Protein AF-0000000066123880 (afdb_homodimer)

Structure (mmCIF, N/CA/C/O backbone):
data_AF-0000000066123880-model_v1
#
loop_
_entity.id
_entity.type
_entity.pdbx_description
1 polymer 'Probable ribonucleoside-diphosphate reductase small subunit 048L'
#
loop_
_atom_site.group_PDB
_atom_site.id
_atom_site.type_symbol
_atom_site.label_atom_id
_atom_site.label_alt_id
_atom_site.label_comp_id
_atom_site.label_asym_id
_atom_site.label_entity_id
_atom_site.label_seq_id
_atom_site.pdbx_PDB_ins_code
_atom_site.Cartn_x
_atom_site.Cartn_y
_atom_site.Cartn_z
_atom_site.occupancy
_atom_site.B_iso_or_equiv
_atom_site.auth_seq_id
_atom_site.auth_comp_id
_atom_site.auth_asym_id
_atom_site.auth_atom_id
_atom_site.pdbx_PDB_model_num
ATOM 1 N N . MET A 1 1 ? -40.75 -4.301 -58.625 1 28.38 1 MET A N 1
ATOM 2 C CA . MET A 1 1 ? -39.375 -3.768 -58.562 1 28.38 1 MET A CA 1
ATOM 3 C C . MET A 1 1 ? -39.375 -2.396 -57.875 1 28.38 1 MET A C 1
ATOM 5 O O . MET A 1 1 ? -38.406 -2.035 -57.219 1 28.38 1 MET A O 1
ATOM 9 N N . GLU A 1 2 ? -40.438 -1.562 -58.094 1 35.38 2 GLU A N 1
ATOM 10 C CA . GLU A 1 2 ? -40.469 -0.154 -57.719 1 35.38 2 GLU A CA 1
ATOM 11 C C . GLU A 1 2 ? -40.75 0.006 -56.219 1 35.38 2 GLU A C 1
ATOM 13 O O . GLU A 1 2 ? -40.281 0.958 -55.594 1 35.38 2 GLU A O 1
ATOM 18 N N . TYR A 1 3 ? -41.656 -0.786 -55.656 1 38.94 3 TYR A N 1
ATOM 19 C CA . TYR A 1 3 ? -42.094 -0.589 -54.281 1 38.94 3 TYR A CA 1
ATOM 20 C C . TYR A 1 3 ? -41 -0.958 -53.281 1 38.94 3 TYR A C 1
ATOM 22 O O . TYR A 1 3 ? -41.094 -0.668 -52.094 1 38.94 3 TYR A O 1
ATOM 30 N N . GLU A 1 4 ? -40.094 -1.872 -53.75 1 37.53 4 GLU A N 1
ATOM 31 C CA . GLU A 1 4 ? -39.031 -2.312 -52.812 1 37.53 4 GLU A CA 1
ATOM 32 C C . GLU A 1 4 ? -38.031 -1.193 -52.531 1 37.53 4 GLU A C 1
ATOM 34 O O . GLU A 1 4 ? -37.312 -1.25 -51.562 1 37.53 4 GLU A O 1
ATOM 39 N N . HIS A 1 5 ? -37.969 -0.193 -53.5 1 39.88 5 HIS A N 1
ATOM 40 C CA . HIS A 1 5 ? -37 0.867 -53.281 1 39.88 5 HIS A CA 1
ATOM 41 C C . HIS A 1 5 ? -37.438 1.828 -52.188 1 39.88 5 HIS A C 1
ATOM 43 O O . HIS A 1 5 ? -36.625 2.525 -51.594 1 39.88 5 HIS A O 1
ATOM 49 N N . LEU A 1 6 ? -38.812 2.012 -52.062 1 37.34 6 LEU A N 1
ATOM 50 C CA . LEU A 1 6 ? -39.25 3.016 -51.094 1 37.34 6 LEU A CA 1
ATOM 51 C C . LEU A 1 6 ? -39.031 2.527 -49.656 1 37.34 6 LEU A C 1
ATOM 53 O O . LEU A 1 6 ? -38.812 3.332 -48.75 1 37.34 6 LEU A O 1
ATOM 57 N N . TRP A 1 7 ? -39.156 1.188 -49.469 1 37.03 7 TRP A N 1
ATOM 58 C CA . TRP A 1 7 ? -38.969 0.709 -48.094 1 37.03 7 TRP A CA 1
ATOM 59 C C . TRP A 1 7 ? -37.531 0.836 -47.656 1 37.03 7 TRP A C 1
ATOM 61 O O . TRP A 1 7 ? -37.25 0.99 -46.438 1 37.03 7 TRP A O 1
ATOM 71 N N . LEU A 1 8 ? -36.562 0.735 -48.625 1 38.84 8 LEU A N 1
ATOM 72 C CA . LEU A 1 8 ? -35.188 0.888 -48.219 1 38.84 8 LEU A CA 1
ATOM 73 C C . LEU A 1 8 ? -34.875 2.334 -47.844 1 38.84 8 LEU A C 1
ATOM 75 O O . LEU A 1 8 ? -34.031 2.596 -47 1 38.84 8 LEU A O 1
ATOM 79 N N . THR A 1 9 ? -35.656 3.322 -48.5 1 42.44 9 THR A N 1
ATOM 80 C CA . THR A 1 9 ? -35.406 4.715 -48.156 1 42.44 9 THR A CA 1
ATOM 81 C C . THR A 1 9 ? -35.969 5.055 -46.781 1 42.44 9 THR A C 1
ATOM 83 O O . THR A 1 9 ? -35.375 5.82 -46.031 1 42.44 9 THR A O 1
ATOM 86 N N . ALA A 1 10 ? -37.156 4.559 -46.469 1 41.03 10 ALA A N 1
ATOM 87 C CA . ALA A 1 10 ? -37.719 4.863 -45.156 1 41.03 10 ALA A CA 1
ATOM 88 C C . ALA A 1 10 ? -36.906 4.199 -44.062 1 41.03 10 ALA A C 1
ATOM 90 O O . ALA A 1 10 ? -36.688 4.781 -42.969 1 41.03 10 ALA A O 1
ATOM 91 N N . TYR A 1 11 ? -36.469 2.955 -44.25 1 41.53 11 TYR A N 1
ATOM 92 C CA . TYR A 1 11 ? -35.625 2.326 -43.25 1 41.53 11 TYR A CA 1
ATOM 93 C C . TYR A 1 11 ? -34.25 3.029 -43.188 1 41.53 11 TYR A C 1
ATOM 95 O O . TYR A 1 11 ? -33.625 3.039 -42.125 1 41.53 11 TYR A O 1
ATOM 103 N N . GLY A 1 12 ? -33.812 3.646 -44.281 1 43.22 12 GLY A N 1
ATOM 104 C CA . GLY A 1 12 ? -32.625 4.473 -44.219 1 43.22 12 GLY A CA 1
ATOM 105 C C . GLY A 1 12 ? -32.844 5.75 -43.438 1 43.22 12 GLY A C 1
ATOM 106 O O . GLY A 1 12 ? -31.953 6.168 -42.656 1 43.22 12 GLY A O 1
ATOM 107 N N . CYS A 1 13 ? -33.969 6.387 -43.656 1 43.94 13 CYS A N 1
ATOM 108 C CA . CYS A 1 13 ? -34.281 7.586 -42.906 1 43.94 13 CYS A CA 1
ATOM 109 C C . CYS A 1 13 ? -34.531 7.242 -41.438 1 43.94 13 CYS A C 1
ATOM 111 O O . CYS A 1 13 ? -34.125 8 -40.531 1 43.94 13 CYS A O 1
ATOM 113 N N . LEU A 1 14 ? -35.188 6.148 -41.156 1 45.12 14 LEU A N 1
ATOM 114 C CA . LEU A 1 14 ? -35.375 5.781 -39.75 1 45.12 14 LEU A CA 1
ATOM 115 C C . LEU A 1 14 ? -34.062 5.371 -39.094 1 45.12 14 LEU A C 1
ATOM 117 O O . LEU A 1 14 ? -33.812 5.66 -37.938 1 45.12 14 LEU A O 1
ATOM 121 N N . ALA A 1 15 ? -33.188 4.766 -39.906 1 46.22 15 ALA A N 1
ATOM 122 C CA . ALA A 1 15 ? -31.859 4.492 -39.375 1 46.22 15 ALA A CA 1
ATOM 123 C C . ALA A 1 15 ? -31.078 5.785 -39.156 1 46.22 15 ALA A C 1
ATOM 125 O O . ALA A 1 15 ? -30.359 5.926 -38.156 1 46.22 15 ALA A O 1
ATOM 126 N N . VAL A 1 16 ? -31.312 6.812 -40.031 1 45.12 16 VAL A N 1
ATOM 127 C CA . VAL A 1 16 ? -30.688 8.109 -39.844 1 45.12 16 VAL A CA 1
ATOM 128 C C . VAL A 1 16 ? -31.344 8.844 -38.688 1 45.12 16 VAL A C 1
ATOM 130 O O . VAL A 1 16 ? -30.656 9.43 -37.844 1 45.12 16 VAL A O 1
ATOM 133 N N . VAL A 1 17 ? -32.625 8.836 -38.594 1 44.53 17 VAL A N 1
ATOM 134 C CA . VAL A 1 17 ? -33.312 9.469 -37.469 1 44.53 17 VAL A CA 1
ATOM 135 C C . VAL A 1 17 ? -32.969 8.711 -36.188 1 44.53 17 VAL A C 1
ATOM 137 O O . VAL A 1 17 ? -32.719 9.328 -35.156 1 44.53 17 VAL A O 1
ATOM 140 N N . GLY A 1 18 ? -32.969 7.461 -36.156 1 41.72 18 GLY A N 1
ATOM 141 C CA . GLY A 1 18 ? -32.5 6.703 -35 1 41.72 18 GLY A CA 1
ATOM 142 C C . GLY A 1 18 ? -31.047 6.973 -34.656 1 41.72 18 GLY A C 1
ATOM 143 O O . GLY A 1 18 ? -30.703 7.113 -33.469 1 41.72 18 GLY A O 1
ATOM 144 N N . ALA A 1 19 ? -30.25 7.062 -35.719 1 45.06 19 ALA A N 1
ATOM 145 C CA . ALA A 1 19 ? -28.859 7.469 -35.5 1 45.06 19 ALA A CA 1
ATOM 146 C C . ALA A 1 19 ? -28.797 8.898 -34.938 1 45.06 19 ALA A C 1
ATOM 148 O O . ALA A 1 19 ? -28 9.195 -34.062 1 45.06 19 ALA A O 1
ATOM 149 N N . VAL A 1 20 ? -29.641 9.781 -35.469 1 43.41 20 VAL A N 1
ATOM 150 C CA . VAL A 1 20 ? -29.672 11.164 -35 1 43.41 20 VAL A CA 1
ATOM 151 C C . VAL A 1 20 ? -30.25 11.203 -33.594 1 43.41 20 VAL A C 1
ATOM 153 O O . VAL A 1 20 ? -29.75 11.93 -32.719 1 43.41 20 VAL A O 1
ATOM 156 N N . VAL A 1 21 ? -31.266 10.508 -33.312 1 41.78 21 VAL A N 1
ATOM 157 C CA . VAL A 1 21 ? -31.844 10.484 -31.953 1 41.78 21 VAL A CA 1
ATOM 158 C C . VAL A 1 21 ? -30.875 9.828 -30.984 1 41.78 21 VAL A C 1
ATOM 160 O O . VAL A 1 21 ? -30.672 10.32 -29.875 1 41.78 21 VAL A O 1
ATOM 163 N N . VAL A 1 22 ? -30.359 8.695 -31.312 1 42.28 22 VAL A N 1
ATOM 164 C CA . VAL A 1 22 ? -29.312 8.094 -30.5 1 42.28 22 VAL A CA 1
ATOM 165 C C . VAL A 1 22 ? -28.141 9.055 -30.391 1 42.28 22 VAL A C 1
ATOM 167 O O . VAL A 1 22 ? -27.562 9.227 -29.312 1 42.28 22 VAL A O 1
ATOM 170 N N . TYR A 1 23 ? -27.859 9.758 -31.516 1 42.88 23 TYR A N 1
ATOM 171 C CA . TYR A 1 23 ? -26.828 10.789 -31.469 1 42.88 23 TYR A CA 1
ATOM 172 C C . TYR A 1 23 ? -27.234 11.922 -30.516 1 42.88 23 TYR A C 1
ATOM 174 O O . TYR A 1 23 ? -26.406 12.398 -29.734 1 42.88 23 TYR A O 1
ATOM 182 N N . CYS A 1 24 ? -28.453 12.328 -30.703 1 41.03 24 CYS A N 1
ATOM 183 C CA . CYS A 1 24 ? -28.906 13.422 -29.859 1 41.03 24 CYS A CA 1
ATOM 184 C C . CYS A 1 24 ? -29 12.984 -28.406 1 41.03 24 CYS A C 1
ATOM 186 O O . CYS A 1 24 ? -28.641 13.742 -27.5 1 41.03 24 CYS A O 1
ATOM 188 N N . ALA A 1 25 ? -29.594 11.898 -28.141 1 43.06 25 ALA A N 1
ATOM 189 C CA . ALA A 1 25 ? -29.688 11.406 -26.766 1 43.06 25 ALA A CA 1
ATOM 190 C C . ALA A 1 25 ? -28.297 11.109 -26.188 1 43.06 25 ALA A C 1
ATOM 192 O O . ALA A 1 25 ? -28.031 11.406 -25.031 1 43.06 25 ALA A O 1
ATOM 193 N N . ILE A 1 26 ? -27.578 10.414 -26.938 1 45.19 26 ILE A N 1
ATOM 194 C CA . ILE A 1 26 ? -26.188 10.203 -26.531 1 45.19 26 ILE A CA 1
ATOM 195 C C . ILE A 1 26 ? -25.5 11.555 -26.328 1 45.19 26 ILE A C 1
ATOM 197 O O . ILE A 1 26 ? -24.766 11.742 -25.359 1 45.19 26 ILE A O 1
ATOM 201 N N . LYS A 1 27 ? -25.984 12.57 -27.188 1 45.84 27 LYS A N 1
ATOM 202 C CA . LYS A 1 27 ? -25.406 13.906 -27.047 1 45.84 27 LYS A CA 1
ATOM 203 C C . LYS A 1 27 ? -25.844 14.562 -25.734 1 45.84 27 LYS A C 1
ATOM 205 O O . LYS A 1 27 ? -25.031 15.211 -25.062 1 45.84 27 LYS A O 1
ATOM 210 N N . GLN A 1 28 ? -27 14.305 -25.516 1 42.81 28 GLN A N 1
ATOM 211 C CA . GLN A 1 28 ? -27.438 14.945 -24.281 1 42.81 28 GLN A CA 1
ATOM 212 C C . GLN A 1 28 ? -26.781 14.32 -23.062 1 42.81 28 GLN A C 1
ATOM 214 O O . GLN A 1 28 ? -26.344 15.023 -22.156 1 42.81 28 GLN A O 1
ATOM 219 N N . SER A 1 29 ? -26.781 13.023 -23 1 46.75 29 SER A N 1
ATOM 220 C CA . SER A 1 29 ? -26.125 12.391 -21.859 1 46.75 29 SER A CA 1
ATOM 221 C C . SER A 1 29 ? -24.609 12.633 -21.891 1 46.75 29 SER A C 1
ATOM 223 O O . SER A 1 29 ? -24 12.883 -20.844 1 46.75 29 SER A O 1
ATOM 225 N N . LEU A 1 30 ? -24.172 12.664 -23.016 1 51.69 30 LEU A N 1
ATOM 226 C CA . LEU A 1 30 ? -22.75 12.969 -23.188 1 51.69 30 LEU A CA 1
ATOM 227 C C . LEU A 1 30 ? -22.453 14.398 -22.75 1 51.69 30 LEU A C 1
ATOM 229 O O . LEU A 1 30 ? -21.453 14.648 -22.078 1 51.69 30 LEU A O 1
ATOM 233 N N . VAL A 1 31 ? -23.312 15.289 -23.234 1 46.12 31 VAL A N 1
ATOM 234 C CA . VAL A 1 31 ? -23.141 16.688 -22.891 1 46.12 31 VAL A CA 1
ATOM 235 C C . VAL A 1 31 ? -23.344 16.875 -21.391 1 46.12 31 VAL A C 1
ATOM 237 O O . VAL A 1 31 ? -22.578 17.594 -20.734 1 46.12 31 VAL A O 1
ATOM 240 N N . THR A 1 32 ? -24.219 16.203 -20.922 1 44.22 32 THR A N 1
ATOM 241 C CA . THR A 1 32 ? -24.469 16.328 -19.484 1 44.22 32 THR A CA 1
ATOM 242 C C . THR A 1 32 ? -23.312 15.766 -18.688 1 44.22 32 THR A C 1
ATOM 244 O O . THR A 1 32 ? -22.891 16.375 -17.688 1 44.22 32 THR A O 1
ATOM 247 N N . ASN A 1 33 ? -22.844 14.609 -19.094 1 49.56 33 ASN A N 1
ATOM 248 C CA . ASN A 1 33 ? -21.703 14.047 -18.375 1 49.56 33 ASN A CA 1
ATOM 249 C C . ASN A 1 33 ? -20.453 14.906 -18.516 1 49.56 33 ASN A C 1
ATOM 251 O O . ASN A 1 33 ? -19.719 15.109 -17.547 1 49.56 33 ASN A O 1
ATOM 255 N N . TRP A 1 34 ? -20.312 15.352 -19.719 1 50.97 34 TRP A N 1
ATOM 256 C CA . TRP A 1 34 ? -19.172 16.234 -19.953 1 50.97 34 TRP A CA 1
ATOM 257 C C . TRP A 1 34 ? -19.297 17.516 -19.125 1 50.97 34 TRP A C 1
ATOM 259 O O . TRP A 1 34 ? -18.312 17.984 -18.547 1 50.97 34 TRP A O 1
ATOM 269 N N . TRP A 1 35 ? -20.453 18.078 -19.016 1 43.44 35 TRP A N 1
ATOM 270 C CA . TRP A 1 35 ? -20.688 19.328 -18.281 1 43.44 35 TRP A CA 1
ATOM 271 C C . TRP A 1 35 ? -20.562 19.094 -16.781 1 43.44 35 TRP A C 1
ATOM 273 O O . TRP A 1 35 ? -19.984 19.922 -16.062 1 43.44 35 TRP A O 1
ATOM 283 N N . PHE A 1 36 ? -21.141 18.016 -16.469 1 44.31 36 PHE A N 1
ATOM 284 C CA . PHE A 1 36 ? -21.203 17.812 -15.031 1 44.31 36 PHE A CA 1
ATOM 285 C C . PHE A 1 36 ? -19.938 17.141 -14.523 1 44.31 36 PHE A C 1
ATOM 287 O O . PHE A 1 36 ? -19.438 17.453 -13.445 1 44.31 36 PHE A O 1
ATOM 294 N N . TYR A 1 37 ? -19.516 16.172 -15.328 1 52.5 37 TYR A N 1
ATOM 295 C CA . TYR A 1 37 ? -18.422 15.375 -14.781 1 52.5 37 TYR A CA 1
ATOM 296 C C . TYR A 1 37 ? -17.156 15.562 -15.586 1 52.5 37 TYR A C 1
ATOM 298 O O . TYR A 1 37 ? -16.078 15.078 -15.203 1 52.5 37 TYR A O 1
ATOM 306 N N . GLY A 1 38 ? -17.25 16.422 -16.562 1 57.06 38 GLY A N 1
ATOM 307 C CA . GLY A 1 38 ? -16.094 16.641 -17.422 1 57.06 38 GLY A CA 1
ATOM 308 C C . GLY A 1 38 ? -15.672 15.406 -18.188 1 57.06 38 GLY A C 1
ATOM 309 O O . GLY A 1 38 ? -14.531 15.305 -18.641 1 57.06 38 GLY A O 1
ATOM 310 N N . SER A 1 39 ? -16.5 14.352 -17.969 1 67.5 39 SER A N 1
ATOM 311 C CA . SER A 1 39 ? -16.297 13.109 -18.703 1 67.5 39 SER A CA 1
ATOM 312 C C . SER A 1 39 ? -17.594 12.633 -19.359 1 67.5 39 SER A C 1
ATOM 314 O O . SER A 1 39 ? -18.672 12.836 -18.828 1 67.5 39 SER A O 1
ATOM 316 N N . ILE A 1 40 ? -17.625 12.102 -20.578 1 72.06 40 ILE A N 1
ATOM 317 C CA . ILE A 1 40 ? -18.797 11.586 -21.281 1 72.06 40 ILE A CA 1
ATOM 318 C C . ILE A 1 40 ? -19.125 10.188 -20.781 1 72.06 40 ILE A C 1
ATOM 320 O O . ILE A 1 40 ? -20.172 9.625 -21.141 1 72.06 40 ILE A O 1
ATOM 324 N N . TYR A 1 41 ? -18.312 9.641 -20.016 1 80.75 41 TYR A N 1
ATOM 325 C CA . TYR A 1 41 ? -18.516 8.281 -19.531 1 80.75 41 TYR A CA 1
ATOM 326 C C . TYR A 1 41 ? -19.281 8.281 -18.219 1 80.75 41 TYR A C 1
ATOM 328 O O . TYR A 1 41 ? -19.281 9.273 -17.484 1 80.75 41 TYR A O 1
ATOM 336 N N . PRO A 1 42 ? -19.969 7.184 -17.969 1 79.56 42 PRO A N 1
ATOM 337 C CA . PRO A 1 42 ? -20.672 7.105 -16.688 1 79.56 42 PRO A CA 1
ATOM 338 C C . PRO A 1 42 ? -19.734 7.156 -15.484 1 79.56 42 PRO A C 1
ATOM 340 O O . PRO A 1 42 ? -18.594 6.695 -15.57 1 79.56 42 PRO A O 1
ATOM 343 N N . GLN A 1 43 ? -20.328 7.711 -14.453 1 84.38 43 GLN A N 1
ATOM 344 C CA . GLN A 1 43 ? -19.547 7.727 -13.211 1 84.38 43 GLN A CA 1
ATOM 345 C C . GLN A 1 43 ? -19.516 6.344 -12.57 1 84.38 43 GLN A C 1
ATOM 347 O O . GLN A 1 43 ? -20.547 5.715 -12.383 1 84.38 43 GLN A O 1
ATOM 352 N N . VAL A 1 44 ? -18.422 5.832 -12.391 1 92 44 VAL A N 1
ATOM 353 C CA . VAL A 1 44 ? -18.219 4.57 -11.688 1 92 44 VAL A CA 1
ATOM 354 C C . VAL A 1 44 ? -18.016 4.84 -10.195 1 92 44 VAL A C 1
ATOM 356 O O . VAL A 1 44 ? -17 5.398 -9.789 1 92 44 VAL A O 1
ATOM 359 N N . LYS A 1 45 ? -18.922 4.449 -9.375 1 93.62 45 LYS A N 1
ATOM 360 C CA . LYS A 1 45 ? -18.938 4.77 -7.949 1 93.62 45 LYS A CA 1
ATOM 361 C C . LYS A 1 45 ? -17.625 4.344 -7.277 1 93.62 45 LYS A C 1
ATOM 363 O O . LYS A 1 45 ? -17.047 5.109 -6.508 1 93.62 45 LYS A O 1
ATOM 368 N N . LEU A 1 46 ? -17.094 3.182 -7.594 1 94.38 46 LEU A N 1
ATOM 369 C CA . LEU A 1 46 ? -15.875 2.635 -7.016 1 94.38 46 LEU A CA 1
ATOM 370 C C . LEU A 1 46 ? -14.664 3.5 -7.367 1 94.38 46 LEU A C 1
ATOM 372 O O . LEU A 1 46 ? -13.656 3.488 -6.66 1 94.38 46 LEU A O 1
ATOM 376 N N . MET A 1 47 ? -14.773 4.227 -8.438 1 93.94 47 MET A N 1
ATOM 377 C CA . MET A 1 47 ? -13.641 5 -8.945 1 93.94 47 MET A CA 1
ATOM 378 C C . MET A 1 47 ? -13.82 6.484 -8.656 1 93.94 47 MET A C 1
ATOM 380 O O . MET A 1 47 ? -12.953 7.293 -8.992 1 93.94 47 MET A O 1
ATOM 384 N N . ALA A 1 48 ? -14.961 6.832 -8.031 1 91 48 ALA A N 1
ATOM 385 C CA . ALA A 1 48 ? -15.258 8.234 -7.742 1 91 48 ALA A CA 1
ATOM 386 C C . ALA A 1 48 ? -14.461 8.727 -6.535 1 91 48 ALA A C 1
ATOM 388 O O . ALA A 1 48 ? -14.266 7.984 -5.57 1 91 48 ALA A O 1
ATOM 389 N N . ASP A 1 49 ? -13.977 9.898 -6.676 1 85.06 49 ASP A N 1
ATOM 390 C CA . ASP A 1 49 ? -13.281 10.531 -5.555 1 85.06 49 ASP A CA 1
ATOM 391 C C . ASP A 1 49 ? -14.273 11 -4.492 1 85.06 49 ASP A C 1
ATOM 393 O O . ASP A 1 49 ? -15.273 11.648 -4.809 1 85.06 49 ASP A O 1
ATOM 397 N N . ARG A 1 50 ? -14.133 10.523 -3.336 1 86.31 50 ARG A N 1
ATOM 398 C CA . ARG A 1 50 ? -14.898 11.023 -2.199 1 86.31 50 ARG A CA 1
ATOM 399 C C . ARG A 1 50 ? -14.047 11.938 -1.322 1 86.31 50 ARG A C 1
ATOM 401 O O . ARG A 1 50 ? -12.953 11.555 -0.898 1 86.31 50 ARG A O 1
ATOM 408 N N . THR A 1 51 ? -14.555 13.031 -0.978 1 80.75 51 THR A N 1
ATOM 409 C CA . THR A 1 51 ? -13.82 14.055 -0.246 1 80.75 51 THR A CA 1
ATOM 410 C C . THR A 1 51 ? -13.633 13.656 1.214 1 80.75 51 THR A C 1
ATOM 412 O O . THR A 1 51 ? -12.594 13.914 1.81 1 80.75 51 THR A O 1
ATOM 415 N N . THR A 1 52 ? -14.648 12.969 1.747 1 89.44 52 THR A N 1
ATOM 416 C CA . THR A 1 52 ? -14.625 12.68 3.178 1 89.44 52 THR A CA 1
ATOM 417 C C . THR A 1 52 ? -14.297 11.211 3.432 1 89.44 52 THR A C 1
ATOM 419 O O . THR A 1 52 ? -14.578 10.352 2.594 1 89.44 52 THR A O 1
ATOM 422 N N . PHE A 1 53 ? -13.805 10.984 4.594 1 93.56 53 PHE A N 1
ATOM 423 C CA . PHE A 1 53 ? -13.469 9.625 4.996 1 93.56 53 PHE A CA 1
ATOM 424 C C . PHE A 1 53 ? -14.727 8.789 5.184 1 93.56 53 PHE A C 1
ATOM 426 O O . PHE A 1 53 ? -14.82 7.672 4.668 1 93.56 53 PHE A O 1
ATOM 433 N N . LYS A 1 54 ? -15.688 9.273 5.965 1 92.25 54 LYS A N 1
ATOM 434 C CA . LYS A 1 54 ? -16.984 8.641 6.18 1 92.25 54 LYS A CA 1
ATOM 435 C C . LYS A 1 54 ? -18.125 9.547 5.699 1 92.25 54 LYS A C 1
ATOM 437 O O . LYS A 1 54 ? -17.938 10.758 5.547 1 92.25 54 LYS A O 1
ATOM 442 N N . PRO A 1 55 ? -19.266 8.914 5.355 1 93.44 55 PRO A N 1
ATOM 443 C CA . PRO A 1 55 ? -19.656 7.516 5.5 1 93.44 55 PRO A CA 1
ATOM 444 C C . PRO A 1 55 ? -19.062 6.617 4.414 1 93.44 55 PRO A C 1
ATOM 446 O O . PRO A 1 55 ? -18.844 7.074 3.289 1 93.44 55 PRO A O 1
ATOM 449 N N . PHE A 1 56 ? -18.953 5.324 4.797 1 94.94 56 PHE A N 1
ATOM 450 C CA . PHE A 1 56 ? -18.438 4.352 3.844 1 94.94 56 PHE A CA 1
ATOM 451 C C . PHE A 1 56 ? -19.516 3.924 2.857 1 94.94 56 PHE A C 1
ATOM 453 O O . PHE A 1 56 ? -20.641 3.639 3.252 1 94.94 56 PHE A O 1
ATOM 460 N N . GLU A 1 57 ? -19.172 3.855 1.621 1 95.31 57 GLU A N 1
ATOM 461 C CA . GLU A 1 57 ? -20.031 3.287 0.595 1 95.31 57 GLU A CA 1
ATOM 462 C C . GLU A 1 57 ? -19.781 1.793 0.418 1 95.31 57 GLU A C 1
ATOM 464 O O . GLU A 1 57 ? -20.672 1.049 -0.001 1 95.31 57 GLU A O 1
ATOM 469 N N . TYR A 1 58 ? -18.641 1.34 0.753 1 97.62 58 TYR A N 1
ATOM 470 C CA . TYR A 1 58 ? -18.219 -0.057 0.666 1 97.62 58 TYR A CA 1
ATOM 471 C C . TYR A 1 58 ? -17.641 -0.536 1.986 1 97.62 58 TYR A C 1
ATOM 473 O O . TYR A 1 58 ? -16.484 -0.957 2.039 1 97.62 58 TYR A O 1
ATOM 481 N N . PRO A 1 59 ? -18.453 -0.587 3.014 1 97.5 59 PRO A N 1
ATOM 482 C CA . PRO A 1 59 ? -17.969 -0.894 4.359 1 97.5 59 PRO A CA 1
ATOM 483 C C . PRO A 1 59 ? -17.312 -2.27 4.445 1 97.5 59 PRO A C 1
ATOM 485 O O . PRO A 1 59 ? -16.453 -2.494 5.305 1 97.5 59 PRO A O 1
ATOM 488 N N . GLY A 1 60 ? -17.719 -3.199 3.551 1 98.06 60 GLY A N 1
ATOM 489 C CA . GLY A 1 60 ? -17.062 -4.504 3.531 1 98.06 60 GLY A CA 1
ATOM 490 C C . GLY A 1 60 ? -15.57 -4.43 3.297 1 98.06 60 GLY A C 1
ATOM 491 O O . GLY A 1 60 ? -14.82 -5.27 3.791 1 98.06 60 GLY A O 1
ATOM 492 N N . CYS A 1 61 ? -15.133 -3.436 2.514 1 98.5 61 CYS A N 1
ATOM 493 C CA . CYS A 1 61 ? -13.711 -3.277 2.236 1 98.5 61 CYS A CA 1
ATOM 494 C C . CYS A 1 61 ? -12.953 -2.854 3.488 1 98.5 61 CYS A C 1
ATOM 496 O O . CYS A 1 61 ? -11.797 -3.234 3.68 1 98.5 61 CYS A O 1
ATOM 498 N N . TYR A 1 62 ? -13.562 -2.045 4.348 1 98.12 62 TYR A N 1
ATOM 499 C CA . TYR A 1 62 ? -12.945 -1.704 5.625 1 98.12 62 TYR A CA 1
ATOM 500 C C . TYR A 1 62 ? -12.789 -2.941 6.5 1 98.12 62 TYR A C 1
ATOM 502 O O . TYR A 1 62 ? -11.75 -3.125 7.145 1 98.12 62 TYR A O 1
ATOM 510 N N . ASP A 1 63 ? -13.828 -3.76 6.539 1 98.19 63 ASP A N 1
ATOM 511 C CA . ASP A 1 63 ? -13.773 -4.988 7.328 1 98.19 63 ASP A CA 1
ATOM 512 C C . ASP A 1 63 ? -12.641 -5.898 6.848 1 98.19 63 ASP A C 1
ATOM 514 O O . ASP A 1 63 ? -11.945 -6.512 7.66 1 98.19 63 ASP A O 1
ATOM 518 N N . LYS A 1 64 ? -12.516 -6 5.562 1 98.31 64 LYS A N 1
ATOM 519 C CA . LYS A 1 64 ? -11.445 -6.812 4.984 1 98.31 64 LYS A CA 1
ATOM 520 C C . LYS A 1 64 ? -10.07 -6.242 5.324 1 98.31 64 LYS A C 1
ATOM 522 O O . LYS A 1 64 ? -9.133 -6.992 5.602 1 98.31 64 LYS A O 1
ATOM 527 N N . TRP A 1 65 ? -9.984 -4.902 5.219 1 98.56 65 TRP A N 1
ATOM 528 C CA . TRP A 1 65 ? -8.758 -4.242 5.648 1 98.56 65 TRP A CA 1
ATOM 529 C C . TRP A 1 65 ? -8.43 -4.59 7.098 1 98.56 65 TRP A C 1
ATOM 531 O O . TRP A 1 65 ? -7.297 -4.957 7.414 1 98.56 65 TRP A O 1
ATOM 541 N N . ASP A 1 66 ? -9.422 -4.438 7.945 1 97.62 66 ASP A N 1
ATOM 542 C CA . ASP A 1 66 ? -9.266 -4.648 9.383 1 97.62 66 ASP A CA 1
ATOM 543 C C . ASP A 1 66 ? -8.789 -6.07 9.672 1 97.62 66 ASP A C 1
ATOM 545 O O . ASP A 1 66 ? -7.836 -6.266 10.438 1 97.62 66 ASP A O 1
ATOM 549 N N . THR A 1 67 ? -9.406 -7.055 9.047 1 97.06 67 THR A N 1
ATOM 550 C CA . THR A 1 67 ? -9.031 -8.461 9.211 1 97.06 67 THR A CA 1
ATOM 551 C C . THR A 1 67 ? -7.598 -8.695 8.742 1 97.06 67 THR A C 1
ATOM 553 O O . THR A 1 67 ? -6.812 -9.352 9.43 1 97.06 67 THR A O 1
ATOM 556 N N . HIS A 1 68 ? -7.301 -8.156 7.629 1 97.31 68 HIS A N 1
ATOM 557 C CA . HIS A 1 68 ? -6.004 -8.352 6.988 1 97.31 68 HIS A CA 1
ATOM 558 C C . HIS A 1 68 ? -4.879 -7.762 7.832 1 97.31 68 HIS A C 1
ATOM 560 O O . HIS A 1 68 ? -3.85 -8.406 8.039 1 97.31 68 HIS A O 1
ATOM 566 N N . GLU A 1 69 ? -5.074 -6.5 8.312 1 96.25 69 GLU A N 1
ATOM 567 C CA . GLU A 1 69 ? -4.039 -5.801 9.07 1 96.25 69 GLU A CA 1
ATOM 568 C C . GLU A 1 69 ? -3.77 -6.492 10.398 1 96.25 69 GLU A C 1
ATOM 570 O O . GLU A 1 69 ? -2.65 -6.449 10.914 1 96.25 69 GLU A O 1
ATOM 575 N N . HIS A 1 70 ? -4.68 -7.16 10.922 1 93.69 70 HIS A N 1
ATOM 576 C CA . HIS A 1 70 ? -4.516 -7.77 12.234 1 93.69 70 HIS A CA 1
ATOM 577 C C . HIS A 1 70 ? -4.082 -9.227 12.117 1 93.69 70 HIS A C 1
ATOM 579 O O . HIS A 1 70 ? -4.004 -9.938 13.117 1 93.69 70 HIS A O 1
ATOM 585 N N . ALA A 1 71 ? -3.818 -9.641 10.898 1 93.31 71 ALA A N 1
ATOM 586 C CA . ALA A 1 71 ? -3.18 -10.93 10.625 1 93.31 71 ALA A CA 1
ATOM 587 C C . ALA A 1 71 ? -1.745 -10.734 10.141 1 93.31 71 ALA A C 1
ATOM 589 O O . ALA A 1 71 ? -1.21 -11.578 9.414 1 93.31 71 ALA A O 1
ATOM 590 N N . HIS A 1 72 ? -1.144 -9.68 10.562 1 93.12 72 HIS A N 1
ATOM 591 C CA . HIS A 1 72 ? 0.214 -9.336 10.156 1 93.12 72 HIS A CA 1
ATOM 592 C C . HIS A 1 72 ? 1.22 -10.367 10.656 1 93.12 72 HIS A C 1
ATOM 594 O O . HIS A 1 72 ? 1.104 -10.852 11.789 1 93.12 72 HIS A O 1
ATOM 600 N N . TRP A 1 73 ? 2.166 -10.75 9.844 1 94.5 73 TRP A N 1
ATOM 601 C CA . TRP A 1 73 ? 3.24 -11.68 10.188 1 94.5 73 TRP A CA 1
ATOM 602 C C . TRP A 1 73 ? 4.547 -11.273 9.516 1 94.5 73 TRP A C 1
ATOM 604 O O . TRP A 1 73 ? 4.555 -10.422 8.625 1 94.5 73 TRP A O 1
ATOM 614 N N . SER A 1 74 ? 5.676 -11.805 10.016 1 94.69 74 SER A N 1
ATOM 615 C CA . SER A 1 74 ? 6.996 -11.578 9.43 1 94.69 74 SER A CA 1
ATOM 616 C C . SER A 1 74 ? 7.824 -12.859 9.422 1 94.69 74 SER A C 1
ATOM 618 O O . SER A 1 74 ? 7.754 -13.656 10.359 1 94.69 74 SER A O 1
ATOM 620 N N . PHE A 1 75 ? 8.617 -12.992 8.398 1 94.75 75 PHE A N 1
ATOM 621 C CA . PHE A 1 75 ? 9.523 -14.133 8.297 1 94.75 75 PHE A CA 1
ATOM 622 C C . PHE A 1 75 ? 10.562 -14.094 9.414 1 94.75 75 PHE A C 1
ATOM 624 O O . PHE A 1 75 ? 11.156 -15.117 9.75 1 94.75 75 PHE A O 1
ATOM 631 N N . LYS A 1 76 ? 10.75 -12.961 10.039 1 93.44 76 LYS A N 1
ATOM 632 C CA . LYS A 1 76 ? 11.758 -12.805 11.078 1 93.44 76 LYS A CA 1
ATOM 633 C C . LYS A 1 76 ? 11.336 -13.516 12.367 1 93.44 76 LYS A C 1
ATOM 635 O O . LYS A 1 76 ? 12.156 -13.711 13.266 1 93.44 76 LYS A O 1
ATOM 640 N N . GLU A 1 77 ? 10.141 -13.867 12.398 1 90.56 77 GLU A N 1
ATOM 641 C CA . GLU A 1 77 ? 9.625 -14.586 13.555 1 90.56 77 GLU A CA 1
ATOM 642 C C . GLU A 1 77 ? 10.094 -16.047 13.547 1 90.56 77 GLU A C 1
ATOM 644 O O . GLU A 1 77 ? 9.93 -16.75 14.539 1 90.56 77 GLU A O 1
ATOM 649 N N . LEU A 1 78 ? 10.695 -16.5 12.469 1 94.06 78 LEU A N 1
ATOM 650 C CA . LEU A 1 78 ? 11.016 -17.906 12.289 1 94.06 78 LEU A CA 1
ATOM 651 C C . LEU A 1 78 ? 12.516 -18.141 12.328 1 94.06 78 LEU A C 1
ATOM 653 O O . LEU A 1 78 ? 13.289 -17.344 11.797 1 94.06 78 LEU A O 1
ATOM 657 N N . ASN A 1 79 ? 12.883 -19.219 13.008 1 94.81 79 ASN A N 1
ATOM 658 C CA . ASN A 1 79 ? 14.25 -19.734 12.945 1 94.81 79 ASN A CA 1
ATOM 659 C C . ASN A 1 79 ? 14.406 -20.781 11.852 1 94.81 79 ASN A C 1
ATOM 661 O O . ASN A 1 79 ? 13.867 -21.891 11.969 1 94.81 79 ASN A O 1
ATOM 665 N N . MET A 1 80 ? 15.242 -20.547 10.875 1 96.44 80 MET A N 1
ATOM 666 C CA . MET A 1 80 ? 15.289 -21.359 9.672 1 96.44 80 MET A CA 1
ATOM 667 C C . MET A 1 80 ? 16.375 -22.438 9.773 1 96.44 80 MET A C 1
ATOM 669 O O . MET A 1 80 ? 16.672 -23.109 8.797 1 96.44 80 MET A O 1
ATOM 673 N N . GLN A 1 81 ? 16.938 -22.625 10.906 1 96 81 GLN A N 1
ATOM 674 C CA . GLN A 1 81 ? 18.078 -23.516 11.07 1 96 81 GLN A CA 1
ATOM 675 C C . GLN A 1 81 ? 17.719 -24.938 10.664 1 96 81 GLN A C 1
ATOM 677 O O . GLN A 1 81 ? 18.516 -25.625 10.008 1 96 81 GLN A O 1
ATOM 682 N N . ASP A 1 82 ? 16.641 -25.438 11.07 1 96.5 82 ASP A N 1
ATOM 683 C CA . ASP A 1 82 ? 16.219 -26.797 10.727 1 96.5 82 ASP A CA 1
ATOM 684 C C . ASP A 1 82 ? 16.031 -26.953 9.219 1 96.5 82 ASP A C 1
ATOM 686 O O . ASP A 1 82 ? 16.328 -28.016 8.656 1 96.5 82 ASP A O 1
ATOM 690 N N . ASP A 1 83 ? 15.523 -25.953 8.547 1 97.44 83 ASP A N 1
ATOM 691 C CA . ASP A 1 83 ? 15.359 -25.984 7.094 1 97.44 83 ASP A CA 1
ATOM 692 C C . ASP A 1 83 ? 16.703 -26.047 6.387 1 97.44 83 ASP A C 1
ATOM 694 O O . ASP A 1 83 ? 16.859 -26.734 5.375 1 97.44 83 ASP A O 1
ATOM 698 N N . VAL A 1 84 ? 17.672 -25.328 6.918 1 97.44 84 VAL A N 1
ATOM 699 C CA . VAL A 1 84 ? 19.016 -25.359 6.371 1 97.44 84 VAL A CA 1
ATOM 700 C C . VAL A 1 84 ? 19.594 -26.781 6.52 1 97.44 84 VAL A C 1
ATOM 702 O O . VAL A 1 84 ? 20.234 -27.297 5.598 1 97.44 84 VAL A O 1
ATOM 705 N N . HIS A 1 85 ? 19.359 -27.328 7.648 1 97.88 85 HIS A N 1
ATOM 706 C CA . HIS A 1 85 ? 19.797 -28.703 7.871 1 97.88 85 HIS A CA 1
ATOM 707 C C . HIS A 1 85 ? 19.141 -29.656 6.891 1 97.88 85 HIS A C 1
ATOM 709 O O . HIS A 1 85 ? 19.797 -30.516 6.309 1 97.88 85 HIS A O 1
ATOM 715 N N . ASP A 1 86 ? 17.828 -29.531 6.695 1 98 86 ASP A N 1
ATOM 716 C CA . ASP A 1 86 ? 17.109 -30.375 5.742 1 98 86 ASP A CA 1
ATOM 717 C C . ASP A 1 86 ? 17.688 -30.219 4.336 1 98 86 ASP A C 1
ATOM 719 O O . ASP A 1 86 ? 17.922 -31.219 3.641 1 98 86 ASP A O 1
ATOM 723 N N . TRP A 1 87 ? 17.953 -28.984 3.943 1 97.62 87 TRP A N 1
ATOM 724 C CA . TRP A 1 87 ? 18.469 -28.656 2.621 1 97.62 87 TRP A CA 1
ATOM 725 C C . TRP A 1 87 ? 19.797 -29.375 2.371 1 97.62 87 TRP A C 1
ATOM 727 O O . TRP A 1 87 ? 20.016 -29.953 1.302 1 97.62 87 TRP A O 1
ATOM 737 N N . HIS A 1 88 ? 20.625 -29.469 3.377 1 97.19 88 HIS A N 1
ATOM 738 C CA . HIS A 1 88 ? 21.984 -30 3.188 1 97.19 88 HIS A CA 1
ATOM 739 C C . HIS A 1 88 ? 22.016 -31.516 3.387 1 97.19 88 HIS A C 1
ATOM 741 O O . HIS A 1 88 ? 22.797 -32.219 2.744 1 97.19 88 HIS A O 1
ATOM 747 N N . ASN A 1 89 ? 21.062 -32.031 4.188 1 97.62 89 ASN A N 1
ATOM 748 C CA . ASN A 1 89 ? 21.312 -33.375 4.652 1 97.62 89 ASN A CA 1
ATOM 749 C C . ASN A 1 89 ? 20.156 -34.312 4.316 1 97.62 89 ASN A C 1
ATOM 751 O O . ASN A 1 89 ? 20.312 -35.531 4.363 1 97.62 89 ASN A O 1
ATOM 755 N N . ARG A 1 90 ? 19.062 -33.75 3.977 1 97.5 90 ARG A N 1
ATOM 756 C CA . ARG A 1 90 ? 17.906 -34.656 3.887 1 97.5 90 ARG A CA 1
ATOM 757 C C . ARG A 1 90 ? 17.281 -34.594 2.498 1 97.5 90 ARG A C 1
ATOM 759 O O . ARG A 1 90 ? 16.562 -35.531 2.102 1 97.5 90 ARG A O 1
ATOM 766 N N . LEU A 1 91 ? 17.516 -33.562 1.759 1 97.31 91 LEU A N 1
ATOM 767 C CA . LEU A 1 91 ? 16.953 -33.469 0.414 1 97.31 91 LEU A CA 1
ATOM 768 C C . LEU A 1 91 ? 17.906 -34.062 -0.615 1 97.31 91 LEU A C 1
ATOM 770 O O . LEU A 1 91 ? 19.125 -33.906 -0.532 1 97.31 91 LEU A O 1
ATOM 774 N N . SER A 1 92 ? 17.359 -34.812 -1.516 1 96.44 92 SER A N 1
ATOM 775 C CA . SER A 1 92 ? 18.109 -35.312 -2.66 1 96.44 92 SER A CA 1
ATOM 776 C C . SER A 1 92 ? 18.422 -34.188 -3.648 1 96.44 92 SER A C 1
ATOM 778 O O . SER A 1 92 ? 17.844 -33.125 -3.566 1 96.44 92 SER A O 1
ATOM 780 N N . GLU A 1 93 ? 19.297 -34.469 -4.598 1 95.75 93 GLU A N 1
ATOM 781 C CA . GLU A 1 93 ? 19.625 -33.5 -5.621 1 95.75 93 GLU A CA 1
ATOM 782 C C . GLU A 1 93 ? 18.406 -33.156 -6.477 1 95.75 93 GLU A C 1
ATOM 784 O O . GLU A 1 93 ? 18.219 -32 -6.879 1 95.75 93 GLU A O 1
ATOM 789 N N . ALA A 1 94 ? 17.625 -34.188 -6.742 1 96 94 ALA A N 1
ATOM 790 C CA . ALA A 1 94 ? 16.406 -33.969 -7.516 1 96 94 ALA A CA 1
ATOM 791 C C . ALA A 1 94 ? 15.43 -33.062 -6.773 1 96 94 ALA A C 1
ATOM 793 O O . ALA A 1 94 ? 14.797 -32.188 -7.379 1 96 94 ALA A O 1
ATOM 794 N N . GLU A 1 95 ? 15.328 -33.219 -5.484 1 97 95 GLU A N 1
ATOM 795 C CA . GLU A 1 95 ? 14.438 -32.406 -4.668 1 97 95 GLU A CA 1
ATOM 796 C C . GLU A 1 95 ? 14.945 -30.953 -4.562 1 97 95 GLU A C 1
ATOM 798 O O . GLU A 1 95 ? 14.148 -30.016 -4.562 1 97 95 GLU A O 1
ATOM 803 N N . LYS A 1 96 ? 16.25 -30.844 -4.457 1 96.31 96 LYS A N 1
ATOM 804 C CA . LYS A 1 96 ? 16.844 -29.5 -4.434 1 96.31 96 LYS A CA 1
ATOM 805 C C . LYS A 1 96 ? 16.578 -28.766 -5.742 1 96.31 96 LYS A C 1
ATOM 807 O O . LYS A 1 96 ? 16.219 -27.578 -5.738 1 96.31 96 LYS A O 1
ATOM 812 N N . THR A 1 97 ? 16.766 -29.469 -6.805 1 95 97 THR A N 1
ATOM 813 C CA . THR A 1 97 ? 16.484 -28.875 -8.109 1 95 97 THR A CA 1
ATOM 814 C C . THR A 1 97 ? 15.023 -28.469 -8.227 1 95 97 THR A C 1
ATOM 816 O O . THR A 1 97 ? 14.711 -27.391 -8.734 1 95 97 THR A O 1
ATOM 819 N N . PHE A 1 98 ? 14.148 -29.344 -7.809 1 96.69 98 PHE A N 1
ATOM 820 C CA . PHE A 1 98 ? 12.711 -29.078 -7.781 1 96.69 98 PHE A CA 1
ATOM 821 C C . PHE A 1 98 ? 12.406 -27.797 -7.02 1 96.69 98 PHE A C 1
ATOM 823 O O . PHE A 1 98 ? 11.711 -26.922 -7.531 1 96.69 98 PHE A O 1
ATOM 830 N N . LEU A 1 99 ? 13.008 -27.656 -5.871 1 95.94 99 LEU A N 1
ATOM 831 C CA . LEU A 1 99 ? 12.789 -26.5 -5.012 1 95.94 99 LEU A CA 1
ATOM 832 C C . LEU A 1 99 ? 13.336 -25.219 -5.656 1 95.94 99 LEU A C 1
ATOM 834 O O . LEU A 1 99 ? 12.68 -24.188 -5.645 1 95.94 99 LEU A O 1
ATOM 838 N N . VAL A 1 100 ? 14.453 -25.281 -6.215 1 94.44 100 VAL A N 1
ATOM 839 C CA . VAL A 1 100 ? 15.102 -24.125 -6.828 1 94.44 100 VAL A CA 1
ATOM 840 C C . VAL A 1 100 ? 14.289 -23.656 -8.031 1 94.44 100 VAL A C 1
ATOM 842 O O . VAL A 1 100 ? 14.148 -22.453 -8.266 1 94.44 100 VAL A O 1
ATOM 845 N N . GLN A 1 101 ? 13.781 -24.609 -8.828 1 93.81 101 GLN A N 1
ATOM 846 C CA . GLN A 1 101 ? 12.953 -24.25 -9.977 1 93.81 101 GLN A CA 1
ATOM 847 C C . GLN A 1 101 ? 11.734 -23.438 -9.547 1 93.81 101 GLN A C 1
ATOM 849 O O . GLN A 1 101 ? 11.359 -22.469 -10.219 1 93.81 101 GLN A O 1
ATOM 854 N N . ILE A 1 102 ? 11.172 -23.797 -8.461 1 95.94 102 ILE A N 1
ATOM 855 C CA . ILE A 1 102 ? 9.992 -23.094 -7.957 1 95.94 102 ILE A CA 1
ATOM 856 C C . ILE A 1 102 ? 10.391 -21.703 -7.473 1 95.94 102 ILE A C 1
ATOM 858 O O . ILE A 1 102 ? 9.742 -20.703 -7.824 1 95.94 102 ILE A O 1
ATOM 862 N N . LEU A 1 103 ? 11.484 -21.609 -6.723 1 93.44 103 LEU A N 1
ATOM 863 C CA . LEU A 1 103 ? 11.891 -20.375 -6.074 1 93.44 103 LEU A CA 1
ATOM 864 C C . LEU A 1 103 ? 12.359 -19.344 -7.105 1 93.44 103 LEU A C 1
ATOM 866 O O . LEU A 1 103 ? 12.266 -18.141 -6.875 1 93.44 103 LEU A O 1
ATOM 870 N N . ARG A 1 104 ? 12.789 -19.812 -8.289 1 89.62 104 ARG A N 1
ATOM 871 C CA . ARG A 1 104 ? 13.266 -18.938 -9.359 1 89.62 104 ARG A CA 1
ATOM 872 C C . ARG A 1 104 ? 12.172 -17.969 -9.812 1 89.62 104 ARG A C 1
ATOM 874 O O . ARG A 1 104 ? 12.461 -16.828 -10.172 1 89.62 104 ARG A O 1
ATOM 881 N N . PHE A 1 105 ? 11 -18.469 -9.758 1 90.69 105 PHE A N 1
ATOM 882 C CA . PHE A 1 105 ? 9.914 -17.625 -10.258 1 90.69 105 PHE A CA 1
ATOM 883 C C . PHE A 1 105 ? 9.023 -17.156 -9.117 1 90.69 105 PHE A C 1
ATOM 885 O O . PHE A 1 105 ? 8.25 -16.203 -9.281 1 90.69 105 PHE A O 1
ATOM 892 N N . PHE A 1 106 ? 9.141 -17.672 -8.047 1 88.19 106 PHE A N 1
ATOM 893 C CA . PHE A 1 106 ? 8.211 -17.438 -6.945 1 88.19 106 PHE A CA 1
ATOM 894 C C . PHE A 1 106 ? 8.281 -15.992 -6.484 1 88.19 106 PHE A C 1
ATOM 896 O O . PHE A 1 106 ? 7.25 -15.328 -6.344 1 88.19 106 PHE A O 1
ATOM 903 N N . THR A 1 107 ? 9.477 -15.469 -6.324 1 88.19 107 THR A N 1
ATOM 904 C CA . THR A 1 107 ? 9.664 -14.078 -5.922 1 88.19 107 THR A CA 1
ATOM 905 C C . THR A 1 107 ? 9.148 -13.133 -7.004 1 88.19 107 THR A C 1
ATOM 907 O O . THR A 1 107 ? 8.43 -12.18 -6.703 1 88.19 107 THR A O 1
ATOM 910 N N . GLN A 1 108 ? 9.43 -13.484 -8.234 1 87.88 108 GLN A N 1
ATOM 911 C CA . GLN A 1 108 ? 9 -12.648 -9.344 1 87.88 108 GLN A CA 1
ATOM 912 C C . GLN A 1 108 ? 7.477 -12.648 -9.477 1 87.88 108 GLN A C 1
ATOM 914 O O . GLN A 1 108 ? 6.875 -11.625 -9.797 1 87.88 108 GLN A O 1
ATOM 919 N N . GLY A 1 109 ? 6.898 -13.797 -9.281 1 90 109 GLY A N 1
ATOM 920 C CA . GLY A 1 109 ? 5.449 -13.891 -9.336 1 90 109 GLY A CA 1
ATOM 921 C C . GLY A 1 109 ? 4.754 -12.891 -8.43 1 90 109 GLY A C 1
ATOM 922 O O . GLY A 1 109 ? 3.795 -12.234 -8.844 1 90 109 GLY A O 1
ATOM 923 N N . ASP A 1 110 ? 5.273 -12.719 -7.262 1 91.88 110 ASP A N 1
ATOM 924 C CA . ASP A 1 110 ? 4.668 -11.797 -6.309 1 91.88 110 ASP A CA 1
ATOM 925 C C . ASP A 1 110 ? 4.996 -10.344 -6.664 1 91.88 110 ASP A C 1
ATOM 927 O O . ASP A 1 110 ? 4.215 -9.438 -6.367 1 91.88 110 ASP A O 1
ATOM 931 N N . VAL A 1 111 ? 6.133 -10.141 -7.246 1 90.19 111 VAL A N 1
ATOM 932 C CA . VAL A 1 111 ? 6.445 -8.805 -7.742 1 90.19 111 VAL A CA 1
ATOM 933 C C . VAL A 1 111 ? 5.422 -8.391 -8.797 1 90.19 111 VAL A C 1
ATOM 935 O O . VAL A 1 111 ? 4.945 -7.254 -8.805 1 90.19 111 VAL A O 1
ATOM 938 N N . ASP A 1 112 ? 5.047 -9.352 -9.656 1 88.62 112 ASP A N 1
ATOM 939 C CA . ASP A 1 112 ? 4.047 -9.102 -10.688 1 88.62 112 ASP A CA 1
ATOM 940 C C . ASP A 1 112 ? 2.695 -8.75 -10.062 1 88.62 112 ASP A C 1
ATOM 942 O O . ASP A 1 112 ? 1.992 -7.863 -10.555 1 88.62 112 ASP A O 1
ATOM 946 N N . VAL A 1 113 ? 2.389 -9.469 -9.031 1 92.25 113 VAL A N 1
ATOM 947 C CA . VAL A 1 113 ? 1.13 -9.227 -8.336 1 92.25 113 VAL A CA 1
ATOM 948 C C . VAL A 1 113 ? 1.123 -7.812 -7.762 1 92.25 113 VAL A C 1
ATOM 950 O O . VAL A 1 113 ? 0.104 -7.117 -7.812 1 92.25 113 VAL A O 1
ATOM 953 N N . ALA A 1 114 ? 2.223 -7.383 -7.184 1 93.06 114 ALA A N 1
ATOM 954 C CA . ALA A 1 114 ? 2.328 -6.059 -6.578 1 93.06 114 ALA A CA 1
ATOM 955 C C . ALA A 1 114 ? 2.051 -4.961 -7.598 1 93.06 114 ALA A C 1
ATOM 957 O O . ALA A 1 114 ? 1.475 -3.924 -7.266 1 93.06 114 ALA A O 1
ATOM 958 N N . VAL A 1 115 ? 2.416 -5.195 -8.828 1 91.62 115 VAL A N 1
ATOM 959 C CA . VAL A 1 115 ? 2.146 -4.23 -9.891 1 91.62 115 VAL A CA 1
ATOM 960 C C . VAL A 1 115 ? 0.639 -4.086 -10.086 1 91.62 115 VAL A C 1
ATOM 962 O O . VAL A 1 115 ? 0.143 -2.984 -10.336 1 91.62 115 VAL A O 1
ATOM 965 N N . GLY A 1 116 ? -0.07 -5.176 -9.992 1 94.12 116 GLY A N 1
ATOM 966 C CA . GLY A 1 116 ? -1.521 -5.117 -10.055 1 94.12 116 GLY A CA 1
ATOM 967 C C . GLY A 1 116 ? -2.129 -4.199 -9.008 1 94.12 116 GLY A C 1
ATOM 968 O O . GLY A 1 116 ? -3.027 -3.414 -9.312 1 94.12 116 GLY A O 1
ATOM 969 N N . TYR A 1 117 ? -1.613 -4.219 -7.84 1 97.5 117 TYR A N 1
ATOM 970 C CA . TYR A 1 117 ? -2.152 -3.408 -6.754 1 97.5 117 TYR A CA 1
ATOM 971 C C . TYR A 1 117 ? -1.835 -1.933 -6.961 1 97.5 117 TYR A C 1
ATOM 973 O O . TYR A 1 117 ? -2.611 -1.062 -6.562 1 97.5 117 TYR A O 1
ATOM 981 N N . VAL A 1 118 ? -0.678 -1.609 -7.598 1 96.06 118 VAL A N 1
ATOM 982 C CA . VAL A 1 118 ? -0.406 -0.224 -7.969 1 96.06 118 VAL A CA 1
ATOM 983 C C . VAL A 1 118 ? -1.494 0.281 -8.914 1 96.06 118 VAL A C 1
ATOM 985 O O . VAL A 1 118 ? -2.004 1.392 -8.742 1 96.06 118 VAL A O 1
ATOM 988 N N . GLN A 1 119 ? -1.882 -0.561 -9.828 1 94.19 119 GLN A N 1
ATOM 989 C CA . GLN A 1 119 ? -2.896 -0.182 -10.805 1 94.19 119 GLN A CA 1
ATOM 990 C C . GLN A 1 119 ? -4.266 -0.037 -10.148 1 94.19 119 GLN A C 1
ATOM 992 O O . GLN A 1 119 ? -5.012 0.895 -10.461 1 94.19 119 GLN A O 1
ATOM 997 N N . TYR A 1 120 ? -4.57 -0.953 -9.234 1 97.5 120 TYR A N 1
ATOM 998 C CA . TYR A 1 120 ? -5.84 -0.885 -8.523 1 97.5 120 TYR A CA 1
ATOM 999 C C . TYR A 1 120 ? -5.953 0.413 -7.734 1 97.5 120 TYR A C 1
ATOM 1001 O O . TYR A 1 120 ? -7.004 1.06 -7.738 1 97.5 120 TYR A O 1
ATOM 1009 N N . LEU A 1 121 ? -4.871 0.761 -7.094 1 97.31 121 LEU A N 1
ATOM 1010 C CA . LEU A 1 121 ? -4.871 1.944 -6.242 1 97.31 121 LEU A CA 1
ATOM 1011 C C . LEU A 1 121 ? -5.109 3.207 -7.062 1 97.31 121 LEU A C 1
ATOM 1013 O O . LEU A 1 121 ? -5.684 4.18 -6.566 1 97.31 121 LEU A O 1
ATOM 1017 N N . GLN A 1 122 ? -4.715 3.197 -8.273 1 94.12 122 GLN A N 1
ATOM 1018 C CA . GLN A 1 122 ? -4.941 4.336 -9.164 1 94.12 122 GLN A CA 1
ATOM 1019 C C . GLN A 1 122 ? -6.398 4.41 -9.602 1 94.12 122 GLN A C 1
ATOM 1021 O O . GLN A 1 122 ? -6.922 5.5 -9.852 1 94.12 122 GLN A O 1
ATOM 1026 N N . LEU A 1 123 ? -7.004 3.291 -9.664 1 94.75 123 LEU A N 1
ATOM 1027 C CA . LEU A 1 123 ? -8.352 3.207 -10.211 1 94.75 123 LEU A CA 1
ATOM 1028 C C . LEU A 1 123 ? -9.398 3.467 -9.133 1 94.75 123 LEU A C 1
ATOM 1030 O O . LEU A 1 123 ? -10.328 4.254 -9.336 1 94.75 123 LEU A O 1
ATOM 1034 N N . PHE A 1 124 ? -9.266 2.768 -8.047 1 96.69 124 PHE A N 1
ATOM 1035 C CA . PHE A 1 124 ? -10.289 2.801 -7.008 1 96.69 124 PHE A CA 1
ATOM 1036 C C . PHE A 1 124 ? -9.953 3.848 -5.949 1 96.69 124 PHE A C 1
ATOM 1038 O O . PHE A 1 124 ? -8.938 3.748 -5.27 1 96.69 124 PHE A O 1
ATOM 1045 N N . GLN A 1 125 ? -10.906 4.777 -5.766 1 94.56 125 GLN A N 1
ATOM 1046 C CA . GLN A 1 125 ? -10.508 5.973 -5.027 1 94.56 125 GLN A CA 1
ATOM 1047 C C . GLN A 1 125 ? -11.258 6.082 -3.705 1 94.56 125 GLN A C 1
ATOM 1049 O O . GLN A 1 125 ? -10.984 6.973 -2.9 1 94.56 125 GLN A O 1
ATOM 1054 N N . GLN A 1 126 ? -12.242 5.191 -3.447 1 95.75 126 GLN A N 1
ATOM 1055 C CA . GLN A 1 126 ? -12.938 5.191 -2.164 1 95.75 126 GLN A CA 1
ATOM 1056 C C . GLN A 1 126 ? -11.977 4.895 -1.019 1 95.75 126 GLN A C 1
ATOM 1058 O O . GLN A 1 126 ? -11.211 3.932 -1.082 1 95.75 126 GLN A O 1
ATOM 1063 N N . PRO A 1 127 ? -12.016 5.723 0.054 1 95.5 127 PRO A N 1
ATOM 1064 C CA . PRO A 1 127 ? -11.008 5.594 1.107 1 95.5 127 PRO A CA 1
ATOM 1065 C C . PRO A 1 127 ? -10.922 4.18 1.679 1 95.5 127 PRO A C 1
ATOM 1067 O O . PRO A 1 127 ? -9.828 3.633 1.834 1 95.5 127 PRO A O 1
ATOM 1070 N N . GLU A 1 128 ? -12.07 3.549 2.037 1 97.38 128 GLU A N 1
ATOM 1071 C CA . GLU A 1 128 ? -12.039 2.215 2.631 1 97.38 128 GLU A CA 1
ATOM 1072 C C . GLU A 1 128 ? -11.5 1.183 1.644 1 97.38 128 GLU A C 1
ATOM 1074 O O . GLU A 1 128 ? -10.891 0.192 2.043 1 97.38 128 GLU A O 1
ATOM 1079 N N . VAL A 1 129 ? -11.727 1.373 0.327 1 98.25 129 VAL A N 1
ATOM 1080 C CA . VAL A 1 129 ? -11.203 0.47 -0.69 1 98.25 129 VAL A CA 1
ATOM 1081 C C . VAL A 1 129 ? -9.688 0.647 -0.806 1 98.25 129 VAL A C 1
ATOM 1083 O O . VAL A 1 129 ? -8.945 -0.335 -0.866 1 98.25 129 VAL A O 1
ATOM 1086 N N . ARG A 1 130 ? -9.273 1.905 -0.77 1 97.56 130 ARG A N 1
ATOM 1087 C CA . ARG A 1 130 ? -7.844 2.188 -0.84 1 97.56 130 ARG A CA 1
ATOM 1088 C C . ARG A 1 130 ? -7.113 1.611 0.367 1 97.56 130 ARG A C 1
ATOM 1090 O O . ARG A 1 130 ? -6 1.097 0.238 1 97.56 130 ARG A O 1
ATOM 1097 N N . MET A 1 131 ? -7.73 1.757 1.522 1 98.19 131 MET A N 1
ATOM 1098 C CA . MET A 1 131 ? -7.133 1.177 2.723 1 98.19 131 MET A CA 1
ATOM 1099 C C . MET A 1 131 ? -6.891 -0.318 2.541 1 98.19 131 MET A C 1
ATOM 1101 O O . MET A 1 131 ? -5.809 -0.818 2.852 1 98.19 131 MET A O 1
ATOM 1105 N N . MET A 1 132 ? -7.871 -1.033 2.029 1 98.69 132 MET A N 1
ATOM 1106 C CA . MET A 1 132 ? -7.754 -2.467 1.776 1 98.69 132 MET A CA 1
ATOM 1107 C C . MET A 1 132 ? -6.637 -2.752 0.777 1 98.69 132 MET A C 1
ATOM 1109 O O . MET A 1 132 ? -5.785 -3.607 1.02 1 98.69 132 MET A O 1
ATOM 1113 N N . LEU A 1 133 ? -6.633 -1.982 -0.303 1 98.75 133 LEU A N 1
ATOM 1114 C CA . LEU A 1 133 ? -5.684 -2.229 -1.384 1 98.75 133 LEU A CA 1
ATOM 1115 C C . LEU A 1 133 ? -4.258 -1.927 -0.934 1 98.75 133 LEU A C 1
ATOM 1117 O O . LEU A 1 133 ? -3.324 -2.645 -1.299 1 98.75 133 LEU A O 1
ATOM 1121 N N . PHE A 1 134 ? -4.055 -0.856 -0.15 1 98.62 134 PHE A N 1
ATOM 1122 C CA . PHE A 1 134 ? -2.742 -0.568 0.412 1 98.62 134 PHE A CA 1
ATOM 1123 C C . PHE A 1 134 ? -2.266 -1.719 1.292 1 98.62 134 PHE A C 1
ATOM 1125 O O . PHE A 1 134 ? -1.103 -2.119 1.222 1 98.62 134 PHE A O 1
ATOM 1132 N N . SER A 1 135 ? -3.16 -2.205 2.098 1 98.62 135 SER A N 1
ATOM 1133 C CA . SER A 1 135 ? -2.828 -3.309 2.992 1 98.62 135 SER A CA 1
ATOM 1134 C C . SER A 1 135 ? -2.393 -4.543 2.209 1 98.62 135 SER A C 1
ATOM 1136 O O . SER A 1 135 ? -1.394 -5.18 2.549 1 98.62 135 SER A O 1
ATOM 1138 N N . PHE A 1 136 ? -3.154 -4.875 1.158 1 98.62 136 PHE A N 1
ATOM 1139 C CA . PHE A 1 136 ? -2.834 -6.035 0.33 1 98.62 136 PHE A CA 1
ATOM 1140 C C . PHE A 1 136 ? -1.483 -5.852 -0.354 1 98.62 136 PHE A C 1
ATOM 1142 O O . PHE A 1 136 ? -0.656 -6.766 -0.358 1 98.62 136 PHE A O 1
ATOM 1149 N N . GLY A 1 137 ? -1.237 -4.668 -0.892 1 98.31 137 GLY A N 1
ATOM 1150 C CA . GLY A 1 137 ? 0.038 -4.391 -1.531 1 98.31 137 GLY A CA 1
ATOM 1151 C C . GLY A 1 137 ? 1.218 -4.5 -0.584 1 98.31 137 GLY A C 1
ATOM 1152 O O . GLY A 1 137 ? 2.268 -5.035 -0.952 1 98.31 137 GLY A O 1
ATOM 1153 N N . ALA A 1 138 ? 1.046 -3.98 0.603 1 98.5 138 ALA A N 1
ATOM 1154 C CA . ALA A 1 138 ? 2.113 -4.066 1.595 1 98.5 138 ALA A CA 1
ATOM 1155 C C . ALA A 1 138 ? 2.412 -5.52 1.953 1 98.5 138 ALA A C 1
ATOM 1157 O O . ALA A 1 138 ? 3.566 -5.879 2.203 1 98.5 138 ALA A O 1
ATOM 1158 N N . ARG A 1 139 ? 1.352 -6.301 1.968 1 98.19 139 ARG A N 1
ATOM 1159 C CA . ARG A 1 139 ? 1.563 -7.711 2.275 1 98.19 139 ARG A CA 1
ATOM 1160 C C . ARG A 1 139 ? 2.299 -8.414 1.14 1 98.19 139 ARG A C 1
ATOM 1162 O O . ARG A 1 139 ? 3.096 -9.328 1.379 1 98.19 139 ARG A O 1
ATOM 1169 N N . GLU A 1 140 ? 2.051 -8.016 -0.096 1 97.81 140 GLU A N 1
ATOM 1170 C CA . GLU A 1 140 ? 2.838 -8.562 -1.197 1 97.81 140 GLU A CA 1
ATOM 1171 C C . GLU A 1 140 ? 4.332 -8.328 -0.98 1 97.81 140 GLU A C 1
ATOM 1173 O O . GLU A 1 140 ? 5.156 -9.18 -1.315 1 97.81 140 GLU A O 1
ATOM 1178 N N . ALA A 1 141 ? 4.633 -7.164 -0.447 1 97.75 141 ALA A N 1
ATOM 1179 C CA . ALA A 1 141 ? 6.031 -6.875 -0.148 1 97.75 141 ALA A CA 1
ATOM 1180 C C . ALA A 1 141 ? 6.59 -7.852 0.883 1 97.75 141 ALA A C 1
ATOM 1182 O O . ALA A 1 141 ? 7.73 -8.297 0.77 1 97.75 141 ALA A O 1
ATOM 1183 N N . MET A 1 142 ? 5.809 -8.164 1.854 1 97.69 142 MET A N 1
ATOM 1184 C CA . MET A 1 142 ? 6.211 -9.141 2.859 1 97.69 142 MET A CA 1
ATOM 1185 C C . MET A 1 142 ? 6.418 -10.516 2.23 1 97.69 142 MET A C 1
ATOM 1187 O O . MET A 1 142 ? 7.379 -11.219 2.557 1 97.69 142 MET A O 1
ATOM 1191 N N . HIS A 1 143 ? 5.5 -10.914 1.36 1 97.94 143 HIS A N 1
ATOM 1192 C CA . HIS A 1 143 ? 5.66 -12.172 0.64 1 97.94 143 HIS A CA 1
ATOM 1193 C C . HIS A 1 143 ? 6.98 -12.203 -0.124 1 97.94 143 HIS A C 1
ATOM 1195 O O . HIS A 1 143 ? 7.766 -13.141 0.017 1 97.94 143 HIS A O 1
ATOM 1201 N N . ILE A 1 144 ? 7.223 -11.164 -0.876 1 96.88 144 ILE A N 1
ATOM 1202 C CA . ILE A 1 144 ? 8.422 -11.047 -1.705 1 96.88 144 ILE A CA 1
ATOM 1203 C C . ILE A 1 144 ? 9.664 -11.172 -0.834 1 96.88 144 ILE A C 1
ATOM 1205 O O . ILE A 1 144 ? 10.578 -11.938 -1.154 1 96.88 144 ILE A O 1
ATOM 1209 N N . ALA A 1 145 ? 9.68 -10.445 0.247 1 97.06 145 ALA A N 1
ATOM 1210 C CA . ALA A 1 145 ? 10.82 -10.469 1.161 1 97.06 145 ALA A CA 1
ATOM 1211 C C . ALA A 1 145 ? 11 -11.852 1.781 1 97.06 145 ALA A C 1
ATOM 1213 O O . ALA A 1 145 ? 12.133 -12.297 1.994 1 97.06 145 ALA A O 1
ATOM 1214 N N . SER A 1 146 ? 9.922 -12.5 2.111 1 97.25 146 SER A N 1
ATOM 1215 C CA . SER A 1 146 ? 9.977 -13.828 2.717 1 97.25 146 SER A CA 1
ATOM 1216 C C . SER A 1 146 ? 10.562 -14.852 1.75 1 97.25 146 SER A C 1
ATOM 1218 O O . SER A 1 146 ? 11.391 -15.68 2.139 1 97.25 146 SER A O 1
ATOM 1220 N N . TYR A 1 147 ? 10.117 -14.781 0.524 1 96.56 147 TYR A N 1
ATOM 1221 C CA . TYR A 1 147 ? 10.641 -15.695 -0.485 1 96.56 147 TYR A CA 1
ATOM 1222 C C . TYR A 1 147 ? 12.109 -15.414 -0.769 1 96.56 147 TYR A C 1
ATOM 1224 O O . TYR A 1 147 ? 12.898 -16.344 -0.978 1 96.56 147 TYR A O 1
ATOM 1232 N N . SER A 1 148 ? 12.414 -14.148 -0.771 1 95.12 148 SER A N 1
ATOM 1233 C CA . SER A 1 148 ? 13.82 -13.766 -0.905 1 95.12 148 SER A CA 1
ATOM 1234 C C . SER A 1 148 ? 14.648 -14.281 0.27 1 95.12 148 SER A C 1
ATOM 1236 O O . SER A 1 148 ? 15.789 -14.703 0.093 1 95.12 148 SER A O 1
ATOM 1238 N N . HIS A 1 149 ? 14.094 -14.195 1.446 1 94.81 149 HIS A N 1
ATOM 1239 C CA . HIS A 1 149 ? 14.742 -14.711 2.645 1 94.81 149 HIS A CA 1
ATOM 1240 C C . HIS A 1 149 ? 15.008 -16.203 2.525 1 94.81 149 HIS A C 1
ATOM 1242 O O . HIS A 1 149 ? 16.062 -16.688 2.957 1 94.81 149 HIS A O 1
ATOM 1248 N N . LEU A 1 150 ? 14.102 -16.938 1.95 1 95.44 150 LEU A N 1
ATOM 1249 C CA . LEU A 1 150 ? 14.289 -18.359 1.716 1 95.44 150 LEU A CA 1
ATOM 1250 C C . LEU A 1 150 ? 15.477 -18.609 0.793 1 95.44 150 LEU A C 1
ATOM 1252 O O . LEU A 1 150 ? 16.328 -19.469 1.074 1 95.44 150 LEU A O 1
ATOM 1256 N N . ILE A 1 151 ? 15.562 -17.844 -0.282 1 94.88 151 ILE A N 1
ATOM 1257 C CA . ILE A 1 151 ? 16.641 -17.969 -1.252 1 94.88 151 ILE A CA 1
ATOM 1258 C C . ILE A 1 151 ? 17.984 -17.688 -0.568 1 94.88 151 ILE A C 1
ATOM 1260 O O . ILE A 1 151 ? 18.938 -18.453 -0.738 1 94.88 151 ILE A O 1
ATOM 1264 N N . SER A 1 152 ? 18 -16.656 0.241 1 93.38 152 SER A N 1
ATOM 1265 C CA . SER A 1 152 ? 19.234 -16.281 0.938 1 93.38 152 SER A CA 1
ATOM 1266 C C . SER A 1 152 ? 19.609 -17.312 1.99 1 93.38 152 SER A C 1
ATOM 1268 O O . SER A 1 152 ? 20.797 -17.641 2.152 1 93.38 152 SER A O 1
ATOM 1270 N N . THR A 1 153 ? 18.609 -17.781 2.684 1 94.5 153 THR A N 1
ATOM 1271 C CA . THR A 1 153 ? 18.828 -18.75 3.748 1 94.5 153 THR A CA 1
ATOM 1272 C C . THR A 1 153 ? 19.422 -20.047 3.188 1 94.5 153 THR A C 1
ATOM 1274 O O . THR A 1 153 ? 20.266 -20.672 3.828 1 94.5 153 THR A O 1
ATOM 1277 N N . LEU A 1 154 ? 19.047 -20.422 2.051 1 94.62 154 LEU A N 1
ATOM 1278 C CA . LEU A 1 154 ? 19.531 -21.641 1.411 1 94.62 154 LEU A CA 1
ATOM 1279 C C . LEU A 1 154 ? 20.828 -21.375 0.654 1 94.62 154 LEU A C 1
ATOM 1281 O O . LEU A 1 154 ? 21.359 -22.266 -0.014 1 94.62 154 LEU A O 1
ATOM 1285 N N . ASN A 1 155 ? 21.328 -20.141 0.739 1 93.56 155 ASN A N 1
ATOM 1286 C CA . ASN A 1 155 ? 22.578 -19.688 0.139 1 93.56 155 ASN A CA 1
ATOM 1287 C C . ASN A 1 155 ? 22.562 -19.859 -1.378 1 93.56 155 ASN A C 1
ATOM 1289 O O . ASN A 1 155 ? 23.562 -20.266 -1.969 1 93.56 155 ASN A O 1
ATOM 1293 N N . LEU A 1 156 ? 21.422 -19.688 -1.942 1 92.81 156 LEU A N 1
ATOM 1294 C CA . LEU A 1 156 ? 21.328 -19.656 -3.398 1 92.81 156 LEU A CA 1
ATOM 1295 C C . LEU A 1 156 ? 21.891 -18.359 -3.961 1 92.81 156 LEU A C 1
ATOM 1297 O O . LEU A 1 156 ? 21.766 -17.312 -3.326 1 92.81 156 LEU A O 1
ATOM 1301 N N . PRO A 1 157 ? 22.5 -18.391 -5.105 1 90.88 157 PRO A N 1
ATOM 1302 C CA . PRO A 1 157 ? 23.141 -17.172 -5.633 1 90.88 157 PRO A CA 1
ATOM 1303 C C . PRO A 1 157 ? 22.125 -16.125 -6.09 1 90.88 157 PRO A C 1
ATOM 1305 O O . PRO A 1 157 ? 21 -16.469 -6.445 1 90.88 157 PRO A O 1
ATOM 1308 N N . ASP A 1 158 ? 22.516 -14.883 -6.238 1 86.94 158 ASP A N 1
ATOM 1309 C CA . ASP A 1 158 ? 21.656 -13.758 -6.598 1 86.94 158 ASP A CA 1
ATOM 1310 C C . ASP A 1 158 ? 21.109 -13.914 -8.016 1 86.94 158 ASP A C 1
ATOM 1312 O O . ASP A 1 158 ? 20.047 -13.383 -8.344 1 86.94 158 ASP A O 1
ATOM 1316 N N . VAL A 1 159 ? 21.812 -14.617 -8.797 1 88.44 159 VAL A N 1
ATOM 1317 C CA . VAL A 1 159 ? 21.391 -14.82 -10.18 1 88.44 159 VAL A CA 1
ATOM 1318 C C . VAL A 1 159 ? 20.062 -15.57 -10.211 1 88.44 159 VAL A C 1
ATOM 1320 O O . VAL A 1 159 ? 19.344 -15.531 -11.211 1 88.44 159 VAL A O 1
ATOM 1323 N N . THR A 1 160 ? 19.719 -16.219 -9.102 1 87.81 160 THR A N 1
ATOM 1324 C CA . THR A 1 160 ? 18.469 -16.953 -8.977 1 87.81 160 THR A CA 1
ATOM 1325 C C . THR A 1 160 ? 17.281 -16.031 -9.258 1 87.81 160 THR A C 1
ATOM 1327 O O . THR A 1 160 ? 16.281 -16.453 -9.836 1 87.81 160 THR A O 1
ATOM 1330 N N . TYR A 1 161 ? 17.422 -14.758 -8.969 1 87.81 161 TYR A N 1
ATOM 1331 C CA . TYR A 1 161 ? 16.344 -13.789 -9.148 1 87.81 161 TYR A CA 1
ATOM 1332 C C . TYR A 1 161 ? 16.109 -13.5 -10.625 1 87.81 161 TYR A C 1
ATOM 1334 O O . TYR A 1 161 ? 15.047 -13 -11.008 1 87.81 161 TYR A O 1
ATOM 1342 N N . GLN A 1 162 ? 17.031 -13.844 -11.445 1 89.62 162 GLN A N 1
ATOM 1343 C CA . GLN A 1 162 ? 16.969 -13.469 -12.859 1 89.62 162 GLN A CA 1
ATOM 1344 C C . GLN A 1 162 ? 16.797 -14.703 -13.742 1 89.62 162 GLN A C 1
ATOM 1346 O O . GLN A 1 162 ? 16.469 -14.578 -14.93 1 89.62 162 GLN A O 1
ATOM 1351 N N . GLU A 1 163 ? 16.906 -15.805 -13.164 1 90.38 163 GLU A N 1
ATOM 1352 C CA . GLU A 1 163 ? 17.016 -17.047 -13.93 1 90.38 163 GLU A CA 1
ATOM 1353 C C . GLU A 1 163 ? 15.688 -17.406 -14.594 1 90.38 163 GLU A C 1
ATOM 1355 O O . GLU A 1 163 ? 15.664 -18.172 -15.555 1 90.38 163 GLU A O 1
ATOM 1360 N N . PHE A 1 164 ? 14.602 -16.859 -14.055 1 89.06 164 PHE A N 1
ATOM 1361 C CA . PHE A 1 164 ? 13.312 -17.188 -14.656 1 89.06 164 PHE A CA 1
ATOM 1362 C C . PHE A 1 164 ? 13.273 -16.75 -16.109 1 89.06 164 PHE A C 1
ATOM 1364 O O . PHE A 1 164 ? 12.555 -17.344 -16.922 1 89.06 164 PHE A O 1
ATOM 1371 N N . LEU A 1 165 ? 14.086 -15.797 -16.516 1 89.69 165 LEU A N 1
ATOM 1372 C CA . LEU A 1 165 ? 14.117 -15.281 -17.891 1 89.69 165 LEU A CA 1
ATOM 1373 C C . LEU A 1 165 ? 14.75 -16.297 -18.828 1 89.69 165 LEU A C 1
ATOM 1375 O O . LEU A 1 165 ? 14.57 -16.203 -20.047 1 89.69 165 LEU A O 1
ATOM 1379 N N . LYS A 1 166 ? 15.469 -17.219 -18.297 1 91.88 166 LYS A N 1
ATOM 1380 C CA . LYS A 1 166 ? 16.188 -18.203 -19.109 1 91.88 166 LYS A CA 1
ATOM 1381 C C . LYS A 1 166 ? 15.297 -19.406 -19.438 1 91.88 166 LYS A C 1
ATOM 1383 O O . LYS A 1 166 ? 15.633 -20.219 -20.297 1 91.88 166 LYS A O 1
ATOM 1388 N N . TYR A 1 167 ? 14.172 -19.484 -18.797 1 92.69 167 TYR A N 1
ATOM 1389 C CA . TYR A 1 167 ? 13.258 -20.609 -19 1 92.69 167 TYR A CA 1
ATOM 1390 C C . TYR A 1 167 ? 11.969 -20.141 -19.672 1 92.69 167 TYR A C 1
ATOM 1392 O O . TYR A 1 167 ? 11.234 -19.312 -19.109 1 92.69 167 TYR A O 1
ATOM 1400 N N . LYS A 1 168 ? 11.672 -20.719 -20.75 1 93.06 168 LYS A N 1
ATOM 1401 C CA . LYS A 1 168 ? 10.531 -20.297 -21.562 1 93.06 168 LYS A CA 1
ATOM 1402 C C . LYS A 1 168 ? 9.242 -20.328 -20.766 1 93.06 168 LYS A C 1
ATOM 1404 O O . LYS A 1 168 ? 8.43 -19.406 -20.828 1 93.06 168 LYS A O 1
ATOM 1409 N N . ALA A 1 169 ? 9.055 -21.391 -20.016 1 92.19 169 ALA A N 1
ATOM 1410 C CA . ALA A 1 169 ? 7.82 -21.562 -19.266 1 92.19 169 ALA A CA 1
ATOM 1411 C C . ALA A 1 169 ? 7.633 -20.438 -18.25 1 92.19 169 ALA A C 1
ATOM 1413 O O . ALA A 1 169 ? 6.504 -20.016 -17.984 1 92.19 169 ALA A O 1
ATOM 1414 N N . MET A 1 170 ? 8.68 -19.953 -17.703 1 92.31 170 MET A N 1
ATOM 1415 C CA . MET A 1 170 ? 8.609 -18.891 -16.719 1 92.31 170 MET A CA 1
ATOM 1416 C C . MET A 1 170 ? 8.531 -17.516 -17.391 1 92.31 170 MET A C 1
ATOM 1418 O O . MET A 1 170 ? 7.766 -16.656 -16.953 1 92.31 170 MET A O 1
ATOM 1422 N N . LYS A 1 171 ? 9.297 -17.391 -18.406 1 91.44 171 LYS A N 1
ATOM 1423 C CA . LYS A 1 171 ? 9.281 -16.156 -19.172 1 91.44 171 LYS A CA 1
ATOM 1424 C C . LYS A 1 171 ? 7.902 -15.883 -19.766 1 91.44 171 LYS A C 1
ATOM 1426 O O . LYS A 1 171 ? 7.422 -14.75 -19.75 1 91.44 171 LYS A O 1
ATOM 1431 N N . ASP A 1 172 ? 7.297 -16.891 -20.312 1 92.38 172 ASP A N 1
ATOM 1432 C CA . ASP A 1 172 ? 5.973 -16.781 -20.906 1 92.38 172 ASP A CA 1
ATOM 1433 C C . ASP A 1 172 ? 4.945 -16.312 -19.875 1 92.38 172 ASP A C 1
ATOM 1435 O O . ASP A 1 172 ? 4.059 -15.508 -20.188 1 92.38 172 ASP A O 1
ATOM 1439 N N . LYS A 1 173 ? 5.047 -16.828 -18.688 1 92 173 LYS A N 1
ATOM 1440 C CA . LYS A 1 173 ? 4.152 -16.422 -17.609 1 92 173 LYS A CA 1
ATOM 1441 C C . LYS A 1 173 ? 4.301 -14.922 -17.312 1 92 173 LYS A C 1
ATOM 1443 O O . LYS A 1 173 ? 3.303 -14.203 -17.234 1 92 173 LYS A O 1
ATOM 1448 N N . HIS A 1 174 ? 5.535 -14.508 -17.188 1 90 174 HIS A N 1
ATOM 1449 C CA . HIS A 1 174 ? 5.832 -13.109 -16.891 1 90 174 HIS A CA 1
ATOM 1450 C C . HIS A 1 174 ? 5.34 -12.195 -18 1 90 174 HIS A C 1
ATOM 1452 O O . HIS A 1 174 ? 4.723 -11.156 -17.734 1 90 174 HIS A O 1
ATOM 1458 N N . GLU A 1 175 ? 5.543 -12.57 -19.219 1 88.31 175 GLU A N 1
ATOM 1459 C CA . GLU A 1 175 ? 5.188 -11.742 -20.359 1 88.31 175 GLU A CA 1
ATOM 1460 C C . GLU A 1 175 ? 3.674 -11.641 -20.531 1 88.31 175 GLU A C 1
ATOM 1462 O O . GLU A 1 175 ? 3.158 -10.617 -20.969 1 88.31 175 GLU A O 1
ATOM 1467 N N . PHE A 1 176 ? 3.049 -12.672 -20.203 1 89.69 176 PHE A N 1
ATOM 1468 C CA . PHE A 1 176 ? 1.598 -12.672 -20.344 1 89.69 176 PHE A CA 1
ATOM 1469 C C . PHE A 1 176 ? 0.962 -11.641 -19.422 1 89.69 176 PHE A C 1
ATOM 1471 O O . PHE A 1 176 ? -0.034 -11.008 -19.781 1 89.69 176 PHE A O 1
ATOM 1478 N N . VAL A 1 177 ? 1.53 -11.477 -18.266 1 83.5 177 VAL A N 1
ATOM 1479 C CA . VAL A 1 177 ? 0.982 -10.57 -17.25 1 83.5 177 VAL A CA 1
ATOM 1480 C C . VAL A 1 177 ? 1.026 -9.133 -17.766 1 83.5 177 VAL A C 1
ATOM 1482 O O . VAL A 1 177 ? 0.106 -8.352 -17.516 1 83.5 177 VAL A O 1
ATOM 1485 N N . PHE A 1 178 ? 1.995 -8.75 -18.562 1 77 178 PHE A N 1
ATOM 1486 C CA . PHE A 1 178 ? 2.18 -7.359 -18.938 1 77 178 PHE A CA 1
ATOM 1487 C C . PHE A 1 178 ? 1.822 -7.145 -20.406 1 77 178 PHE A C 1
ATOM 1489 O O . PHE A 1 178 ? 1.962 -6.039 -20.938 1 77 178 PHE A O 1
ATOM 1496 N N . ASN A 1 179 ? 1.319 -8.18 -20.953 1 72.5 179 ASN A N 1
ATOM 1497 C CA . ASN A 1 179 ? 0.94 -8.016 -22.359 1 72.5 179 ASN A CA 1
ATOM 1498 C C . ASN A 1 179 ? -0.277 -7.113 -22.5 1 72.5 179 ASN A C 1
ATOM 1500 O O . ASN A 1 179 ? -1.244 -7.234 -21.75 1 72.5 179 ASN A O 1
ATOM 1504 N N . SER A 1 180 ? -0.127 -6.031 -23.25 1 59.62 180 SER A N 1
ATOM 1505 C CA . SER A 1 180 ? -1.017 -4.91 -23.531 1 59.62 180 SER A CA 1
ATOM 1506 C C . SER A 1 180 ? -2.322 -5.379 -24.156 1 59.62 180 SER A C 1
ATOM 1508 O O . SER A 1 180 ? -3.191 -4.566 -24.484 1 59.62 180 SER A O 1
ATOM 1510 N N . ARG A 1 181 ? -2.596 -6.617 -24.359 1 56.75 181 ARG A N 1
ATOM 1511 C CA . ARG A 1 181 ? -3.742 -7.086 -25.125 1 56.75 181 ARG A CA 1
ATOM 1512 C C . ARG A 1 181 ? -5.055 -6.668 -24.469 1 56.75 181 ARG A C 1
ATOM 1514 O O . ARG A 1 181 ? -6.121 -6.773 -25.078 1 56.75 181 ARG A O 1
ATOM 1521 N N . PHE A 1 182 ? -5 -6.035 -23.375 1 61.81 182 PHE A N 1
ATOM 1522 C CA . PHE A 1 182 ? -6.273 -5.758 -22.719 1 61.81 182 PHE A CA 1
ATOM 1523 C C . PHE A 1 182 ? -6.637 -4.285 -22.844 1 61.81 182 PHE A C 1
ATOM 1525 O O . PHE A 1 182 ? -7.688 -3.857 -22.359 1 61.81 182 PHE A O 1
ATOM 1532 N N . LYS A 1 183 ? -5.859 -3.588 -23.719 1 68.12 183 LYS A N 1
ATOM 1533 C CA . LYS A 1 183 ? -6.094 -2.148 -23.672 1 68.12 183 LYS A CA 1
ATOM 1534 C C . LYS A 1 183 ? -6.809 -1.665 -24.938 1 68.12 183 LYS A C 1
ATOM 1536 O O . LYS A 1 183 ? -6.383 -1.969 -26.047 1 68.12 183 LYS A O 1
ATOM 1541 N N . SER A 1 184 ? -7.938 -1.125 -24.672 1 70.88 184 SER A N 1
ATOM 1542 C CA . SER A 1 184 ? -8.641 -0.445 -25.75 1 70.88 184 SER A CA 1
ATOM 1543 C C . SER A 1 184 ? -8.023 0.921 -26.031 1 70.88 184 SER A C 1
ATOM 1545 O O . SER A 1 184 ? -7.508 1.576 -25.125 1 70.88 184 SER A O 1
ATOM 1547 N N . THR A 1 185 ? -8.102 1.302 -27.281 1 72.81 185 THR A N 1
ATOM 1548 C CA . THR A 1 185 ? -7.641 2.645 -27.625 1 72.81 185 THR A CA 1
ATOM 1549 C C . THR A 1 185 ? -8.633 3.695 -27.125 1 72.81 185 THR A C 1
ATOM 1551 O O . THR A 1 185 ? -9.82 3.41 -26.969 1 72.81 185 THR A O 1
ATOM 1554 N N . THR A 1 186 ? -8.094 4.867 -26.812 1 77.12 186 THR A N 1
ATOM 1555 C CA . THR A 1 186 ? -8.945 5.969 -26.375 1 77.12 186 THR A CA 1
ATOM 1556 C C . THR A 1 186 ? -10.039 6.25 -27.406 1 77.12 186 THR A C 1
ATOM 1558 O O . THR A 1 186 ? -11.203 6.441 -27.031 1 77.12 186 THR A O 1
ATOM 1561 N N . VAL A 1 187 ? -9.703 6.199 -28.625 1 74.62 187 VAL A N 1
ATOM 1562 C CA . VAL A 1 187 ? -10.648 6.492 -29.703 1 74.62 187 VAL A CA 1
ATOM 1563 C C . VAL A 1 187 ? -11.688 5.375 -29.797 1 74.62 187 VAL A C 1
ATOM 1565 O O . VAL A 1 187 ? -12.875 5.641 -29.969 1 74.62 187 VAL A O 1
ATOM 1568 N N . GLY A 1 188 ? -11.227 4.195 -29.719 1 76.06 188 GLY A N 1
ATOM 1569 C CA . GLY A 1 188 ? -12.133 3.059 -29.734 1 76.06 188 GLY A CA 1
ATOM 1570 C C . GLY A 1 188 ? -13.117 3.059 -28.578 1 76.06 188 GLY A C 1
ATOM 1571 O O . GLY A 1 188 ? -14.312 2.816 -28.781 1 76.06 188 GLY A O 1
ATOM 1572 N N . ARG A 1 189 ? -12.602 3.35 -27.453 1 83.94 189 ARG A N 1
ATOM 1573 C CA . ARG A 1 189 ? -13.453 3.461 -26.266 1 83.94 189 ARG A CA 1
ATOM 1574 C C . ARG A 1 189 ? -14.516 4.535 -26.469 1 83.94 189 ARG A C 1
ATOM 1576 O O . ARG A 1 189 ? -15.695 4.32 -26.156 1 83.94 189 ARG A O 1
ATOM 1583 N N . PHE A 1 190 ? -14.133 5.621 -27 1 81 190 PHE A N 1
ATOM 1584 C CA . PHE A 1 190 ? -15.008 6.762 -27.234 1 81 190 PHE A CA 1
ATOM 1585 C C . PHE A 1 190 ? -16.141 6.387 -28.188 1 81 190 PHE A C 1
ATOM 1587 O O . PHE A 1 190 ? -17.328 6.559 -27.844 1 81 190 PHE A O 1
ATOM 1594 N N . PHE A 1 191 ? -15.828 5.793 -29.219 1 80.06 191 PHE A N 1
ATOM 1595 C CA . PHE A 1 191 ? -16.828 5.484 -30.234 1 80.06 191 PHE A CA 1
ATOM 1596 C C . PHE A 1 191 ? -17.75 4.367 -29.766 1 80.06 191 PHE A C 1
ATOM 1598 O O . PHE A 1 191 ? -18.953 4.406 -30 1 80.06 191 PHE A O 1
ATOM 1605 N N . ASN A 1 192 ? -17.188 3.424 -29.109 1 84.12 192 ASN A N 1
ATOM 1606 C CA . ASN A 1 192 ? -18.016 2.332 -28.594 1 84.12 192 ASN A CA 1
ATOM 1607 C C . ASN A 1 192 ? -19.031 2.828 -27.578 1 84.12 192 ASN A C 1
ATOM 1609 O O . ASN A 1 192 ? -20.188 2.402 -27.594 1 84.12 192 ASN A O 1
ATOM 1613 N N . TYR A 1 193 ? -18.578 3.676 -26.812 1 85 193 TYR A N 1
ATOM 1614 C CA . TYR A 1 193 ? -19.484 4.219 -25.812 1 85 193 TYR A CA 1
ATOM 1615 C C . TYR A 1 193 ? -20.562 5.078 -26.453 1 85 193 TYR A C 1
ATOM 1617 O O . TYR A 1 193 ? -21.75 4.965 -26.125 1 85 193 TYR A O 1
ATOM 1625 N N . LEU A 1 194 ? -20.156 5.859 -27.359 1 82.31 194 LEU A N 1
ATOM 1626 C CA . LEU A 1 194 ? -21.078 6.781 -28.016 1 82.31 194 LEU A CA 1
ATOM 1627 C C . LEU A 1 194 ? -22.109 6.02 -28.844 1 82.31 194 LEU A C 1
ATOM 1629 O O . LEU A 1 194 ? -23.297 6.352 -28.828 1 82.31 194 LEU A O 1
ATOM 1633 N N . LEU A 1 195 ? -21.656 5.066 -29.531 1 85.69 195 LEU A N 1
ATOM 1634 C CA . LEU A 1 195 ? -22.516 4.391 -30.5 1 85.69 195 LEU A CA 1
ATOM 1635 C C . LEU A 1 195 ? -23.312 3.279 -29.828 1 85.69 195 LEU A C 1
ATOM 1637 O O . LEU A 1 195 ? -24.469 3.025 -30.203 1 85.69 195 LEU A O 1
ATOM 1641 N N . PHE A 1 196 ? -22.656 2.635 -28.844 1 88.19 196 PHE A N 1
ATOM 1642 C CA . PHE A 1 196 ? -23.297 1.401 -28.391 1 88.19 196 PHE A CA 1
ATOM 1643 C C . PHE A 1 196 ? -23.578 1.465 -26.891 1 88.19 196 PHE A C 1
ATOM 1645 O O . PHE A 1 196 ? -24.25 0.583 -26.359 1 88.19 196 PHE A O 1
ATOM 1652 N N . GLY A 1 197 ? -22.969 2.396 -26.141 1 87.5 197 GLY A N 1
ATOM 1653 C CA . GLY A 1 197 ? -23.328 2.631 -24.75 1 87.5 197 GLY A CA 1
ATOM 1654 C C . GLY A 1 197 ? -22.469 1.83 -23.781 1 87.5 197 GLY A C 1
ATOM 1655 O O . GLY A 1 197 ? -22.672 1.905 -22.578 1 87.5 197 GLY A O 1
ATOM 1656 N N . TYR A 1 198 ? -21.641 0.997 -24.359 1 89.19 198 TYR A N 1
ATOM 1657 C CA . TYR A 1 198 ? -20.797 0.248 -23.438 1 89.19 198 TYR A CA 1
ATOM 1658 C C . TYR A 1 198 ? -19.406 0.887 -23.328 1 89.19 198 TYR A C 1
ATOM 1660 O O . TYR A 1 198 ? -18.938 1.526 -24.281 1 89.19 198 TYR A O 1
ATOM 1668 N N . ASP A 1 199 ? -18.766 0.712 -22.156 1 91.19 199 ASP A N 1
ATOM 1669 C CA . ASP A 1 199 ? -17.438 1.238 -21.875 1 91.19 199 ASP A CA 1
ATOM 1670 C C . ASP A 1 199 ? -16.406 0.115 -21.797 1 91.19 199 ASP A C 1
ATOM 1672 O O . ASP A 1 199 ? -16.312 -0.594 -20.797 1 91.19 199 ASP A O 1
ATOM 1676 N N . THR A 1 200 ? -15.602 0.034 -22.75 1 90.81 200 THR A N 1
ATOM 1677 C CA . THR A 1 200 ? -14.609 -1.035 -22.844 1 90.81 200 THR A CA 1
ATOM 1678 C C . THR A 1 200 ? -13.594 -0.939 -21.703 1 90.81 200 THR A C 1
ATOM 1680 O O . THR A 1 200 ? -13 -1.943 -21.312 1 90.81 200 THR A O 1
ATOM 1683 N N . HIS A 1 201 ? -13.453 0.245 -21.172 1 91.31 201 HIS A N 1
ATOM 1684 C CA . HIS A 1 201 ? -12.539 0.431 -20.062 1 91.31 201 HIS A CA 1
ATOM 1685 C C . HIS A 1 201 ? -13.008 -0.327 -18.828 1 91.31 201 HIS A C 1
ATOM 1687 O O . HIS A 1 201 ? -12.195 -0.872 -18.078 1 91.31 201 HIS A O 1
ATOM 1693 N N . LEU A 1 202 ? -14.281 -0.363 -18.625 1 93.69 202 LEU A N 1
ATOM 1694 C CA . LEU A 1 202 ? -14.852 -1.108 -17.516 1 93.69 202 LEU A CA 1
ATOM 1695 C C . LEU A 1 202 ? -14.594 -2.604 -17.672 1 93.69 202 LEU A C 1
ATOM 1697 O O . LEU A 1 202 ? -14.242 -3.279 -16.703 1 93.69 202 LEU A O 1
ATOM 1701 N N . GLU A 1 203 ? -14.766 -3.064 -18.859 1 93.94 203 GLU A N 1
ATOM 1702 C CA . GLU A 1 203 ? -14.492 -4.469 -19.141 1 93.94 203 GLU A CA 1
ATOM 1703 C C . GLU A 1 203 ? -13.023 -4.801 -18.922 1 93.94 203 GLU A C 1
ATOM 1705 O O . GLU A 1 203 ? -12.695 -5.848 -18.359 1 93.94 203 GLU A O 1
ATOM 1710 N N . GLU A 1 204 ? -12.188 -3.875 -19.312 1 93.56 204 GLU A N 1
ATOM 1711 C CA . GLU A 1 204 ? -10.75 -4.062 -19.141 1 93.56 204 GLU A CA 1
ATOM 1712 C C . GLU A 1 204 ? -10.375 -4.125 -17.656 1 93.56 204 GLU A C 1
ATOM 1714 O O . GLU A 1 204 ? -9.539 -4.941 -17.266 1 93.56 204 GLU A O 1
ATOM 1719 N N . ILE A 1 205 ? -10.961 -3.254 -16.891 1 95.06 205 ILE A N 1
ATOM 1720 C CA . ILE A 1 205 ? -10.688 -3.248 -15.453 1 95.06 205 ILE A CA 1
ATOM 1721 C C . ILE A 1 205 ? -11.125 -4.574 -14.836 1 95.06 205 ILE A C 1
ATOM 1723 O O . ILE A 1 205 ? -10.398 -5.176 -14.047 1 95.06 205 ILE A O 1
ATOM 1727 N N . ALA A 1 206 ? -12.281 -5.023 -15.219 1 96.88 206 ALA A N 1
ATOM 1728 C CA . ALA A 1 206 ? -12.805 -6.281 -14.695 1 96.88 206 ALA A CA 1
ATOM 1729 C C . ALA A 1 206 ? -11.898 -7.453 -15.062 1 96.88 206 ALA A C 1
ATOM 1731 O O . ALA A 1 206 ? -11.594 -8.297 -14.219 1 96.88 206 ALA A O 1
ATOM 1732 N N . VAL A 1 207 ? -11.492 -7.52 -16.297 1 96.12 207 VAL A N 1
ATOM 1733 C CA . VAL A 1 207 ? -10.617 -8.594 -16.75 1 96.12 207 VAL A CA 1
ATOM 1734 C C . VAL A 1 207 ? -9.289 -8.539 -16 1 96.12 207 VAL A C 1
ATOM 1736 O O . VAL A 1 207 ? -8.703 -9.57 -15.68 1 96.12 207 VAL A O 1
ATOM 1739 N N . LYS A 1 208 ? -8.836 -7.348 -15.766 1 94.69 208 LYS A N 1
ATOM 1740 C CA . LYS A 1 208 ? -7.594 -7.176 -15.023 1 94.69 208 LYS A CA 1
ATOM 1741 C C . LYS A 1 208 ? -7.715 -7.742 -13.609 1 94.69 208 LYS A C 1
ATOM 1743 O O . LYS A 1 208 ? -6.785 -8.383 -13.117 1 94.69 208 LYS A O 1
ATOM 1748 N N . ILE A 1 209 ? -8.789 -7.469 -12.945 1 97.44 209 ILE A N 1
ATOM 1749 C CA . ILE A 1 209 ? -9.016 -8.023 -11.617 1 97.44 209 ILE A CA 1
ATOM 1750 C C . ILE A 1 209 ? -9.039 -9.547 -11.688 1 97.44 209 ILE A C 1
ATOM 1752 O O . ILE A 1 209 ? -8.422 -10.227 -10.859 1 97.44 209 ILE A O 1
ATOM 1756 N N . ALA A 1 210 ? -9.703 -10.07 -12.664 1 97.44 210 ALA A N 1
ATOM 1757 C CA . ALA A 1 210 ? -9.727 -11.516 -12.836 1 97.44 210 ALA A CA 1
ATOM 1758 C C . ALA A 1 210 ? -8.32 -12.07 -13.047 1 97.44 210 ALA A C 1
ATOM 1760 O O . ALA A 1 210 ? -7.93 -13.047 -12.406 1 97.44 210 ALA A O 1
ATOM 1761 N N . LEU A 1 211 ? -7.559 -11.438 -13.875 1 95.69 211 LEU A N 1
ATOM 1762 C CA . LEU A 1 211 ? -6.215 -11.898 -14.211 1 95.69 211 LEU A CA 1
ATOM 1763 C C . LEU A 1 211 ? -5.316 -11.898 -12.977 1 95.69 211 LEU A C 1
ATOM 1765 O O . LEU A 1 211 ? -4.789 -12.945 -12.594 1 95.69 211 LEU A O 1
ATOM 1769 N N . PHE A 1 212 ? -5.215 -10.727 -12.328 1 95.12 212 PHE A N 1
ATOM 1770 C CA . PHE A 1 212 ? -4.23 -10.578 -11.266 1 95.12 212 PHE A CA 1
ATOM 1771 C C . PHE A 1 212 ? -4.715 -11.242 -9.984 1 95.12 212 PHE A C 1
ATOM 1773 O O . PHE A 1 212 ? -3.969 -11.984 -9.344 1 95.12 212 PHE A O 1
ATOM 1780 N N . SER A 1 213 ? -5.945 -11.055 -9.641 1 96.75 213 SER A N 1
ATOM 1781 C CA . SER A 1 213 ? -6.379 -11.414 -8.297 1 96.75 213 SER A CA 1
ATOM 1782 C C . SER A 1 213 ? -7.016 -12.805 -8.273 1 96.75 213 SER A C 1
ATOM 1784 O O . SER A 1 213 ? -6.777 -13.586 -7.352 1 96.75 213 SER A O 1
ATOM 1786 N N . ALA A 1 214 ? -7.766 -13.125 -9.258 1 97.62 214 ALA A N 1
ATOM 1787 C CA . ALA A 1 214 ? -8.406 -14.438 -9.25 1 97.62 214 ALA A CA 1
ATOM 1788 C C . ALA A 1 214 ? -7.457 -15.516 -9.758 1 97.62 214 ALA A C 1
ATOM 1790 O O . ALA A 1 214 ? -7.398 -16.609 -9.195 1 97.62 214 ALA A O 1
ATOM 1791 N N . PHE A 1 215 ? -6.672 -15.18 -10.789 1 97.62 215 PHE A N 1
ATOM 1792 C CA . PHE A 1 215 ? -5.996 -16.297 -11.445 1 97.62 215 PHE A CA 1
ATOM 1793 C C . PHE A 1 215 ? -4.512 -16.297 -11.109 1 97.62 215 PHE A C 1
ATOM 1795 O O . PHE A 1 215 ? -3.932 -17.359 -10.859 1 97.62 215 PHE A O 1
ATOM 1802 N N . ILE A 1 216 ? -3.873 -15.156 -11.062 1 96.19 216 ILE A N 1
ATOM 1803 C CA . ILE A 1 216 ? -2.463 -15.164 -10.695 1 96.19 216 ILE A CA 1
ATOM 1804 C C . ILE A 1 216 ? -2.328 -15.438 -9.195 1 96.19 216 ILE A C 1
ATOM 1806 O O . ILE A 1 216 ? -1.656 -16.391 -8.789 1 96.19 216 ILE A O 1
ATOM 1810 N N . GLU A 1 217 ? -3.045 -14.672 -8.352 1 96.56 217 GLU A N 1
ATOM 1811 C CA . GLU A 1 217 ? -2.975 -14.859 -6.902 1 96.56 217 GLU A CA 1
ATOM 1812 C C . GLU A 1 217 ? -3.701 -16.141 -6.48 1 96.56 217 GLU A C 1
ATOM 1814 O O . GLU A 1 217 ? -3.27 -16.812 -5.551 1 96.56 217 GLU A O 1
ATOM 1819 N N . GLY A 1 218 ? -4.711 -16.406 -7.227 1 97.25 218 GLY A N 1
ATOM 1820 C CA . GLY A 1 218 ? -5.605 -17.453 -6.742 1 97.25 218 GLY A CA 1
ATOM 1821 C C . GLY A 1 218 ? -5.355 -18.797 -7.387 1 97.25 218 GLY A C 1
ATOM 1822 O O . GLY A 1 218 ? -5.875 -19.812 -6.93 1 97.25 218 GLY A O 1
ATOM 1823 N N . VAL A 1 219 ? -4.57 -18.828 -8.484 1 97.44 219 VAL A N 1
ATOM 1824 C CA . VAL A 1 219 ? -4.348 -20.094 -9.164 1 97.44 219 VAL A CA 1
ATOM 1825 C C . VAL A 1 219 ? -2.852 -20.312 -9.383 1 97.44 219 VAL A C 1
ATOM 1827 O O . VAL A 1 219 ? -2.281 -21.281 -8.875 1 97.44 219 VAL A O 1
ATOM 1830 N N . GLN A 1 220 ? -2.195 -19.422 -10.016 1 96.81 220 GLN A N 1
ATOM 1831 C CA . GLN A 1 220 ? -0.789 -19.594 -10.359 1 96.81 220 GLN A CA 1
ATOM 1832 C C . GLN A 1 220 ? 0.067 -19.781 -9.102 1 96.81 220 GLN A C 1
ATOM 1834 O O . GLN A 1 220 ? 0.88 -20.703 -9.023 1 96.81 220 GLN A O 1
ATOM 1839 N N . LEU A 1 221 ? -0.123 -18.922 -8.125 1 96.81 221 LEU A N 1
ATOM 1840 C CA . LEU A 1 221 ? 0.668 -19 -6.906 1 96.81 221 LEU A CA 1
ATOM 1841 C C . LEU A 1 221 ? 0.365 -20.297 -6.148 1 96.81 221 LEU A C 1
ATOM 1843 O O . LEU A 1 221 ? 1.248 -20.859 -5.496 1 96.81 221 LEU A O 1
ATOM 1847 N N . PHE A 1 222 ? -0.831 -20.781 -6.246 1 96.5 222 PHE A N 1
ATOM 1848 C CA . PHE A 1 222 ? -1.242 -21.969 -5.492 1 96.5 222 PHE A CA 1
ATOM 1849 C C . PHE A 1 222 ? -0.554 -23.219 -6.02 1 96.5 222 PHE A C 1
ATOM 1851 O O . PHE A 1 222 ? -0.329 -24.172 -5.273 1 96.5 222 PHE A O 1
ATOM 1858 N N . SER A 1 223 ? -0.198 -23.234 -7.305 1 96.62 223 SER A N 1
ATOM 1859 C CA . SER A 1 223 ? 0.604 -24.344 -7.809 1 96.62 223 SER A CA 1
ATOM 1860 C C . SER A 1 223 ? 1.935 -24.438 -7.07 1 96.62 223 SER A C 1
ATOM 1862 O O . SER A 1 223 ? 2.332 -25.531 -6.648 1 96.62 223 SER A O 1
ATOM 1864 N N . SER A 1 224 ? 2.553 -23.281 -6.914 1 96.88 224 SER A N 1
ATOM 1865 C CA . SER A 1 224 ? 3.824 -23.234 -6.199 1 96.88 224 SER A CA 1
ATOM 1866 C C . SER A 1 224 ? 3.643 -23.562 -4.723 1 96.88 224 SER A C 1
ATOM 1868 O O . SER A 1 224 ? 4.449 -24.297 -4.145 1 96.88 224 SER A O 1
ATOM 1870 N N . PHE A 1 225 ? 2.574 -23.094 -4.129 1 97.62 225 PHE A N 1
ATOM 1871 C CA . PHE A 1 225 ? 2.295 -23.344 -2.723 1 97.62 225 PHE A CA 1
ATOM 1872 C C . PHE A 1 225 ? 2.17 -24.828 -2.455 1 97.62 225 PHE A C 1
ATOM 1874 O O . PHE A 1 225 ? 2.779 -25.359 -1.52 1 97.62 225 PHE A O 1
ATOM 1881 N N . ILE A 1 226 ? 1.456 -25.5 -3.291 1 96.94 226 ILE A N 1
ATOM 1882 C CA . ILE A 1 226 ? 1.194 -26.922 -3.109 1 96.94 226 ILE A CA 1
ATOM 1883 C C . ILE A 1 226 ? 2.498 -27.703 -3.244 1 96.94 226 ILE A C 1
ATOM 1885 O O . ILE A 1 226 ? 2.768 -28.609 -2.451 1 96.94 226 ILE A O 1
ATOM 1889 N N . MET A 1 227 ? 3.252 -27.391 -4.223 1 97.69 227 MET A N 1
ATOM 1890 C CA . MET A 1 227 ? 4.516 -28.078 -4.453 1 97.69 227 MET A CA 1
ATOM 1891 C C . MET A 1 227 ? 5.469 -27.875 -3.281 1 97.69 227 MET A C 1
ATOM 1893 O O . MET A 1 227 ? 6.121 -28.828 -2.84 1 97.69 227 MET A O 1
ATOM 1897 N N . LEU A 1 228 ? 5.48 -26.688 -2.74 1 97.62 228 LEU A N 1
ATOM 1898 C CA . LEU A 1 228 ? 6.363 -26.406 -1.611 1 97.62 228 LEU A CA 1
ATOM 1899 C C . LEU A 1 228 ? 5.848 -27.078 -0.341 1 97.62 228 LEU A C 1
ATOM 1901 O O . LEU A 1 228 ? 6.633 -27.594 0.459 1 97.62 228 LEU A O 1
ATOM 1905 N N . LEU A 1 229 ? 4.551 -27.156 -0.151 1 97.19 229 LEU A N 1
ATOM 1906 C CA . LEU A 1 229 ? 3.953 -27.75 1.041 1 97.19 229 LEU A CA 1
ATOM 1907 C C . LEU A 1 229 ? 4.156 -29.266 1.058 1 97.19 229 LEU A C 1
ATOM 1909 O O . LEU A 1 229 ? 4.039 -29.906 2.107 1 97.19 229 LEU A O 1
ATOM 1913 N N . ASN A 1 230 ? 4.402 -29.812 -0.122 1 97.25 230 ASN A N 1
ATOM 1914 C CA . ASN A 1 230 ? 4.656 -31.25 -0.174 1 97.25 230 ASN A CA 1
ATOM 1915 C C . ASN A 1 230 ? 5.871 -31.641 0.666 1 97.25 230 ASN A C 1
ATOM 1917 O O . ASN A 1 230 ? 5.91 -32.719 1.244 1 97.25 230 ASN A O 1
ATOM 1921 N N . PHE A 1 231 ? 6.883 -30.75 0.717 1 97.44 231 PHE A N 1
ATOM 1922 C CA . PHE A 1 231 ? 8.016 -31 1.602 1 97.44 231 PHE A CA 1
ATOM 1923 C C . PHE A 1 231 ? 7.562 -31.047 3.057 1 97.44 231 PHE A C 1
ATOM 1925 O O . PHE A 1 231 ? 7.938 -31.969 3.799 1 97.44 231 PHE A O 1
ATOM 1932 N N . THR A 1 232 ? 6.746 -30.125 3.443 1 96.06 232 THR A N 1
ATOM 1933 C CA . THR A 1 232 ? 6.281 -29.984 4.816 1 96.06 232 THR A CA 1
ATOM 1934 C C . THR A 1 232 ? 5.414 -31.172 5.215 1 96.06 232 THR A C 1
ATOM 1936 O O . THR A 1 232 ? 5.492 -31.656 6.348 1 96.06 232 THR A O 1
ATOM 1939 N N . ARG A 1 233 ? 4.578 -31.656 4.305 1 94.62 233 ARG A N 1
ATOM 1940 C CA . ARG A 1 233 ? 3.711 -32.812 4.566 1 94.62 233 ARG A CA 1
ATOM 1941 C C . ARG A 1 233 ? 4.527 -34.031 4.914 1 94.62 233 ARG A C 1
ATOM 1943 O O . ARG A 1 233 ? 4.055 -34.906 5.629 1 94.62 233 ARG A O 1
ATOM 1950 N N . HIS A 1 234 ? 5.793 -34.062 4.516 1 96.38 234 HIS A N 1
ATOM 1951 C CA . HIS A 1 234 ? 6.672 -35.188 4.762 1 96.38 234 HIS A CA 1
ATOM 1952 C C . HIS A 1 234 ? 7.715 -34.875 5.828 1 96.38 234 HIS A C 1
ATOM 1954 O O . HIS A 1 234 ? 8.766 -35.5 5.887 1 96.38 234 HIS A O 1
ATOM 1960 N N . GLY A 1 235 ? 7.484 -33.812 6.555 1 96.31 235 GLY A N 1
ATOM 1961 C CA . GLY A 1 235 ? 8.297 -33.5 7.719 1 96.31 235 GLY A CA 1
ATOM 1962 C C . GLY A 1 235 ? 9.586 -32.781 7.371 1 96.31 235 GLY A C 1
ATOM 1963 O O . GLY A 1 235 ? 10.523 -32.75 8.164 1 96.31 235 GLY A O 1
ATOM 1964 N N . LEU A 1 236 ? 9.656 -32.25 6.148 1 97.75 236 LEU A N 1
ATOM 1965 C CA . LEU A 1 236 ? 10.844 -31.531 5.684 1 97.75 236 LEU A CA 1
ATOM 1966 C C . LEU A 1 236 ? 10.547 -30.047 5.488 1 97.75 236 LEU A C 1
ATOM 1968 O O . LEU A 1 236 ? 9.398 -29.672 5.227 1 97.75 236 LEU A O 1
ATOM 1972 N N . MET A 1 237 ? 11.539 -29.172 5.668 1 97.81 237 MET A N 1
ATOM 1973 C CA . MET A 1 237 ? 11.438 -27.734 5.395 1 97.81 237 MET A CA 1
ATOM 1974 C C . MET A 1 237 ? 10.219 -27.141 6.094 1 97.81 237 MET A C 1
ATOM 1976 O O . MET A 1 237 ? 9.398 -26.484 5.461 1 97.81 237 MET A O 1
ATOM 1980 N N . LYS A 1 238 ? 10.133 -27.281 7.355 1 97.19 238 LYS A N 1
ATOM 1981 C CA . LYS A 1 238 ? 8.93 -26.984 8.125 1 97.19 238 LYS A CA 1
ATOM 1982 C C . LYS A 1 238 ? 8.711 -25.469 8.242 1 97.19 238 LYS A C 1
ATOM 1984 O O . LYS A 1 238 ? 7.57 -25 8.25 1 97.19 238 LYS A O 1
ATOM 1989 N N . LYS A 1 239 ? 9.766 -24.656 8.438 1 97.44 239 LYS A N 1
ATOM 1990 C CA . LYS A 1 239 ? 9.609 -23.219 8.562 1 97.44 239 LYS A CA 1
ATOM 1991 C C . LYS A 1 239 ? 9.258 -22.578 7.223 1 97.44 239 LYS A C 1
ATOM 1993 O O . LYS A 1 239 ? 8.523 -21.594 7.168 1 97.44 239 LYS A O 1
ATOM 1998 N N . MET A 1 240 ? 9.789 -23.188 6.113 1 97.44 240 MET A N 1
ATOM 1999 C CA . MET A 1 240 ? 9.289 -22.797 4.801 1 97.44 240 MET A CA 1
ATOM 2000 C C . MET A 1 240 ? 7.789 -23.062 4.695 1 97.44 240 MET A C 1
ATOM 2002 O O . MET A 1 240 ? 7.039 -22.219 4.207 1 97.44 240 MET A O 1
ATOM 2006 N N . GLY A 1 241 ? 7.414 -24.219 5.18 1 96.94 241 GLY A N 1
ATOM 2007 C CA . GLY A 1 241 ? 6 -24.547 5.18 1 96.94 241 GLY A CA 1
ATOM 2008 C C . GLY A 1 241 ? 5.148 -23.547 5.93 1 96.94 241 GLY A C 1
ATOM 2009 O O . GLY A 1 241 ? 4.047 -23.203 5.492 1 96.94 241 GLY A O 1
ATOM 2010 N N . GLN A 1 242 ? 5.676 -23.047 7.02 1 95.5 242 GLN A N 1
ATOM 2011 C CA . GLN A 1 242 ? 4.957 -22.047 7.797 1 95.5 242 GLN A CA 1
ATOM 2012 C C . GLN A 1 242 ? 4.801 -20.75 7.012 1 95.5 242 GLN A C 1
ATOM 2014 O O . GLN A 1 242 ? 3.729 -20.141 7.004 1 95.5 242 GLN A O 1
ATOM 2019 N N . ILE A 1 243 ? 5.832 -20.281 6.367 1 96.69 243 ILE A N 1
ATOM 2020 C CA . ILE A 1 243 ? 5.777 -19.094 5.52 1 96.69 243 ILE A CA 1
ATOM 2021 C C . ILE A 1 243 ? 4.727 -19.297 4.43 1 96.69 243 ILE A C 1
ATOM 2023 O O . ILE A 1 243 ? 3.932 -18.391 4.16 1 96.69 243 ILE A O 1
ATOM 2027 N N . ILE A 1 244 ? 4.699 -20.484 3.848 1 97.44 244 ILE A N 1
ATOM 2028 C CA . ILE A 1 244 ? 3.775 -20.781 2.758 1 97.44 244 ILE A CA 1
ATOM 2029 C C . ILE A 1 244 ? 2.342 -20.797 3.285 1 97.44 244 ILE A C 1
ATOM 2031 O O . ILE A 1 244 ? 1.43 -20.281 2.643 1 97.44 244 ILE A O 1
ATOM 2035 N N . GLN A 1 245 ? 2.168 -21.375 4.43 1 96.06 245 GLN A N 1
ATOM 2036 C CA . GLN A 1 245 ? 0.838 -21.406 5.031 1 96.06 245 GLN A CA 1
ATOM 2037 C C . GLN A 1 245 ? 0.331 -20 5.316 1 96.06 245 GLN A C 1
ATOM 2039 O O . GLN A 1 245 ? -0.832 -19.688 5.051 1 96.06 245 GLN A O 1
ATOM 2044 N N . TRP A 1 246 ? 1.207 -19.141 5.855 1 96 246 TRP A N 1
ATOM 2045 C CA . TRP A 1 246 ? 0.832 -17.75 6.09 1 96 246 TRP A CA 1
ATOM 2046 C C . TRP A 1 246 ? 0.521 -17.047 4.777 1 96 246 TRP A C 1
ATOM 2048 O O . TRP A 1 246 ? -0.433 -16.266 4.691 1 96 246 TRP A O 1
ATOM 2058 N N . SER A 1 247 ? 1.299 -17.297 3.732 1 96.88 247 SER A N 1
ATOM 2059 C CA . SER A 1 247 ? 1.079 -16.703 2.418 1 96.88 247 SER A CA 1
ATOM 2060 C C . SER A 1 247 ? -0.253 -17.156 1.825 1 96.88 247 SER A C 1
ATOM 2062 O O . SER A 1 247 ? -0.971 -16.344 1.226 1 96.88 247 SER A O 1
ATOM 2064 N N . ILE A 1 248 ? -0.557 -18.438 2.014 1 96.12 248 ILE A N 1
ATOM 2065 C CA . ILE A 1 248 ? -1.806 -18.969 1.492 1 96.12 248 ILE A CA 1
ATOM 2066 C C . ILE A 1 248 ? -2.99 -18.281 2.162 1 96.12 248 ILE A C 1
ATOM 2068 O O . ILE A 1 248 ? -3.975 -17.953 1.501 1 96.12 248 ILE A O 1
ATOM 2072 N N . ALA A 1 249 ? -2.914 -18.062 3.451 1 95.44 249 ALA A N 1
ATOM 2073 C CA . ALA A 1 249 ? -3.975 -17.359 4.164 1 95.44 249 ALA A CA 1
ATOM 2074 C C . ALA A 1 249 ? -4.176 -15.961 3.6 1 95.44 249 ALA A C 1
ATOM 2076 O O . ALA A 1 249 ? -5.312 -15.539 3.359 1 95.44 249 ALA A O 1
ATOM 2077 N N . ASP A 1 250 ? -3.105 -15.234 3.383 1 97.06 250 ASP A N 1
ATOM 2078 C CA . ASP A 1 250 ? -3.166 -13.898 2.807 1 97.06 250 ASP A CA 1
ATOM 2079 C C . ASP A 1 250 ? -3.785 -13.922 1.412 1 97.06 250 ASP A C 1
ATOM 2081 O O . ASP A 1 250 ? -4.703 -13.156 1.117 1 97.06 250 ASP A O 1
ATOM 2085 N N . GLU A 1 251 ? -3.252 -14.844 0.581 1 96.56 251 GLU A N 1
ATOM 2086 C CA . GLU A 1 251 ? -3.682 -14.891 -0.813 1 96.56 251 GLU A CA 1
ATOM 2087 C C . GLU A 1 251 ? -5.156 -15.266 -0.924 1 96.56 251 GLU A C 1
ATOM 2089 O O . GLU A 1 251 ? -5.859 -14.789 -1.814 1 96.56 251 GLU A O 1
ATOM 2094 N N . THR A 1 252 ? -5.523 -16.172 -0.072 1 95.88 252 THR A N 1
ATOM 2095 C CA . THR A 1 252 ? -6.938 -16.531 -0.046 1 95.88 252 THR A CA 1
ATOM 2096 C C . THR A 1 252 ? -7.801 -15.32 0.276 1 95.88 252 THR A C 1
ATOM 2098 O O . THR A 1 252 ? -8.812 -15.078 -0.383 1 95.88 252 THR A O 1
ATOM 2101 N N . HIS A 1 253 ? -7.418 -14.562 1.263 1 97 253 HIS A N 1
ATOM 2102 C CA . HIS A 1 253 ? -8.125 -13.344 1.633 1 97 253 HIS A CA 1
ATOM 2103 C C . HIS A 1 253 ? -8.102 -12.32 0.497 1 97 253 HIS A C 1
ATOM 2105 O O . HIS A 1 253 ? -9.117 -11.695 0.195 1 97 253 HIS A O 1
ATOM 2111 N N . HIS A 1 254 ? -6.906 -12.117 -0.159 1 98.5 254 HIS A N 1
ATOM 2112 C CA . HIS A 1 254 ? -6.777 -11.211 -1.298 1 98.5 254 HIS A CA 1
ATOM 2113 C C . HIS A 1 254 ? -7.727 -11.609 -2.424 1 98.5 254 HIS A C 1
ATOM 2115 O O . HIS A 1 254 ? -8.492 -10.773 -2.914 1 98.5 254 HIS A O 1
ATOM 2121 N N . THR A 1 255 ? -7.668 -12.852 -2.771 1 98.12 255 THR A N 1
ATOM 2122 C CA . THR A 1 255 ? -8.43 -13.367 -3.902 1 98.12 255 THR A CA 1
ATOM 2123 C C . THR A 1 255 ? -9.93 -13.219 -3.658 1 98.12 255 THR A C 1
ATOM 2125 O O . THR A 1 255 ? -10.648 -12.695 -4.512 1 98.12 255 THR A O 1
ATOM 2128 N N . ASN A 1 256 ? -10.383 -13.625 -2.496 1 97.81 256 ASN A N 1
ATOM 2129 C CA . ASN A 1 256 ? -11.805 -13.523 -2.174 1 97.81 256 ASN A CA 1
ATOM 2130 C C . ASN A 1 256 ? -12.273 -12.07 -2.158 1 97.81 256 ASN A C 1
ATOM 2132 O O . ASN A 1 256 ? -13.336 -11.758 -2.689 1 97.81 256 ASN A O 1
ATOM 2136 N N . SER A 1 257 ? -11.516 -11.234 -1.539 1 98.62 257 SER A N 1
ATOM 2137 C CA . SER A 1 257 ? -11.875 -9.82 -1.434 1 98.62 257 SER A CA 1
ATOM 2138 C C . SER A 1 257 ? -11.938 -9.164 -2.809 1 98.62 257 SER A C 1
ATOM 2140 O O . SER A 1 257 ? -12.875 -8.422 -3.104 1 98.62 257 SER A O 1
ATOM 2142 N N . MET A 1 258 ? -10.984 -9.477 -3.648 1 98.69 258 MET A N 1
ATOM 2143 C CA . MET A 1 258 ? -10.914 -8.82 -4.953 1 98.69 258 MET A CA 1
ATOM 2144 C C . MET A 1 258 ? -11.961 -9.391 -5.902 1 98.69 258 MET A C 1
ATOM 2146 O O . MET A 1 258 ? -12.492 -8.664 -6.75 1 98.69 258 MET A O 1
ATOM 2150 N N . MET A 1 259 ? -12.297 -10.68 -5.797 1 98.56 259 MET A N 1
ATOM 2151 C CA . MET A 1 259 ? -13.383 -11.219 -6.605 1 98.56 259 MET A CA 1
ATOM 2152 C C . MET A 1 259 ? -14.719 -10.594 -6.215 1 98.56 259 MET A C 1
ATOM 2154 O O . MET A 1 259 ? -15.586 -10.391 -7.066 1 98.56 259 MET A O 1
ATOM 2158 N N . GLU A 1 260 ? -14.891 -10.336 -4.918 1 98.12 260 GLU A N 1
ATOM 2159 C CA . GLU A 1 260 ? -16.078 -9.594 -4.512 1 98.12 260 GLU A CA 1
ATOM 2160 C C . GLU A 1 260 ? -16.094 -8.195 -5.133 1 98.12 260 GLU A C 1
ATOM 2162 O O . GLU A 1 260 ? -17.141 -7.711 -5.559 1 98.12 260 GLU A O 1
ATOM 2167 N N . LEU A 1 261 ? -14.938 -7.535 -5.137 1 98.44 261 LEU A N 1
ATOM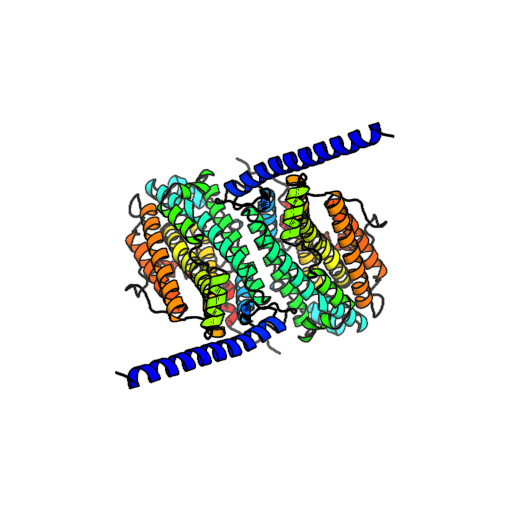 2168 C CA . LEU A 1 261 ? -14.828 -6.223 -5.766 1 98.44 261 LEU A CA 1
ATOM 2169 C C . LEU A 1 261 ? -15.141 -6.312 -7.258 1 98.44 261 LEU A C 1
ATOM 2171 O O . LEU A 1 261 ? -15.758 -5.406 -7.82 1 98.44 261 LEU A O 1
ATOM 2175 N N . PHE A 1 262 ? -14.648 -7.395 -7.934 1 98.44 262 PHE A N 1
ATOM 2176 C CA . PHE A 1 262 ? -14.984 -7.684 -9.328 1 98.44 262 PHE A CA 1
ATOM 2177 C C . PHE A 1 262 ? -16.484 -7.738 -9.523 1 98.44 262 PHE A C 1
ATOM 2179 O O . PHE A 1 262 ? -17.031 -7.07 -10.414 1 98.44 262 PHE A O 1
ATOM 2186 N N . SER A 1 263 ? -17.141 -8.5 -8.695 1 98.19 263 SER A N 1
ATOM 2187 C CA . SER A 1 263 ? -18.594 -8.648 -8.789 1 98.19 263 SER A CA 1
ATOM 2188 C C . SER A 1 263 ? -19.312 -7.316 -8.57 1 98.19 263 SER A C 1
ATOM 2190 O O . SER A 1 263 ? -20.25 -6.984 -9.281 1 98.19 263 SER A O 1
ATOM 2192 N N . THR A 1 264 ? -18.844 -6.559 -7.562 1 98 264 THR A N 1
ATOM 2193 C CA . THR A 1 264 ? -19.422 -5.254 -7.266 1 98 264 THR A CA 1
ATOM 2194 C C . THR A 1 264 ? -19.281 -4.32 -8.469 1 98 264 THR A C 1
ATOM 2196 O O . THR A 1 264 ? -20.25 -3.66 -8.859 1 98 264 THR A O 1
ATOM 2199 N N . LEU A 1 265 ? -18.078 -4.277 -9.078 1 97.81 265 LEU A N 1
ATOM 2200 C CA . LEU A 1 265 ? -17.828 -3.439 -10.242 1 97.81 265 LEU A CA 1
ATOM 2201 C C . LEU A 1 265 ? -18.766 -3.807 -11.383 1 97.81 265 LEU A C 1
ATOM 2203 O O . LEU A 1 265 ? -19.359 -2.926 -12.016 1 97.81 265 LEU A O 1
ATOM 2207 N N . VAL A 1 266 ? -18.938 -5.098 -11.625 1 97.62 266 VAL A N 1
ATOM 2208 C CA . VAL A 1 266 ? -19.734 -5.59 -12.75 1 97.62 266 VAL A CA 1
ATOM 2209 C C . VAL A 1 266 ? -21.219 -5.32 -12.492 1 97.62 266 VAL A C 1
ATOM 2211 O O . VAL A 1 266 ? -21.922 -4.801 -13.367 1 97.62 266 VAL A O 1
ATOM 2214 N N . VAL A 1 267 ? -21.719 -5.59 -11.289 1 97.44 267 VAL A N 1
ATOM 2215 C CA . VAL A 1 267 ? -23.125 -5.449 -10.961 1 97.44 267 VAL A CA 1
ATOM 2216 C C . VAL A 1 267 ? -23.531 -3.977 -11 1 97.44 267 VAL A C 1
ATOM 2218 O O . VAL A 1 267 ? -24.562 -3.623 -11.562 1 97.44 267 VAL A O 1
ATOM 2221 N N . GLU A 1 268 ? -22.688 -3.107 -10.461 1 96.88 268 GLU A N 1
ATOM 2222 C CA . GLU A 1 268 ? -23.016 -1.686 -10.375 1 96.88 268 GLU A CA 1
ATOM 2223 C C . GLU A 1 268 ? -22.969 -1.025 -11.75 1 96.88 268 GLU A C 1
ATOM 2225 O O . GLU A 1 268 ? -23.547 0.052 -11.945 1 96.88 268 GLU A O 1
ATOM 2230 N N . ASN A 1 269 ? -22.297 -1.674 -12.711 1 96.5 269 ASN A N 1
ATOM 2231 C CA . ASN A 1 269 ? -22.125 -1.054 -14.023 1 96.5 269 ASN A CA 1
ATOM 2232 C C . ASN A 1 269 ? -22.625 -1.962 -15.141 1 96.5 269 ASN A C 1
ATOM 2234 O O . ASN A 1 269 ? -22.141 -1.883 -16.281 1 96.5 269 ASN A O 1
ATOM 2238 N N . LYS A 1 270 ? -23.547 -2.855 -14.883 1 95.44 270 LYS A N 1
ATOM 2239 C CA . LYS A 1 270 ? -23.984 -3.91 -15.789 1 95.44 270 LYS A CA 1
ATOM 2240 C C . LYS A 1 270 ? -24.547 -3.326 -17.078 1 95.44 270 LYS A C 1
ATOM 2242 O O . LYS A 1 270 ? -24.438 -3.932 -18.141 1 95.44 270 LYS A O 1
ATOM 2247 N N . SER A 1 271 ? -25.109 -2.113 -17.031 1 94.5 271 SER A N 1
ATOM 2248 C CA . SER A 1 271 ? -25.734 -1.498 -18.203 1 94.5 271 SER A CA 1
ATOM 2249 C C . SER A 1 271 ? -24.688 -0.991 -19.188 1 94.5 271 SER A C 1
ATOM 2251 O O . SER A 1 271 ? -25 -0.71 -20.344 1 94.5 271 SER A O 1
ATOM 2253 N N . HIS A 1 272 ? -23.391 -0.957 -18.734 1 94.81 272 HIS A N 1
ATOM 2254 C CA . HIS A 1 272 ? -22.328 -0.41 -19.578 1 94.81 272 HIS A CA 1
ATOM 2255 C C . HIS A 1 272 ? -21.266 -1.46 -19.891 1 94.81 272 HIS A C 1
ATOM 2257 O O . HIS A 1 272 ? -20.188 -1.128 -20.359 1 94.81 272 HIS A O 1
ATOM 2263 N N . ILE A 1 273 ? -21.609 -2.689 -19.562 1 96 273 ILE A N 1
ATOM 2264 C CA . ILE A 1 273 ? -20.672 -3.793 -19.797 1 96 273 ILE A CA 1
ATOM 2265 C C . ILE A 1 273 ? -21.344 -4.848 -20.672 1 96 273 ILE A C 1
ATOM 2267 O O . ILE A 1 273 ? -22.5 -5.207 -20.469 1 96 273 ILE A O 1
ATOM 2271 N N . ARG A 1 274 ? -20.672 -5.199 -21.781 1 95.81 274 ARG A N 1
ATOM 2272 C CA . ARG A 1 274 ? -21.109 -6.367 -22.531 1 95.81 274 ARG A CA 1
ATOM 2273 C C . ARG A 1 274 ? -20.781 -7.656 -21.781 1 95.81 274 ARG A C 1
ATOM 2275 O O . ARG A 1 274 ? -19.703 -8.219 -21.953 1 95.81 274 ARG A O 1
ATOM 2282 N N . LEU A 1 275 ? -21.719 -8.156 -21 1 97.06 275 LEU A N 1
ATOM 2283 C CA . LEU A 1 275 ? -21.516 -9.219 -20.031 1 97.06 275 LEU A CA 1
ATOM 2284 C C . LEU A 1 275 ? -21.016 -10.492 -20.719 1 97.06 275 LEU A C 1
ATOM 2286 O O . LEU A 1 275 ? -20.172 -11.203 -20.172 1 97.06 275 LEU A O 1
ATOM 2290 N N . GLY A 1 276 ? -21.562 -10.82 -21.844 1 96.81 276 GLY A N 1
ATOM 2291 C CA . GLY A 1 276 ? -21.109 -11.992 -22.578 1 96.81 276 GLY A CA 1
ATOM 2292 C C . GLY A 1 276 ? -19.656 -11.898 -23.016 1 96.81 276 GLY A C 1
ATOM 2293 O O . GLY A 1 276 ? -18.906 -12.875 -22.922 1 96.81 276 GLY A O 1
ATOM 2294 N N . VAL A 1 277 ? -19.297 -10.766 -23.547 1 96.06 277 VAL A N 1
ATOM 2295 C CA . VAL A 1 277 ? -17.922 -10.539 -23.969 1 96.06 277 VAL A CA 1
ATOM 2296 C C . VAL A 1 277 ? -16.969 -10.625 -22.781 1 96.06 277 VAL A C 1
ATOM 2298 O O . VAL A 1 277 ? -15.906 -11.234 -22.859 1 96.06 277 VAL A O 1
ATOM 2301 N N . LEU A 1 278 ? -17.375 -10.008 -21.641 1 97.12 278 LEU A N 1
ATOM 2302 C CA . LEU A 1 278 ? -16.578 -10.055 -20.422 1 97.12 278 LEU A CA 1
ATOM 2303 C C . LEU A 1 278 ? -16.375 -11.492 -19.969 1 97.12 278 LEU A C 1
ATOM 2305 O O . LEU A 1 278 ? -15.242 -11.898 -19.672 1 97.12 278 LEU A O 1
ATOM 2309 N N . GLU A 1 279 ? -17.438 -12.219 -19.953 1 98 279 GLU A N 1
ATOM 2310 C CA . GLU A 1 279 ? -17.344 -13.617 -19.547 1 98 279 GLU A CA 1
ATOM 2311 C C . GLU A 1 279 ? -16.359 -14.375 -20.438 1 98 279 GLU A C 1
ATOM 2313 O O . GLU A 1 279 ? -15.539 -15.156 -19.953 1 98 279 GLU A O 1
ATOM 2318 N N . ALA A 1 280 ? -16.469 -14.203 -21.688 1 97.81 280 ALA A N 1
ATOM 2319 C CA . ALA A 1 280 ? -15.586 -14.875 -22.641 1 97.81 280 ALA A CA 1
ATOM 2320 C C . ALA A 1 280 ? -14.125 -14.516 -22.375 1 97.81 280 ALA A C 1
ATOM 2322 O O . ALA A 1 280 ? -13.25 -15.383 -22.406 1 97.81 280 ALA A O 1
ATOM 2323 N N . ARG A 1 281 ? -13.883 -13.242 -22.141 1 96.19 281 ARG A N 1
ATOM 2324 C CA . ARG A 1 281 ? -12.523 -12.789 -21.891 1 96.19 281 ARG A CA 1
ATOM 2325 C C . ARG A 1 281 ? -11.984 -13.359 -20.594 1 96.19 281 ARG A C 1
ATOM 2327 O O . ARG A 1 281 ? -10.812 -13.742 -20.516 1 96.19 281 ARG A O 1
ATOM 2334 N N . VAL A 1 282 ? -12.82 -13.406 -19.578 1 98 282 VAL A N 1
ATOM 2335 C CA . VAL A 1 282 ? -12.422 -13.969 -18.297 1 98 282 VAL A CA 1
ATOM 2336 C C . VAL A 1 282 ? -12.094 -15.453 -18.469 1 98 282 VAL A C 1
ATOM 2338 O O . VAL A 1 282 ? -11.062 -15.922 -17.984 1 98 282 VAL A O 1
ATOM 2341 N N . ARG A 1 283 ? -12.914 -16.156 -19.156 1 98.06 283 ARG A N 1
ATOM 2342 C CA . ARG A 1 283 ? -12.711 -17.594 -19.375 1 98.06 283 ARG A CA 1
ATOM 2343 C C . ARG A 1 283 ? -11.453 -17.844 -20.203 1 98.06 283 ARG A C 1
ATOM 2345 O O . ARG A 1 283 ? -10.703 -18.781 -19.922 1 98.06 283 ARG A O 1
ATOM 2352 N N . ASP A 1 284 ? -11.234 -17.031 -21.203 1 97.12 284 ASP A N 1
ATOM 2353 C CA . ASP A 1 284 ? -10.023 -17.141 -22 1 97.12 284 ASP A CA 1
ATOM 2354 C C . ASP A 1 284 ? -8.781 -16.891 -21.156 1 97.12 284 ASP A C 1
ATOM 2356 O O . ASP A 1 284 ? -7.758 -17.562 -21.328 1 97.12 284 ASP A O 1
ATOM 2360 N N . THR A 1 285 ? -8.875 -15.898 -20.312 1 96.5 285 THR A N 1
ATOM 2361 C CA . THR A 1 285 ? -7.762 -15.594 -19.422 1 96.5 285 THR A CA 1
ATOM 2362 C C . THR A 1 285 ? -7.477 -16.781 -18.5 1 96.5 285 THR A C 1
ATOM 2364 O O . THR A 1 285 ? -6.32 -17.156 -18.297 1 96.5 285 THR A O 1
ATOM 2367 N N . ALA A 1 286 ? -8.508 -17.375 -17.969 1 98.06 286 ALA A N 1
ATOM 2368 C CA . ALA A 1 286 ? -8.359 -18.547 -17.109 1 98.06 286 ALA A CA 1
ATOM 2369 C C . ALA A 1 286 ? -7.664 -19.688 -17.844 1 98.06 286 ALA A C 1
ATOM 2371 O O . ALA A 1 286 ? -6.73 -20.297 -17.328 1 98.06 286 ALA A O 1
ATOM 2372 N N . ARG A 1 287 ? -8.086 -19.969 -19.062 1 98 287 ARG A N 1
ATOM 2373 C CA . ARG A 1 287 ? -7.504 -21.031 -19.859 1 98 287 ARG A CA 1
ATOM 2374 C C . ARG A 1 287 ? -6.02 -20.781 -20.109 1 98 287 ARG A C 1
ATOM 2376 O O . ARG A 1 287 ? -5.211 -21.719 -20.031 1 98 287 ARG A O 1
ATOM 2383 N N . LYS A 1 288 ? -5.738 -19.562 -20.406 1 96.94 288 LYS A N 1
ATOM 2384 C CA . LYS A 1 288 ? -4.348 -19.219 -20.688 1 96.94 288 LYS A CA 1
ATOM 2385 C C . LYS A 1 288 ? -3.473 -19.375 -19.453 1 96.94 288 LYS A C 1
ATOM 2387 O O . LYS A 1 288 ? -2.355 -19.891 -19.547 1 96.94 288 LYS A O 1
ATOM 2392 N N . ILE A 1 289 ? -3.939 -18.922 -18.328 1 97.25 289 ILE A N 1
ATOM 2393 C CA . ILE A 1 289 ? -3.193 -19.031 -17.078 1 97.25 289 ILE A CA 1
ATOM 2394 C C . ILE A 1 289 ? -2.928 -20.5 -16.766 1 97.25 289 ILE A C 1
ATOM 2396 O O . ILE A 1 289 ? -1.818 -20.875 -16.375 1 97.25 289 ILE A O 1
ATOM 2400 N N . VAL A 1 290 ? -3.92 -21.344 -16.953 1 98.19 290 VAL A N 1
ATOM 2401 C CA . VAL A 1 290 ? -3.777 -22.766 -16.688 1 98.19 290 VAL A CA 1
ATOM 2402 C C . VAL A 1 290 ? -2.746 -23.375 -17.641 1 98.19 290 VAL A C 1
ATOM 2404 O O . VAL A 1 290 ? -1.904 -24.172 -17.219 1 98.19 290 VAL A O 1
ATOM 2407 N N . GLN 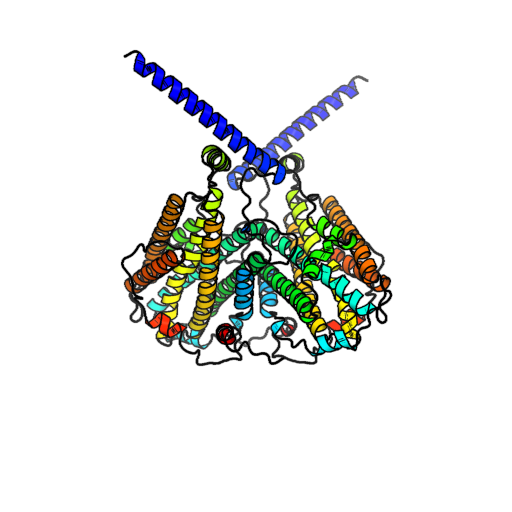A 1 291 ? -2.795 -23 -18.875 1 98 291 GLN A N 1
ATOM 2408 C CA . GLN A 1 291 ? -1.845 -23.484 -19.875 1 98 291 GLN A CA 1
ATOM 2409 C C . GLN A 1 291 ? -0.416 -23.094 -19.516 1 98 291 GLN A C 1
ATOM 2411 O O . GLN A 1 291 ? 0.499 -23.922 -19.578 1 98 291 GLN A O 1
ATOM 2416 N N . LEU A 1 292 ? -0.252 -21.844 -19.172 1 96.94 292 LEU A N 1
ATOM 2417 C CA . LEU A 1 292 ? 1.067 -21.359 -18.781 1 96.94 292 LEU A CA 1
ATOM 2418 C C . LEU A 1 292 ? 1.562 -22.078 -17.531 1 96.94 292 LEU A C 1
ATOM 2420 O O . LEU A 1 292 ? 2.738 -22.438 -17.438 1 96.94 292 LEU A O 1
ATOM 2424 N N . GLU A 1 293 ? 0.644 -22.312 -16.578 1 97.38 293 GLU A N 1
ATOM 2425 C CA . GLU A 1 293 ? 1.015 -23.016 -15.352 1 97.38 293 GLU A CA 1
ATOM 2426 C C . GLU A 1 293 ? 1.396 -24.453 -15.625 1 97.38 293 GLU A C 1
ATOM 2428 O O . GLU A 1 293 ? 2.268 -25.016 -14.961 1 97.38 293 GLU A O 1
ATOM 2433 N N . ASP A 1 294 ? 0.732 -25.094 -16.594 1 98.19 294 ASP A N 1
ATOM 2434 C CA . ASP A 1 294 ? 1.105 -26.438 -17 1 98.19 294 ASP A CA 1
ATOM 2435 C C . ASP A 1 294 ? 2.574 -26.516 -17.406 1 98.19 294 ASP A C 1
ATOM 2437 O O . ASP A 1 294 ? 3.289 -27.438 -17.031 1 98.19 294 ASP A O 1
ATOM 2441 N N . GLY A 1 295 ? 2.963 -25.562 -18.203 1 97.19 295 GLY A N 1
ATOM 2442 C CA . GLY A 1 295 ? 4.359 -25.5 -18.609 1 97.19 295 GLY A CA 1
ATOM 2443 C C . GLY A 1 295 ? 5.312 -25.344 -17.438 1 97.19 295 GLY A C 1
ATOM 2444 O O . GLY A 1 295 ? 6.359 -25.984 -17.391 1 97.19 295 GLY A O 1
ATOM 2445 N N . PHE A 1 296 ? 4.984 -24.531 -16.5 1 97.31 296 PHE A N 1
ATOM 2446 C CA . PHE A 1 296 ? 5.801 -24.297 -15.32 1 97.31 296 PHE A CA 1
ATOM 2447 C C . PHE A 1 296 ? 5.887 -25.562 -14.469 1 97.31 296 PHE A C 1
ATOM 2449 O O . PHE A 1 296 ? 6.965 -25.906 -13.977 1 97.31 296 PHE A O 1
ATOM 2456 N N . ILE A 1 297 ? 4.73 -26.234 -14.25 1 97.94 297 ILE A N 1
ATOM 2457 C CA . ILE A 1 297 ? 4.676 -27.453 -13.453 1 97.94 297 ILE A CA 1
ATOM 2458 C C . ILE A 1 297 ? 5.559 -28.531 -14.102 1 97.94 297 ILE A C 1
ATOM 2460 O O . ILE A 1 297 ? 6.328 -29.203 -13.414 1 97.94 297 ILE A O 1
ATOM 2464 N N . ASP A 1 298 ? 5.465 -28.641 -15.391 1 97.62 298 ASP A N 1
ATOM 2465 C CA . ASP A 1 298 ? 6.305 -29.609 -16.094 1 97.62 298 ASP A CA 1
ATOM 2466 C C . ASP A 1 298 ? 7.785 -29.297 -15.875 1 97.62 298 ASP A C 1
ATOM 2468 O O . ASP A 1 298 ? 8.586 -30.219 -15.672 1 97.62 298 ASP A O 1
ATOM 2472 N N . LEU A 1 299 ? 8.109 -28.047 -15.945 1 96.12 299 LEU A N 1
ATOM 2473 C CA . LEU A 1 299 ? 9.492 -27.641 -15.711 1 96.12 299 LEU A CA 1
ATOM 2474 C C . LEU A 1 299 ? 9.922 -27.984 -14.289 1 96.12 299 LEU A C 1
ATOM 2476 O O . LEU A 1 299 ? 11.031 -28.484 -14.078 1 96.12 299 LEU A O 1
ATOM 2480 N N . ALA A 1 300 ? 9.094 -27.703 -13.305 1 96.31 300 ALA A N 1
ATOM 2481 C CA . ALA A 1 300 ? 9.414 -27.969 -11.906 1 96.31 300 ALA A CA 1
ATOM 2482 C C . ALA A 1 300 ? 9.656 -29.469 -11.68 1 96.31 300 ALA A C 1
ATOM 2484 O O . ALA A 1 300 ? 10.57 -29.844 -10.945 1 96.31 300 ALA A O 1
ATOM 2485 N N . PHE A 1 301 ? 8.898 -30.312 -12.375 1 96.88 301 PHE A N 1
ATOM 2486 C CA . PHE A 1 301 ? 8.969 -31.766 -12.172 1 96.88 301 PHE A CA 1
ATOM 2487 C C . PHE A 1 301 ? 9.906 -32.406 -13.188 1 96.88 301 PHE A C 1
ATOM 2489 O O . PHE A 1 301 ? 9.812 -33.594 -13.453 1 96.88 301 PHE A O 1
ATOM 2496 N N . SER A 1 302 ? 10.773 -31.594 -13.781 1 93.62 302 SER A N 1
ATOM 2497 C CA . SER A 1 302 ? 11.641 -32.094 -14.844 1 93.62 302 SER A CA 1
ATOM 2498 C C . SER A 1 302 ? 12.523 -33.219 -14.359 1 93.62 302 SER A C 1
ATOM 2500 O O . SER A 1 302 ? 12.945 -34.062 -15.148 1 93.62 302 SER A O 1
ATOM 2502 N N . MET A 1 303 ? 12.789 -33.25 -13.039 1 90 303 MET A N 1
ATOM 2503 C CA . MET A 1 303 ? 13.648 -34.312 -12.484 1 90 303 MET A CA 1
ATOM 2504 C C . MET A 1 303 ? 12.828 -35.469 -11.961 1 90 303 MET A C 1
ATOM 2506 O O . MET A 1 303 ? 13.359 -36.344 -11.289 1 90 303 MET A O 1
ATOM 2510 N N . GLY A 1 304 ? 11.523 -35.469 -12.164 1 87.88 304 GLY A N 1
ATOM 2511 C CA . GLY A 1 304 ? 10.672 -36.594 -11.797 1 87.88 304 GLY A CA 1
ATOM 2512 C C . GLY A 1 304 ? 9.734 -36.281 -10.648 1 87.88 304 GLY A C 1
ATOM 2513 O O . GLY A 1 304 ? 9.555 -35.094 -10.289 1 87.88 304 GLY A O 1
ATOM 2514 N N . GLU A 1 305 ? 9.094 -37.375 -10.227 1 87.94 305 GLU A N 1
ATOM 2515 C CA . GLU A 1 305 ? 8.102 -37.25 -9.156 1 87.94 305 GLU A CA 1
ATOM 2516 C C . GLU A 1 305 ? 8.766 -36.875 -7.836 1 87.94 305 GLU A C 1
ATOM 2518 O O . GLU A 1 305 ? 9.945 -37.188 -7.625 1 87.94 305 GLU A O 1
ATOM 2523 N N . MET A 1 306 ? 7.914 -36.219 -6.98 1 90 306 MET A N 1
ATOM 2524 C CA . MET A 1 306 ? 8.438 -35.719 -5.707 1 90 306 MET A CA 1
ATOM 2525 C C . MET A 1 306 ? 7.613 -36.25 -4.539 1 90 306 MET A C 1
ATOM 2527 O O . MET A 1 306 ? 6.617 -35.625 -4.148 1 90 306 MET A O 1
ATOM 2531 N N . ARG A 1 307 ? 8.062 -37.281 -3.826 1 89.06 307 ARG A N 1
ATOM 2532 C CA . ARG A 1 307 ? 7.488 -37.812 -2.602 1 89.06 307 ARG A CA 1
ATOM 2533 C C . ARG A 1 307 ? 5.977 -37.969 -2.725 1 89.06 307 ARG A C 1
ATOM 2535 O O . ARG A 1 307 ? 5.227 -37.375 -1.951 1 89.06 307 ARG A O 1
ATOM 2542 N N . GLN A 1 308 ? 5.441 -38.688 -3.658 1 92.12 308 GLN A N 1
ATOM 2543 C CA . GLN A 1 308 ? 4.031 -39.031 -3.834 1 92.12 308 GLN A CA 1
ATOM 2544 C C . GLN A 1 308 ? 3.256 -37.844 -4.43 1 92.12 308 GLN A C 1
ATOM 2546 O O . GLN A 1 308 ? 2.09 -37.625 -4.09 1 92.12 308 GLN A O 1
ATOM 2551 N N . LEU A 1 309 ? 3.9 -36.938 -5.039 1 97.19 309 LEU A N 1
ATOM 2552 C CA . LEU A 1 309 ? 3.283 -35.875 -5.797 1 97.19 309 LEU A CA 1
ATOM 2553 C C . LEU A 1 309 ? 3.764 -35.875 -7.246 1 97.19 309 LEU A C 1
ATOM 2555 O O . LEU A 1 309 ? 4.969 -35.875 -7.504 1 97.19 309 LEU A O 1
ATOM 2559 N N . THR A 1 310 ? 2.832 -35.938 -8.125 1 97.12 310 THR A N 1
ATOM 2560 C CA . THR A 1 310 ? 3.178 -35.938 -9.547 1 97.12 310 THR A CA 1
ATOM 2561 C C . THR A 1 310 ? 2.766 -34.625 -10.195 1 97.12 310 THR A C 1
ATOM 2563 O O . THR A 1 310 ? 1.969 -33.875 -9.625 1 97.12 310 THR A O 1
ATOM 2566 N N . ALA A 1 311 ? 3.381 -34.344 -11.312 1 97.75 311 ALA A N 1
ATOM 2567 C CA . ALA A 1 311 ? 2.98 -33.188 -12.086 1 97.75 311 ALA A CA 1
ATOM 2568 C C . ALA A 1 311 ? 1.48 -33.188 -12.367 1 97.75 311 ALA A C 1
ATOM 2570 O O . ALA A 1 311 ? 0.82 -32.156 -12.289 1 97.75 311 ALA A O 1
ATOM 2571 N N . ASP A 1 312 ? 0.957 -34.375 -12.672 1 97.62 312 ASP A N 1
ATOM 2572 C CA . ASP A 1 312 ? -0.458 -34.531 -13 1 97.62 312 ASP A CA 1
ATOM 2573 C C . ASP A 1 312 ? -1.337 -34.188 -11.797 1 97.62 312 ASP A C 1
ATOM 2575 O O . ASP A 1 312 ? -2.434 -33.656 -11.953 1 97.62 312 ASP A O 1
ATOM 2579 N N . ASP A 1 313 ? -0.886 -34.531 -10.617 1 97.62 313 ASP A N 1
ATOM 2580 C CA . ASP A 1 313 ? -1.611 -34.156 -9.406 1 97.62 313 ASP A CA 1
ATOM 2581 C C . ASP A 1 313 ? -1.766 -32.656 -9.289 1 97.62 313 ASP A C 1
ATOM 2583 O O . ASP A 1 313 ? -2.859 -32.156 -9.016 1 97.62 313 ASP A O 1
ATOM 2587 N N . VAL A 1 314 ? -0.668 -31.938 -9.477 1 98.19 314 VAL A N 1
ATOM 2588 C CA . VAL A 1 314 ? -0.664 -30.484 -9.336 1 98.19 314 VAL A CA 1
ATOM 2589 C C . VAL A 1 314 ? -1.498 -29.859 -10.445 1 98.19 314 VAL A C 1
ATOM 2591 O O . VAL A 1 314 ? -2.271 -28.938 -10.203 1 98.19 314 VAL A O 1
ATOM 2594 N N . LYS A 1 315 ? -1.402 -30.406 -11.695 1 98.31 315 LYS A N 1
ATOM 2595 C CA . LYS A 1 315 ? -2.189 -29.891 -12.812 1 98.31 315 LYS A CA 1
ATOM 2596 C C . LYS A 1 315 ? -3.684 -30.078 -12.562 1 98.31 315 LYS A C 1
ATOM 2598 O O . LYS A 1 315 ? -4.484 -29.188 -12.875 1 98.31 315 LYS A O 1
ATOM 2603 N N . SER A 1 316 ? -4.02 -31.188 -12.008 1 98.31 316 SER A N 1
ATOM 2604 C CA . SER A 1 316 ? -5.414 -31.422 -11.648 1 98.31 316 SER A CA 1
ATOM 2605 C C . SER A 1 316 ? -5.891 -30.438 -10.594 1 98.31 316 SER A C 1
ATOM 2607 O O . SER A 1 316 ? -7.027 -29.969 -10.641 1 98.31 316 SER A O 1
ATOM 2609 N N . TYR A 1 317 ? -5.098 -30.172 -9.633 1 97.94 317 TYR A N 1
ATOM 2610 C CA . TYR A 1 317 ? -5.449 -29.234 -8.578 1 97.94 317 TYR A CA 1
ATOM 2611 C C . TYR A 1 317 ? -5.66 -27.844 -9.141 1 97.94 317 TYR A C 1
ATOM 2613 O O . TYR A 1 317 ? -6.59 -27.141 -8.742 1 97.94 317 TYR A O 1
ATOM 2621 N N . ILE A 1 318 ? -4.816 -27.391 -10.062 1 98.12 318 ILE A N 1
ATOM 2622 C CA . ILE A 1 318 ? -4.914 -26.047 -10.641 1 98.12 318 ILE A CA 1
ATOM 2623 C C . ILE A 1 318 ? -6.223 -25.922 -11.422 1 98.12 318 ILE A C 1
ATOM 2625 O O . ILE A 1 318 ? -6.848 -24.859 -11.43 1 98.12 318 ILE A O 1
ATOM 2629 N N . ARG A 1 319 ? -6.66 -27.016 -12.094 1 98.56 319 ARG A N 1
ATOM 2630 C CA . ARG A 1 319 ? -7.949 -27 -12.773 1 98.56 319 ARG A CA 1
ATOM 2631 C C . ARG A 1 319 ? -9.094 -26.938 -11.773 1 98.56 319 ARG A C 1
ATOM 2633 O O . ARG A 1 319 ? -10.078 -26.234 -11.992 1 98.56 319 ARG A O 1
ATOM 2640 N N . TYR A 1 320 ? -8.953 -27.578 -10.68 1 98.06 320 TYR A N 1
ATOM 2641 C CA . TYR A 1 320 ? -9.938 -27.562 -9.609 1 98.06 320 TYR A CA 1
ATOM 2642 C C . TYR A 1 320 ? -10.109 -26.156 -9.047 1 98.06 320 TYR A C 1
ATOM 2644 O O . TYR A 1 320 ? -11.234 -25.656 -8.953 1 98.06 320 TYR A O 1
ATOM 2652 N N . ILE A 1 321 ? -9.039 -25.578 -8.672 1 97.94 321 ILE A N 1
ATOM 2653 C CA . ILE A 1 321 ? -9.125 -24.281 -8.008 1 97.94 321 ILE A CA 1
ATOM 2654 C C . ILE A 1 321 ? -9.547 -23.219 -9.016 1 97.94 321 ILE A C 1
ATOM 2656 O O . ILE A 1 321 ? -10.234 -22.25 -8.664 1 97.94 321 ILE A O 1
ATOM 2660 N N . THR A 1 322 ? -9.156 -23.344 -10.305 1 98.69 322 THR A N 1
ATOM 2661 C CA . THR A 1 322 ? -9.625 -22.438 -11.344 1 98.69 322 THR A CA 1
ATOM 2662 C C . THR A 1 322 ? -11.148 -22.453 -11.43 1 98.69 322 THR A C 1
ATOM 2664 O O . THR A 1 322 ? -11.773 -21.391 -11.508 1 98.69 322 THR A O 1
ATOM 2667 N N . ASN A 1 323 ? -11.719 -23.672 -11.43 1 98.44 323 ASN A N 1
ATOM 2668 C CA . ASN A 1 323 ? -13.172 -23.797 -11.422 1 98.44 323 ASN A CA 1
ATOM 2669 C C . ASN A 1 323 ? -13.789 -23.062 -10.234 1 98.44 323 ASN A C 1
ATOM 2671 O O . ASN A 1 323 ? -14.805 -22.375 -10.383 1 98.44 323 ASN A O 1
ATOM 2675 N N . ARG A 1 324 ? -13.172 -23.156 -9.109 1 97.44 324 ARG A N 1
ATOM 2676 C CA . ARG A 1 324 ? -13.68 -22.516 -7.906 1 97.44 324 ARG A CA 1
ATOM 2677 C C . ARG A 1 324 ? -13.664 -21 -8.055 1 97.44 324 ARG A C 1
ATOM 2679 O O . ARG A 1 324 ? -14.617 -20.312 -7.656 1 97.44 324 ARG A O 1
ATOM 2686 N N . ARG A 1 325 ? -12.555 -20.422 -8.641 1 98.5 325 ARG A N 1
ATOM 2687 C CA . ARG A 1 325 ? -12.477 -18.969 -8.859 1 98.5 325 ARG A CA 1
ATOM 2688 C C . ARG A 1 325 ? -13.57 -18.516 -9.82 1 98.5 325 ARG A C 1
ATOM 2690 O O . ARG A 1 325 ? -14.227 -17.5 -9.578 1 98.5 325 ARG A O 1
ATOM 2697 N N . LEU A 1 326 ? -13.773 -19.312 -10.914 1 98.44 326 LEU A N 1
ATOM 2698 C CA . LEU A 1 326 ? -14.805 -18.969 -11.898 1 98.44 326 LEU A CA 1
ATOM 2699 C C . LEU A 1 326 ? -16.188 -18.969 -11.258 1 98.44 326 LEU A C 1
ATOM 2701 O O . LEU A 1 326 ? -16.969 -18.047 -11.453 1 98.44 326 LEU A O 1
ATOM 2705 N N . GLN A 1 327 ? -16.438 -19.938 -10.453 1 97.62 327 GLN A N 1
ATOM 2706 C CA . GLN A 1 327 ? -17.75 -20.047 -9.805 1 97.62 327 GLN A CA 1
ATOM 2707 C C . GLN A 1 327 ? -17.969 -18.906 -8.812 1 97.62 327 GLN A C 1
ATOM 2709 O O . GLN A 1 327 ? -19.094 -18.391 -8.711 1 97.62 327 GLN A O 1
ATOM 2714 N N . THR A 1 328 ? -16.953 -18.578 -8.102 1 97 328 THR A N 1
ATOM 2715 C CA . THR A 1 328 ? -17.047 -17.469 -7.156 1 97 328 THR A CA 1
ATOM 2716 C C . THR A 1 328 ? -17.406 -16.172 -7.879 1 97 328 THR A C 1
ATOM 2718 O O . THR A 1 328 ? -18.109 -15.328 -7.332 1 97 328 THR A O 1
ATOM 2721 N N . MET A 1 329 ? -16.953 -15.992 -9.133 1 97.75 329 MET A N 1
ATOM 2722 C CA . MET A 1 329 ? -17.25 -14.797 -9.914 1 97.75 329 MET A CA 1
ATOM 2723 C C . MET A 1 329 ? -18.562 -14.953 -10.672 1 97.75 329 MET A C 1
ATOM 2725 O O . MET A 1 329 ? -18.938 -14.07 -11.445 1 97.75 329 MET A O 1
ATOM 2729 N N . GLY A 1 330 ? -19.234 -16.109 -10.523 1 96.81 330 GLY A N 1
ATOM 2730 C CA . GLY A 1 330 ? -20.562 -16.312 -11.086 1 96.81 330 GLY A CA 1
ATOM 2731 C C . GLY A 1 330 ? -20.547 -17 -12.438 1 96.81 330 GLY A C 1
ATOM 2732 O O . GLY A 1 330 ? -21.531 -16.953 -13.172 1 96.81 330 GLY A O 1
ATOM 2733 N N . TYR A 1 331 ? -19.453 -17.641 -12.828 1 98 331 TYR A N 1
ATOM 2734 C CA . TYR A 1 331 ? -19.344 -18.281 -14.141 1 98 331 TYR A CA 1
ATOM 2735 C C . TYR A 1 331 ? -19.359 -19.797 -14.008 1 98 331 TYR A C 1
ATOM 2737 O O . TYR A 1 331 ? -19.141 -20.344 -12.914 1 98 331 TYR A O 1
ATOM 2745 N N . LEU A 1 332 ? -19.594 -20.453 -15.047 1 97.25 332 LEU A N 1
ATOM 2746 C CA . LEU A 1 332 ? -19.562 -21.906 -15.078 1 97.25 332 LEU A CA 1
ATOM 2747 C C . LEU A 1 332 ? -18.141 -22.438 -15.094 1 97.25 332 LEU A C 1
ATOM 2749 O O . LEU A 1 332 ? -17.234 -21.781 -15.617 1 97.25 332 LEU A O 1
ATOM 2753 N N . PRO A 1 333 ? -17.938 -23.641 -14.555 1 97.5 333 PRO A N 1
ATOM 2754 C CA . PRO A 1 333 ? -16.609 -24.25 -14.578 1 97.5 333 PRO A CA 1
ATOM 2755 C C . PRO A 1 333 ? -16.109 -24.516 -16 1 97.5 333 PRO A C 1
ATOM 2757 O O . PRO A 1 333 ? -16.922 -24.734 -16.906 1 97.5 333 PRO A O 1
ATOM 2760 N N . LEU A 1 334 ? -14.805 -24.531 -16.141 1 97.88 334 LEU A N 1
ATOM 2761 C CA . LEU A 1 334 ? -14.164 -24.812 -17.422 1 97.88 334 LEU A CA 1
ATOM 2762 C C . LEU A 1 334 ? -13.758 -26.281 -17.516 1 97.88 334 LEU A C 1
ATOM 2764 O O . LEU A 1 334 ? -13.68 -26.844 -18.609 1 97.88 334 LEU A O 1
ATOM 2768 N N . TYR A 1 335 ? -13.523 -26.859 -16.359 1 98.12 335 TYR A N 1
ATOM 2769 C CA . TYR A 1 335 ? -12.914 -28.172 -16.344 1 98.12 335 TYR A CA 1
ATOM 2770 C C . TYR A 1 335 ? -13.789 -29.188 -15.609 1 98.12 335 TYR A C 1
ATOM 2772 O O . TYR A 1 335 ? -14.68 -28.797 -14.844 1 98.12 335 TYR A O 1
ATOM 2780 N N . SER A 1 336 ? -13.5 -30.484 -15.781 1 95.69 336 SER A N 1
ATOM 2781 C CA . SER A 1 336 ? -14.352 -31.562 -15.266 1 95.69 336 SER A CA 1
ATOM 2782 C C . SER A 1 336 ? -13.992 -31.906 -13.828 1 95.69 336 SER A C 1
ATOM 2784 O O . SER A 1 336 ? -14.75 -32.625 -13.156 1 95.69 336 SER A O 1
ATOM 2786 N N . VAL A 1 337 ? -12.922 -31.344 -13.312 1 94.94 337 VAL A N 1
ATOM 2787 C CA . VAL A 1 337 ? -12.508 -31.656 -11.953 1 94.94 337 VAL A CA 1
ATOM 2788 C C . VAL A 1 337 ? -13.438 -30.984 -10.953 1 94.94 337 VAL A C 1
ATOM 2790 O O . VAL A 1 337 ? -13.516 -29.75 -10.898 1 94.94 337 VAL A O 1
ATOM 2793 N N . VAL A 1 338 ? -14.125 -31.766 -10.086 1 90.62 338 VAL A N 1
ATOM 2794 C CA . VAL A 1 338 ? -15.156 -31.219 -9.219 1 90.62 338 VAL A CA 1
ATOM 2795 C C . VAL A 1 338 ? -14.711 -31.297 -7.762 1 90.62 338 VAL A C 1
ATOM 2797 O O . VAL A 1 338 ? -15.055 -30.438 -6.945 1 90.62 338 VAL A O 1
ATOM 2800 N N . GLU A 1 339 ? -13.906 -32.312 -7.527 1 94.44 339 GLU A N 1
ATOM 2801 C CA . GLU A 1 339 ? -13.445 -32.5 -6.156 1 94.44 339 GLU A CA 1
ATOM 2802 C C . GLU A 1 339 ? -11.961 -32.156 -6.023 1 94.44 339 GLU A C 1
ATOM 2804 O O . GLU A 1 339 ? -11.203 -32.281 -6.992 1 94.44 339 GLU A O 1
ATOM 2809 N N . ASN A 1 340 ? -11.586 -31.797 -4.836 1 95.5 340 ASN A N 1
ATOM 2810 C CA . ASN A 1 340 ? -10.18 -31.531 -4.555 1 95.5 340 ASN A CA 1
ATOM 2811 C C . ASN A 1 340 ? -9.32 -32.781 -4.746 1 95.5 340 ASN A C 1
ATOM 2813 O O . ASN A 1 340 ? -9.445 -33.75 -3.99 1 95.5 340 ASN A O 1
ATOM 2817 N N . PRO A 1 341 ? -8.469 -32.75 -5.711 1 96.5 341 PRO A N 1
ATOM 2818 C CA . PRO A 1 341 ? -7.648 -33.938 -5.965 1 96.5 341 PRO A CA 1
ATOM 2819 C C . PRO A 1 341 ? -6.543 -34.125 -4.93 1 96.5 341 PRO A C 1
ATOM 2821 O O . PRO A 1 341 ? -5.914 -35.188 -4.879 1 96.5 341 PRO A O 1
ATOM 2824 N N . LEU A 1 342 ? -6.27 -33.094 -4.152 1 96.62 342 LEU A N 1
ATOM 2825 C CA . LEU A 1 342 ? -5.23 -33.156 -3.129 1 96.62 342 LEU A CA 1
ATOM 2826 C C . LEU A 1 342 ? -5.793 -32.812 -1.76 1 96.62 342 LEU A C 1
ATOM 2828 O O . LEU A 1 342 ? -5.465 -31.75 -1.205 1 96.62 342 LEU A O 1
ATOM 2832 N N . PRO A 1 343 ? -6.543 -33.719 -1.099 1 94.38 343 PRO A N 1
ATOM 2833 C CA . PRO A 1 343 ? -7.223 -33.406 0.16 1 94.38 343 PRO A CA 1
ATOM 2834 C C . PRO A 1 343 ? -6.25 -33.062 1.287 1 94.38 343 PRO A C 1
ATOM 2836 O O . PRO A 1 343 ? -6.609 -32.344 2.219 1 94.38 343 PRO A O 1
ATOM 2839 N N . TRP A 1 344 ? -5 -33.531 1.157 1 94.5 344 TRP A N 1
ATOM 2840 C CA . TRP A 1 344 ? -4.016 -33.281 2.207 1 94.5 344 TRP A CA 1
ATOM 2841 C C . TRP A 1 344 ? -3.701 -31.797 2.328 1 94.5 344 TRP A C 1
ATOM 2843 O O . TRP A 1 344 ? -3.238 -31.328 3.375 1 94.5 344 TRP A O 1
ATOM 2853 N N . VAL A 1 345 ? -3.859 -31.031 1.245 1 93.62 345 VAL A N 1
ATOM 2854 C CA . VAL A 1 345 ? -3.615 -29.594 1.29 1 93.62 345 VAL A CA 1
ATOM 2855 C C . VAL A 1 345 ? -4.531 -28.938 2.326 1 93.62 345 VAL A C 1
ATOM 2857 O O . VAL A 1 345 ? -4.078 -28.156 3.162 1 93.62 345 VAL A O 1
ATOM 2860 N N . GLU A 1 346 ? -5.82 -29.281 2.277 1 89.88 346 GLU A N 1
ATOM 2861 C CA . GLU A 1 346 ? -6.781 -28.75 3.236 1 89.88 346 GLU A CA 1
ATOM 2862 C C . GLU A 1 346 ? -6.461 -29.203 4.656 1 89.88 346 GLU A C 1
ATOM 2864 O O . GLU A 1 346 ? -6.637 -28.453 5.613 1 89.88 346 GLU A O 1
ATOM 2869 N N . ASP A 1 347 ? -6.027 -30.422 4.77 1 88.94 347 ASP A N 1
ATOM 2870 C CA . ASP A 1 347 ? -5.664 -30.953 6.078 1 88.94 347 ASP A CA 1
ATOM 2871 C C . ASP A 1 347 ? -4.52 -30.156 6.699 1 88.94 347 ASP A C 1
ATOM 2873 O O . ASP A 1 347 ? -4.543 -29.859 7.898 1 88.94 347 ASP A O 1
ATOM 2877 N N . LEU A 1 348 ? -3.602 -29.828 5.895 1 88.62 348 LEU A N 1
ATOM 2878 C CA . LEU A 1 348 ? -2.438 -29.078 6.371 1 88.62 348 LEU A CA 1
ATOM 2879 C C . LEU A 1 348 ? -2.818 -27.656 6.754 1 88.62 348 LEU A C 1
ATOM 2881 O O . LEU A 1 348 ? -2.268 -27.094 7.703 1 88.62 348 LEU A O 1
ATOM 2885 N N . LEU A 1 349 ? -3.713 -27.062 6.031 1 86.19 349 LEU A N 1
ATOM 2886 C CA . LEU A 1 349 ? -4.094 -25.672 6.254 1 86.19 349 LEU A CA 1
ATOM 2887 C C . LEU A 1 349 ? -5.023 -25.547 7.457 1 86.19 349 LEU A C 1
ATOM 2889 O O . LEU A 1 349 ? -5.062 -24.5 8.109 1 86.19 349 LEU A O 1
ATOM 2893 N N . ASN A 1 350 ? -5.844 -26.625 7.73 1 77.56 350 ASN A N 1
ATOM 2894 C CA . ASN A 1 350 ? -6.801 -26.594 8.836 1 77.56 350 ASN A CA 1
ATOM 2895 C C . ASN A 1 350 ? -6.18 -27.125 10.125 1 77.56 350 ASN A C 1
ATOM 2897 O O . ASN A 1 350 ? -6.797 -27.062 11.188 1 77.56 350 ASN A O 1
ATOM 2901 N N . ALA A 1 351 ? -5.078 -27.797 10.023 1 62.56 351 ALA A N 1
ATOM 2902 C CA . ALA A 1 351 ? -4.445 -28.328 11.227 1 62.56 351 ALA A CA 1
ATOM 2903 C C . ALA A 1 351 ? -4.145 -27.219 12.227 1 62.56 351 ALA A C 1
ATOM 2905 O O . ALA A 1 351 ? -3.668 -26.141 11.844 1 62.56 351 ALA A O 1
ATOM 2906 N N . PRO A 1 352 ? -4.875 -27.438 13.516 1 49.91 352 PRO A N 1
ATOM 2907 C CA . PRO A 1 352 ? -4.574 -26.422 14.531 1 49.91 352 PRO A CA 1
ATOM 2908 C C . PRO A 1 352 ? -3.078 -26.156 14.664 1 49.91 352 PRO A C 1
ATOM 2910 O O . PRO A 1 352 ? -2.258 -27.047 14.445 1 49.91 352 PRO A O 1
ATOM 2913 N N . SER A 1 353 ? -2.633 -25.156 14.188 1 47.38 353 SER A N 1
ATOM 2914 C CA . SER A 1 353 ? -1.227 -24.859 14.43 1 47.38 353 SER A CA 1
ATOM 2915 C C . SER A 1 353 ? -0.79 -25.312 15.812 1 47.38 353 SER A C 1
ATOM 2917 O O . SER A 1 353 ? -1.472 -25.047 16.812 1 47.38 353 SER A O 1
ATOM 2919 N N . HIS A 1 354 ? -0.353 -26.578 16.078 1 37.81 354 HIS A N 1
ATOM 2920 C CA . HIS A 1 354 ? 0.13 -26.922 17.422 1 37.81 354 HIS A CA 1
ATOM 2921 C C . HIS A 1 354 ? 0.576 -25.672 18.172 1 37.81 354 HIS A C 1
ATOM 2923 O O . HIS A 1 354 ? 0.764 -25.703 19.391 1 37.81 354 HIS A O 1
ATOM 2929 N N . THR A 1 355 ? 1.592 -25 17.656 1 34.22 355 THR A N 1
ATOM 2930 C CA . THR A 1 355 ? 2.053 -23.859 18.422 1 34.22 355 THR A CA 1
ATOM 2931 C C . THR A 1 355 ? 0.936 -22.828 18.578 1 34.22 355 THR A C 1
ATOM 2933 O O . THR A 1 355 ? 0.548 -22.172 17.609 1 34.22 355 THR A O 1
ATOM 2936 N N . ASN A 1 356 ? -0.228 -23.203 19.156 1 34.34 356 ASN A N 1
ATOM 2937 C CA . ASN A 1 356 ? -1.125 -22.156 19.641 1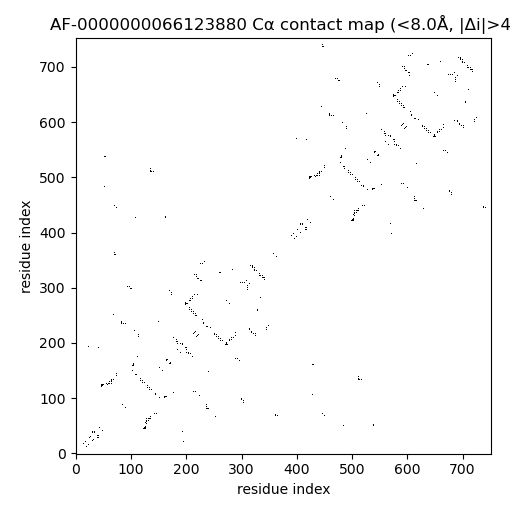 34.34 356 ASN A CA 1
ATOM 2938 C C . ASN A 1 356 ? -0.354 -20.906 20.062 1 34.34 356 ASN A C 1
ATOM 2940 O O . ASN A 1 356 ? -0.068 -20.719 21.25 1 34.34 356 ASN A O 1
ATOM 2944 N N . PHE A 1 357 ? 0.67 -20.703 19.625 1 31.61 357 PHE A N 1
ATOM 2945 C CA . PHE A 1 357 ? 1.13 -19.359 19.984 1 31.61 357 PHE A CA 1
ATOM 2946 C C . PHE A 1 357 ? 0.004 -18.344 19.828 1 31.61 357 PHE A C 1
ATOM 2948 O O . PHE A 1 357 ? -0.394 -18.016 18.719 1 31.61 357 PHE A O 1
ATOM 2955 N N . PHE A 1 358 ? -1.261 -18.422 20.266 1 34.88 358 PHE A N 1
ATOM 2956 C CA . PHE A 1 358 ? -1.926 -17.203 20.703 1 34.88 358 PHE A CA 1
ATOM 2957 C C . PHE A 1 358 ? -0.925 -16.062 20.844 1 34.88 358 PHE A C 1
ATOM 2959 O O . PHE A 1 358 ? -1.309 -14.922 21.125 1 34.88 358 PHE A O 1
ATOM 2966 N N . GLU A 1 359 ? 0.095 -16.328 21.406 1 33.19 359 GLU A N 1
ATOM 2967 C CA . GLU A 1 359 ? 1.076 -15.258 21.266 1 33.19 359 GLU A CA 1
ATOM 2968 C C . GLU A 1 359 ? 1.308 -14.898 19.812 1 33.19 359 GLU A C 1
ATOM 2970 O O . GLU A 1 359 ? 2.033 -13.945 19.5 1 33.19 359 GLU A O 1
ATOM 2975 N N . ASN A 1 360 ? 1.089 -15.797 18.875 1 31.91 360 ASN A N 1
ATOM 2976 C CA . ASN A 1 360 ? 1.225 -15.555 17.453 1 31.91 360 ASN A CA 1
ATOM 2977 C C . ASN A 1 360 ? 0.02 -14.805 16.891 1 31.91 360 ASN A C 1
ATOM 2979 O O . ASN A 1 360 ? -1.125 -15.188 17.141 1 31.91 360 ASN A O 1
ATOM 2983 N N . LYS A 1 361 ? -0.02 -13.664 16.312 1 35.41 361 LYS A N 1
ATOM 2984 C CA . LYS A 1 361 ? -0.881 -12.555 15.914 1 35.41 361 LYS A CA 1
ATOM 2985 C C . LYS A 1 361 ? -2.033 -13.031 15.039 1 35.41 361 LYS A C 1
ATOM 2987 O O . LYS A 1 361 ? -3.193 -12.695 15.289 1 35.41 361 LYS A O 1
ATOM 2992 N N . PRO A 1 362 ? -1.885 -13.656 13.812 1 34.62 362 PRO A N 1
ATOM 2993 C CA . PRO A 1 362 ? -2.93 -13.586 12.789 1 34.62 362 PRO A CA 1
ATOM 2994 C C . PRO A 1 362 ? -4.027 -14.625 12.992 1 34.62 362 PRO A C 1
ATOM 2996 O O . PRO A 1 362 ? -5.102 -14.523 12.391 1 34.62 362 PRO A O 1
ATOM 2999 N N . THR A 1 363 ? -3.979 -15.773 13.719 1 33 363 THR A N 1
ATOM 3000 C CA . THR A 1 363 ? -4.969 -16.844 13.578 1 33 363 THR A CA 1
ATOM 3001 C C . THR A 1 363 ? -6.266 -16.469 14.289 1 33 363 THR A C 1
ATOM 3003 O O . THR A 1 363 ? -7.344 -16.922 13.898 1 33 363 THR A O 1
ATOM 3006 N N . GLU A 1 364 ? -6.254 -15.773 15.398 1 32.53 364 GLU A N 1
ATOM 3007 C CA . GLU A 1 364 ? -7.508 -15.578 16.109 1 32.53 364 GLU A CA 1
ATOM 3008 C C . GLU A 1 364 ? -8.438 -14.633 15.359 1 32.53 364 GLU A C 1
ATOM 3010 O O . GLU A 1 364 ? -9.586 -14.43 15.758 1 32.53 364 GLU A O 1
ATOM 3015 N N . TYR A 1 365 ? -8.102 -13.961 14.406 1 29.81 365 TYR A N 1
ATOM 3016 C CA . TYR A 1 365 ? -9.062 -13.086 13.742 1 29.81 365 TYR A CA 1
ATOM 3017 C C . TYR A 1 365 ? -10.281 -13.875 13.266 1 29.81 365 TYR A C 1
ATOM 3019 O O . TYR A 1 365 ? -11.312 -13.289 12.938 1 29.81 365 TYR A O 1
ATOM 3027 N N . ALA A 1 366 ? -10.312 -15.195 13.219 1 27.05 366 ALA A N 1
ATOM 3028 C CA . ALA A 1 366 ? -11.508 -15.938 12.812 1 27.05 366 ALA A CA 1
ATOM 3029 C C . ALA A 1 366 ? -12.484 -16.078 13.977 1 27.05 366 ALA A C 1
ATOM 3031 O O . ALA A 1 366 ? -13.695 -16.156 13.766 1 27.05 366 ALA A O 1
ATOM 3032 N N . LYS A 1 367 ? -12.156 -16.234 15.234 1 26.2 367 LYS A N 1
ATOM 3033 C CA . LYS A 1 367 ? -13.117 -16.672 16.234 1 26.2 367 LYS A CA 1
ATOM 3034 C C . LYS A 1 367 ? -13.984 -15.508 16.703 1 26.2 367 LYS A C 1
ATOM 3036 O O . LYS A 1 367 ? -15.078 -15.711 17.234 1 26.2 367 LYS A O 1
ATOM 3041 N N . ALA A 1 368 ? -13.516 -14.258 16.75 1 27.33 368 ALA A N 1
ATOM 3042 C CA . ALA A 1 368 ? -14.336 -13.242 17.406 1 27.33 368 ALA A CA 1
ATOM 3043 C C . ALA A 1 368 ? -15.625 -12.984 16.641 1 27.33 368 ALA A C 1
ATOM 3045 O O . ALA A 1 368 ? -16.391 -12.086 16.984 1 27.33 368 ALA A O 1
ATOM 3046 N N . SER A 1 369 ? -16.031 -13.594 15.586 1 27.23 369 SER A N 1
ATOM 3047 C CA . SER A 1 369 ? -17.438 -13.438 15.188 1 27.23 369 SER A CA 1
ATOM 3048 C C . SER A 1 369 ? -18.375 -13.75 16.344 1 27.23 369 SER A C 1
ATOM 3050 O O . SER A 1 369 ? -19.578 -13.555 16.25 1 27.23 369 SER A O 1
ATOM 3052 N N . LEU A 1 370 ? -17.859 -14.539 17.375 1 23.83 370 LEU A N 1
ATOM 3053 C CA . LEU A 1 370 ? -18.938 -15.109 18.172 1 23.83 370 LEU A CA 1
ATOM 3054 C C . LEU A 1 370 ? -19.578 -14.047 19.062 1 23.83 370 LEU A C 1
ATOM 3056 O O . LEU A 1 370 ? -20.797 -13.953 19.156 1 23.83 370 LEU A O 1
ATOM 3060 N N . THR A 1 371 ? -19.109 -13.727 20.375 1 24.62 371 THR A N 1
ATOM 3061 C CA . THR A 1 371 ? -20.016 -13.445 21.484 1 24.62 371 THR A CA 1
ATOM 3062 C C . THR A 1 371 ? -20.266 -11.953 21.609 1 24.62 371 THR A C 1
ATOM 3064 O O . THR A 1 371 ? -19.328 -11.164 21.734 1 24.62 371 THR A O 1
ATOM 3067 N N . GLY A 1 372 ? -21.031 -11.172 20.672 1 23.36 372 GLY A N 1
ATOM 3068 C CA . GLY A 1 372 ? -21.703 -9.883 20.672 1 23.36 372 GLY A CA 1
ATOM 3069 C C . GLY A 1 372 ? -21.703 -9.219 22.047 1 23.36 372 GLY A C 1
ATOM 3070 O O . GLY A 1 372 ? -22.219 -8.117 22.203 1 23.36 372 GLY A O 1
ATOM 3071 N N . ASP A 1 373 ? -21.891 -9.945 23.281 1 26.58 373 ASP A N 1
ATOM 3072 C CA . ASP A 1 373 ? -22.688 -9.5 24.422 1 26.58 373 ASP A CA 1
ATOM 3073 C C . ASP A 1 373 ? -21.906 -8.516 25.281 1 26.58 373 ASP A C 1
ATOM 3075 O O . ASP A 1 373 ? -20.984 -8.906 26.016 1 26.58 373 ASP A O 1
ATOM 3079 N N . TRP A 1 374 ? -21.359 -7.434 24.812 1 19.62 374 TRP A N 1
ATOM 3080 C CA . TRP A 1 374 ? -20.828 -6.547 25.828 1 19.62 374 TRP A CA 1
ATOM 3081 C C . TRP A 1 374 ? -21.938 -6.098 26.797 1 19.62 374 TRP A C 1
ATOM 3083 O O . TRP A 1 374 ? -23.031 -5.734 26.359 1 19.62 374 TRP A O 1
ATOM 3093 N N . PRO A 1 375 ? -21.969 -6.578 28 1 25.23 375 PRO A N 1
ATOM 3094 C CA . PRO A 1 375 ? -22.953 -6.129 28.984 1 25.23 375 PRO A CA 1
ATOM 3095 C C . PRO A 1 375 ? -23 -4.609 29.125 1 25.23 375 PRO A C 1
ATOM 3097 O O . PRO A 1 375 ? -21.953 -3.949 29.078 1 25.23 375 PRO A O 1
ATOM 3100 N N . TRP A 1 376 ? -24.078 -3.896 28.703 1 19.45 376 TRP A N 1
ATOM 3101 C CA . TRP A 1 376 ? -24.469 -2.605 29.266 1 19.45 376 TRP A CA 1
ATOM 3102 C C . TRP A 1 376 ? -24.688 -2.695 30.766 1 19.45 376 TRP A C 1
ATOM 3104 O O . TRP A 1 376 ? -25.188 -3.705 31.266 1 19.45 376 TRP A O 1
ATOM 3114 N N . MET B 1 1 ? 28.094 53.5 -39.469 1 28.31 1 MET B N 1
ATOM 3115 C CA . MET B 1 1 ? 26.688 53.156 -39.344 1 28.31 1 MET B CA 1
ATOM 3116 C C . MET B 1 1 ? 26.406 51.812 -40.062 1 28.31 1 MET B C 1
ATOM 3118 O O . MET B 1 1 ? 25.5 51.094 -39.688 1 28.31 1 MET B O 1
ATOM 3122 N N . GLU B 1 2 ? 27.141 51.531 -41.156 1 34.53 2 GLU B N 1
ATOM 3123 C CA . GLU B 1 2 ? 26.953 50.375 -42.062 1 34.53 2 GLU B CA 1
ATOM 3124 C C . GLU B 1 2 ? 27.469 49.094 -41.406 1 34.53 2 GLU B C 1
ATOM 3126 O O . GLU B 1 2 ? 26.969 48 -41.688 1 34.53 2 GLU B O 1
ATOM 3131 N N . TYR B 1 3 ? 28.609 49.125 -40.688 1 38.5 3 TYR B N 1
ATOM 3132 C CA . TYR B 1 3 ? 29.234 47.906 -40.156 1 38.5 3 TYR B CA 1
ATOM 3133 C C . TYR B 1 3 ? 28.375 47.281 -39.062 1 38.5 3 TYR B C 1
ATOM 3135 O O . TYR B 1 3 ? 28.641 46.156 -38.625 1 38.5 3 TYR B O 1
ATOM 3143 N N . GLU B 1 4 ? 27.547 48.094 -38.406 1 37.03 4 GLU B N 1
ATOM 3144 C CA . GLU B 1 4 ? 26.766 47.562 -37.312 1 37.03 4 GLU B CA 1
ATOM 3145 C C . GLU B 1 4 ? 25.688 46.594 -37.812 1 37.03 4 GLU B C 1
ATOM 3147 O O . GLU B 1 4 ? 25.172 45.781 -37.031 1 37.03 4 GLU B O 1
ATOM 3152 N N . HIS B 1 5 ? 25.297 46.7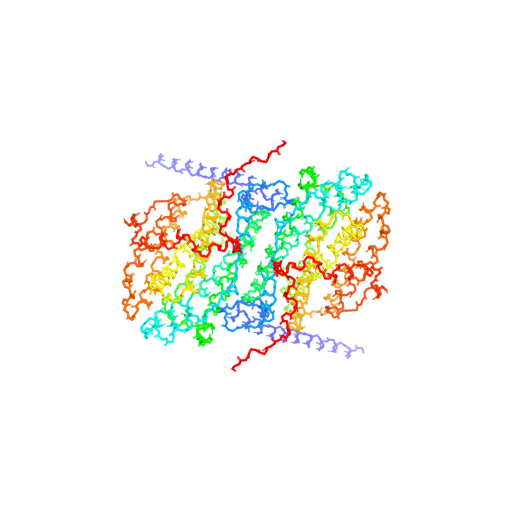5 -39.094 1 39.66 5 HIS B N 1
ATOM 3153 C CA . HIS B 1 5 ? 24.219 45.875 -39.594 1 39.66 5 HIS B CA 1
ATOM 3154 C C . HIS B 1 5 ? 24.734 44.469 -39.844 1 39.66 5 HIS B C 1
ATOM 3156 O O . HIS B 1 5 ? 23.953 43.5 -39.875 1 39.66 5 HIS B O 1
ATOM 3162 N N . LEU B 1 6 ? 26.062 44.312 -40.219 1 36.59 6 LEU B N 1
ATOM 3163 C CA . LEU B 1 6 ? 26.531 42.969 -40.562 1 36.59 6 LEU B CA 1
ATOM 3164 C C . LEU B 1 6 ? 26.656 42.125 -39.312 1 36.59 6 LEU B C 1
ATOM 3166 O O . LEU B 1 6 ? 26.516 40.906 -39.375 1 36.59 6 LEU B O 1
ATOM 3170 N N . TRP B 1 7 ? 27 42.781 -38.156 1 35.97 7 TRP B N 1
ATOM 3171 C CA . TRP B 1 7 ? 27.156 41.969 -36.969 1 35.97 7 TRP B CA 1
ATOM 3172 C C . TRP B 1 7 ? 25.828 41.375 -36.5 1 35.97 7 TRP B C 1
ATOM 3174 O O . TRP B 1 7 ? 25.781 40.312 -35.906 1 35.97 7 TRP B O 1
ATOM 3184 N N . LEU B 1 8 ? 24.688 42.156 -36.781 1 37.75 8 LEU B N 1
ATOM 3185 C CA . LEU B 1 8 ? 23.406 41.594 -36.344 1 37.75 8 LEU B CA 1
ATOM 3186 C C . LEU B 1 8 ? 23.031 40.406 -37.188 1 37.75 8 LEU B C 1
ATOM 3188 O O . LEU B 1 8 ? 22.359 39.469 -36.719 1 37.75 8 LEU B O 1
ATOM 3192 N N . THR B 1 9 ? 23.5 40.375 -38.531 1 39.34 9 THR B N 1
ATOM 3193 C CA . THR B 1 9 ? 23.141 39.25 -39.375 1 39.34 9 THR B CA 1
ATOM 3194 C C . THR B 1 9 ? 23.938 38 -38.969 1 39.34 9 THR B C 1
ATOM 3196 O O . THR B 1 9 ? 23.438 36.906 -39 1 39.34 9 THR B O 1
ATOM 3199 N N . ALA B 1 10 ? 25.219 38.156 -38.688 1 39.44 10 ALA B N 1
ATOM 3200 C CA . ALA B 1 10 ? 26 36.969 -38.281 1 39.44 10 ALA B CA 1
ATOM 3201 C C . ALA B 1 10 ? 25.531 36.438 -36.938 1 39.44 10 ALA B C 1
ATOM 3203 O O . ALA B 1 10 ? 25.469 35.219 -36.75 1 39.44 10 ALA B O 1
ATOM 3204 N N . TYR B 1 11 ? 25.25 37.312 -36 1 39.06 11 TYR B N 1
ATOM 3205 C CA . TYR B 1 11 ? 24.688 36.812 -34.719 1 39.06 11 TYR B CA 1
ATOM 3206 C C . TYR B 1 11 ? 23.312 36.219 -34.938 1 39.06 11 TYR B C 1
ATOM 3208 O O . TYR B 1 11 ? 22.922 35.281 -34.219 1 39.06 11 TYR B O 1
ATOM 3216 N N . GLY B 1 12 ? 22.594 36.656 -35.969 1 42.31 12 GLY B N 1
ATOM 3217 C CA . GLY B 1 12 ? 21.359 35.969 -36.344 1 42.31 12 GLY B CA 1
ATOM 3218 C C . GLY B 1 12 ? 21.594 34.594 -36.938 1 42.31 12 GLY B C 1
ATOM 3219 O O . GLY B 1 12 ? 20.875 33.625 -36.656 1 42.31 12 GLY B O 1
ATOM 3220 N N . CYS B 1 13 ? 22.547 34.5 -37.844 1 42.97 13 CYS B N 1
ATOM 3221 C CA . CYS B 1 13 ? 22.891 33.219 -38.406 1 42.97 13 CYS B CA 1
ATOM 3222 C C . CYS B 1 13 ? 23.5 32.312 -37.375 1 42.97 13 CYS B C 1
ATOM 3224 O O . CYS B 1 13 ? 23.234 31.094 -37.344 1 42.97 13 CYS B O 1
ATOM 3226 N N . LEU B 1 14 ? 24.344 32.781 -36.5 1 44.38 14 LEU B N 1
ATOM 3227 C CA . LEU B 1 14 ? 24.875 31.922 -35.469 1 44.38 14 LEU B CA 1
ATOM 3228 C C . LEU B 1 14 ? 23.781 31.531 -34.469 1 44.38 14 LEU B C 1
ATOM 3230 O O . LEU B 1 14 ? 23.781 30.422 -33.938 1 44.38 14 LEU B O 1
ATOM 3234 N N . ALA B 1 15 ? 22.812 32.438 -34.219 1 44.41 15 ALA B N 1
ATOM 3235 C CA . ALA B 1 15 ? 21.656 32.031 -33.406 1 44.41 15 ALA B CA 1
ATOM 3236 C C . ALA B 1 15 ? 20.797 31 -34.156 1 44.41 15 ALA B C 1
ATOM 3238 O O . ALA B 1 15 ? 20.312 30.047 -33.531 1 44.41 15 ALA B O 1
ATOM 3239 N N . VAL B 1 16 ? 20.719 31.109 -35.531 1 44.22 16 VAL B N 1
ATOM 3240 C CA . VAL B 1 16 ? 20 30.109 -36.312 1 44.22 16 VAL B CA 1
ATOM 3241 C C . VAL B 1 16 ? 20.812 28.812 -36.344 1 44.22 16 VAL B C 1
ATOM 3243 O O . VAL B 1 16 ? 20.266 27.719 -36.188 1 44.22 16 VAL B O 1
ATOM 3246 N N . VAL B 1 17 ? 22.062 28.891 -36.594 1 44.34 17 VAL B N 1
ATOM 3247 C CA . VAL B 1 17 ? 22.891 27.688 -36.594 1 44.34 17 VAL B CA 1
ATOM 3248 C C . VAL B 1 17 ? 22.938 27.094 -35.188 1 44.34 17 VAL B C 1
ATOM 3250 O O . VAL B 1 17 ? 22.844 25.875 -35 1 44.34 17 VAL B O 1
ATOM 3253 N N . GLY B 1 18 ? 23.078 27.828 -34.156 1 41.44 18 GLY B N 1
ATOM 3254 C CA . GLY B 1 18 ? 22.969 27.344 -32.781 1 41.44 18 GLY B CA 1
ATOM 3255 C C . GLY B 1 18 ? 21.609 26.75 -32.469 1 41.44 18 GLY B C 1
ATOM 3256 O O . GLY B 1 18 ? 21.516 25.703 -31.828 1 41.44 18 GLY B O 1
ATOM 3257 N N . ALA B 1 19 ? 20.594 27.469 -33 1 45.38 19 ALA B N 1
ATOM 3258 C CA . ALA B 1 19 ? 19.25 26.906 -32.875 1 45.38 19 ALA B CA 1
ATOM 3259 C C . ALA B 1 19 ? 19.141 25.609 -33.656 1 45.38 19 ALA B C 1
ATOM 3261 O O . ALA B 1 19 ? 18.5 24.641 -33.219 1 45.38 19 ALA B O 1
ATOM 3262 N N . VAL B 1 20 ? 19.734 25.562 -34.875 1 43.31 20 VAL B N 1
ATOM 3263 C CA . VAL B 1 20 ? 19.703 24.344 -35.656 1 43.31 20 VAL B CA 1
ATOM 3264 C C . VAL B 1 20 ? 20.578 23.281 -35.031 1 43.31 20 VAL B C 1
ATOM 3266 O O . VAL B 1 20 ? 20.203 22.109 -34.969 1 43.31 20 VAL B O 1
ATOM 3269 N N . VAL B 1 21 ? 21.719 23.562 -34.562 1 41.06 21 VAL B N 1
ATOM 3270 C CA . VAL B 1 21 ? 22.578 22.578 -33.906 1 41.06 21 VAL B CA 1
ATOM 3271 C C . VAL B 1 21 ? 21.938 22.125 -32.625 1 41.06 21 VAL B C 1
ATOM 3273 O O . VAL B 1 21 ? 21.938 20.922 -32.312 1 41.06 21 VAL B O 1
ATOM 3276 N N . VAL B 1 22 ? 21.5 23 -31.812 1 41.62 22 VAL B N 1
ATOM 3277 C CA . VAL B 1 22 ? 20.734 22.625 -30.625 1 41.62 22 VAL B CA 1
ATOM 3278 C C . VAL B 1 22 ? 19.484 21.844 -31.031 1 41.62 22 VAL B C 1
ATOM 3280 O O . VAL B 1 22 ? 19.156 20.828 -30.422 1 41.62 22 VAL B O 1
ATOM 3283 N N . TYR B 1 23 ? 18.906 22.281 -32.188 1 41.84 23 TYR B N 1
ATOM 3284 C CA . TYR B 1 23 ? 17.797 21.5 -32.719 1 41.84 23 TYR B CA 1
ATOM 3285 C C . TYR B 1 23 ? 18.25 20.109 -33.156 1 41.84 23 TYR B C 1
ATOM 3287 O O . TYR B 1 23 ? 17.578 19.125 -32.906 1 41.84 23 TYR B O 1
ATOM 3295 N N . CYS B 1 24 ? 19.344 20.141 -33.875 1 41.16 24 CYS B N 1
ATOM 3296 C CA . CYS B 1 24 ? 19.844 18.844 -34.344 1 41.16 24 CYS B CA 1
ATOM 3297 C C . CYS B 1 24 ? 20.328 17.984 -33.188 1 41.16 24 CYS B C 1
ATOM 3299 O O . CYS B 1 24 ? 20.125 16.766 -33.188 1 41.16 24 CYS B O 1
ATOM 3301 N N . ALA B 1 25 ? 21.078 18.5 -32.281 1 40.53 25 ALA B N 1
ATOM 3302 C CA . ALA B 1 25 ? 21.531 17.734 -31.141 1 40.53 25 ALA B CA 1
ATOM 3303 C C . ALA B 1 25 ? 20.359 17.328 -30.25 1 40.53 25 ALA B C 1
ATOM 3305 O O . ALA B 1 25 ? 20.312 16.188 -29.766 1 40.53 25 ALA B O 1
ATOM 3306 N N . ILE B 1 26 ? 19.547 18.234 -30.016 1 47.16 26 ILE B N 1
ATOM 3307 C CA . ILE B 1 26 ? 18.312 17.922 -29.312 1 47.16 26 ILE B CA 1
ATOM 3308 C C . ILE B 1 26 ? 17.531 16.859 -30.078 1 47.16 26 ILE B C 1
ATOM 3310 O O . ILE B 1 26 ? 17.016 15.906 -29.5 1 47.16 26 ILE B O 1
ATOM 3314 N N . LYS B 1 27 ? 17.641 17.047 -31.484 1 45.91 27 LYS B N 1
ATOM 3315 C CA . LYS B 1 27 ? 16.984 16.047 -32.344 1 45.91 27 LYS B CA 1
ATOM 3316 C C . LYS B 1 27 ? 17.641 14.68 -32.188 1 45.91 27 LYS B C 1
ATOM 3318 O O . LYS B 1 27 ? 16.953 13.664 -32.125 1 45.91 27 LYS B O 1
ATOM 3323 N N . GLN B 1 28 ? 18.844 14.734 -32.125 1 41.47 28 GLN B N 1
ATOM 3324 C CA . GLN B 1 28 ? 19.5 13.43 -32.062 1 41.47 28 GLN B CA 1
ATOM 3325 C C . GLN B 1 28 ? 19.203 12.75 -30.719 1 41.47 28 GLN B C 1
ATOM 3327 O O . GLN B 1 28 ? 18.922 11.547 -30.688 1 41.47 28 GLN B O 1
ATOM 3332 N N . SER B 1 29 ? 19.375 13.445 -29.625 1 47.84 29 SER B N 1
ATOM 3333 C CA . SER B 1 29 ? 19.062 12.852 -28.328 1 47.84 29 SER B CA 1
ATOM 3334 C C . SER B 1 29 ? 17.578 12.531 -28.203 1 47.84 29 SER B C 1
ATOM 3336 O O . SER B 1 29 ? 17.219 11.484 -27.656 1 47.84 29 SER B O 1
ATOM 3338 N N . LEU B 1 30 ? 16.891 13.367 -28.781 1 52.59 30 LEU B N 1
ATOM 3339 C CA . LEU B 1 30 ? 15.453 13.133 -28.812 1 52.59 30 LEU B CA 1
ATOM 3340 C C . LEU B 1 30 ? 15.125 11.891 -29.625 1 52.59 30 LEU B C 1
ATOM 3342 O O . LEU B 1 30 ? 14.281 11.078 -29.219 1 52.59 30 LEU B O 1
ATOM 3346 N N . VAL B 1 31 ? 15.742 11.844 -30.781 1 46.59 31 VAL B N 1
ATOM 3347 C CA . VAL B 1 31 ? 15.5 10.695 -31.656 1 46.59 31 VAL B CA 1
ATOM 3348 C C . VAL B 1 31 ? 16.031 9.422 -30.984 1 46.59 31 VAL B C 1
ATOM 3350 O O . VAL B 1 31 ? 15.367 8.383 -31.016 1 46.59 31 VAL B O 1
ATOM 3353 N N . THR B 1 32 ? 17.047 9.562 -30.406 1 44.53 32 THR B N 1
ATOM 3354 C CA . THR B 1 32 ? 17.609 8.391 -29.75 1 44.53 32 THR B CA 1
ATOM 3355 C C . THR B 1 32 ? 16.75 7.953 -28.578 1 44.53 32 THR B C 1
ATOM 3357 O O . THR B 1 32 ? 16.5 6.758 -28.391 1 44.53 32 THR B O 1
ATOM 3360 N N . ASN B 1 33 ? 16.328 8.938 -27.797 1 50.47 33 ASN B N 1
ATOM 3361 C CA . ASN B 1 33 ? 15.469 8.57 -26.672 1 50.47 33 ASN B CA 1
ATOM 3362 C C . ASN B 1 33 ? 14.133 8.008 -27.156 1 50.47 33 ASN B C 1
ATOM 3364 O O . ASN B 1 33 ? 13.625 7.039 -26.594 1 50.47 33 ASN B O 1
ATOM 3368 N N . TRP B 1 34 ? 13.672 8.656 -28.156 1 51.47 34 TRP B N 1
ATOM 3369 C CA . TRP B 1 34 ? 12.422 8.172 -28.734 1 51.47 34 TRP B CA 1
ATOM 3370 C C . TRP B 1 34 ? 12.586 6.762 -29.281 1 51.47 34 TRP B C 1
ATOM 3372 O O . TRP B 1 34 ? 11.711 5.91 -29.109 1 51.47 34 TRP B O 1
ATOM 3382 N N . TRP B 1 35 ? 13.672 6.469 -29.938 1 43.78 35 TRP B N 1
ATOM 3383 C CA . TRP B 1 35 ? 13.93 5.168 -30.547 1 43.78 35 TRP B CA 1
ATOM 3384 C C . TRP B 1 35 ? 14.18 4.105 -29.484 1 43.78 35 TRP B C 1
ATOM 3386 O O . TRP B 1 35 ? 13.695 2.979 -29.594 1 43.78 35 TRP B O 1
ATOM 3396 N N . PHE B 1 36 ? 14.922 4.578 -28.594 1 44.59 36 PHE B N 1
ATOM 3397 C CA . PHE B 1 36 ? 15.328 3.57 -27.609 1 44.59 36 PHE B CA 1
ATOM 3398 C C . PHE B 1 36 ? 14.297 3.438 -26.5 1 44.59 36 PHE B C 1
ATOM 3400 O O . PHE B 1 36 ? 14.023 2.332 -26.031 1 44.59 36 PHE B O 1
ATOM 3407 N N . TYR B 1 37 ? 13.812 4.617 -26.141 1 52.88 37 TYR B N 1
ATOM 3408 C CA . TYR B 1 37 ? 12.977 4.535 -24.938 1 52.88 37 TYR B CA 1
ATOM 3409 C C . TYR B 1 37 ? 11.539 4.91 -25.266 1 52.88 37 TYR B C 1
ATOM 3411 O O . TYR B 1 37 ? 10.648 4.777 -24.422 1 52.88 37 TYR B O 1
ATOM 3419 N N . GLY B 1 38 ? 11.312 5.172 -26.516 1 56.84 38 GLY B N 1
ATOM 3420 C CA . GLY B 1 38 ? 9.977 5.578 -26.922 1 56.84 38 GLY B CA 1
ATOM 3421 C C . GLY B 1 38 ? 9.531 6.879 -26.297 1 56.84 38 GLY B C 1
ATOM 3422 O O . GLY B 1 38 ? 8.328 7.152 -26.203 1 56.84 38 GLY B O 1
ATOM 3423 N N . SER B 1 39 ? 10.5 7.434 -25.531 1 67.69 39 SER B N 1
ATOM 3424 C CA . SER B 1 39 ? 10.266 8.734 -24.922 1 67.69 39 SER B CA 1
ATOM 3425 C C . SER B 1 39 ? 11.406 9.703 -25.219 1 67.69 39 SER B C 1
ATOM 3427 O O . SER B 1 39 ? 12.562 9.289 -25.328 1 67.69 3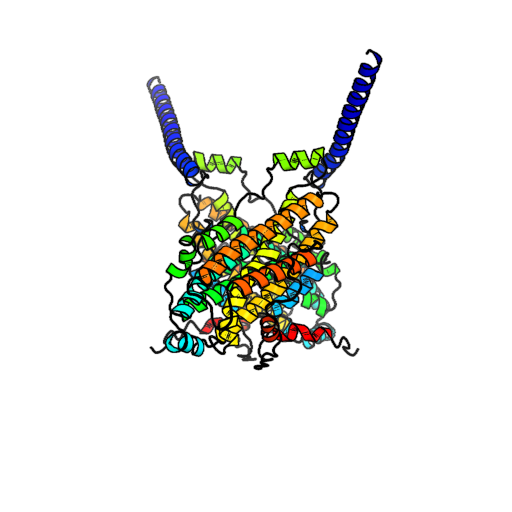9 SER B O 1
ATOM 3429 N N . ILE B 1 40 ? 11.219 10.969 -25.5 1 72 40 ILE B N 1
ATOM 3430 C CA . ILE B 1 40 ? 12.227 11.984 -25.766 1 72 40 ILE B CA 1
ATOM 3431 C C . ILE B 1 40 ? 12.836 12.477 -24.453 1 72 40 ILE B C 1
ATOM 3433 O O . ILE B 1 40 ? 13.82 13.219 -24.469 1 72 40 ILE B O 1
ATOM 3437 N N . TYR B 1 41 ? 12.289 12.102 -23.406 1 80.62 41 TYR B N 1
ATOM 3438 C CA . TYR B 1 41 ? 12.758 12.562 -22.109 1 80.62 41 TYR B CA 1
ATOM 3439 C C . TYR B 1 41 ? 13.812 11.617 -21.547 1 80.62 41 TYR B C 1
ATOM 3441 O O . TYR B 1 41 ? 13.859 10.438 -21.906 1 80.62 41 TYR B O 1
ATOM 3449 N N . PRO B 1 42 ? 14.672 12.148 -20.688 1 79.75 42 PRO B N 1
ATOM 3450 C CA . PRO B 1 42 ? 15.664 11.273 -20.062 1 79.75 42 PRO B CA 1
ATOM 3451 C C . PRO B 1 42 ? 15.023 10.188 -19.203 1 79.75 42 PRO B C 1
ATOM 3453 O O . PRO B 1 42 ? 13.961 10.406 -18.609 1 79.75 42 PRO B O 1
ATOM 3456 N N . GLN B 1 43 ? 15.758 9.094 -19.203 1 84.38 43 GLN B N 1
ATOM 3457 C CA . GLN B 1 43 ? 15.289 8.023 -18.328 1 84.38 43 GLN B CA 1
ATOM 3458 C C . GLN B 1 43 ? 15.578 8.344 -16.859 1 84.38 43 GLN B C 1
ATOM 3460 O O . GLN B 1 43 ? 16.703 8.695 -16.5 1 84.38 43 GLN B O 1
ATOM 3465 N N . VAL B 1 44 ? 14.633 8.383 -16.094 1 92.06 44 VAL B N 1
ATOM 3466 C CA . VAL B 1 44 ? 14.766 8.562 -14.648 1 92.06 44 VAL B CA 1
ATOM 3467 C C . VAL B 1 44 ? 14.898 7.203 -13.969 1 92.06 44 VAL B C 1
ATOM 3469 O O . VAL B 1 44 ? 13.938 6.43 -13.93 1 92.06 44 VAL B O 1
ATOM 3472 N N . LYS B 1 45 ? 15.992 6.898 -13.414 1 93.75 45 LYS B N 1
ATOM 3473 C CA . LYS B 1 45 ? 16.312 5.582 -12.867 1 93.75 45 LYS B CA 1
ATOM 3474 C C . LYS B 1 45 ? 15.266 5.152 -11.836 1 93.75 45 LYS B C 1
ATOM 3476 O O . LYS B 1 45 ? 14.789 4.016 -11.867 1 93.75 45 LYS B O 1
ATOM 3481 N N . LEU B 1 46 ? 14.805 6.039 -10.977 1 94.38 46 LEU B N 1
ATOM 3482 C CA . LEU B 1 46 ? 13.828 5.766 -9.93 1 94.38 46 LEU B CA 1
ATOM 3483 C C . LEU B 1 46 ? 12.484 5.383 -10.531 1 94.38 46 LEU B C 1
ATOM 3485 O O . LEU B 1 46 ? 11.672 4.711 -9.875 1 94.38 46 LEU B O 1
ATOM 3489 N N . MET B 1 47 ? 12.25 5.793 -11.734 1 94.06 47 MET B N 1
ATOM 3490 C CA . MET B 1 47 ? 10.945 5.598 -12.367 1 94.06 47 MET B CA 1
ATOM 3491 C C . MET B 1 47 ? 11.008 4.492 -13.414 1 94.06 47 MET B C 1
ATOM 3493 O O . MET B 1 47 ? 10 4.164 -14.031 1 94.06 47 MET B O 1
ATOM 3497 N N . ALA B 1 48 ? 12.203 3.926 -13.602 1 91.06 48 ALA B N 1
ATOM 3498 C CA . ALA B 1 48 ? 12.398 2.887 -14.609 1 91.06 48 ALA B CA 1
ATOM 3499 C C . ALA B 1 48 ? 11.859 1.545 -14.125 1 91.06 48 ALA B C 1
ATOM 3501 O O . ALA B 1 48 ? 11.984 1.206 -12.953 1 91.06 48 ALA B O 1
ATOM 3502 N N . ASP B 1 49 ? 11.203 0.888 -15.016 1 85.19 49 ASP B N 1
ATOM 3503 C CA . ASP B 1 49 ? 10.727 -0.457 -14.711 1 85.19 49 ASP B CA 1
ATOM 3504 C C . ASP B 1 49 ? 11.875 -1.461 -14.711 1 85.19 49 ASP B C 1
ATOM 3506 O O . ASP B 1 49 ? 12.695 -1.479 -15.633 1 85.19 49 ASP B O 1
ATOM 3510 N N . ARG B 1 50 ? 12.078 -2.117 -13.656 1 86.38 50 ARG B N 1
ATOM 3511 C CA . ARG B 1 50 ? 13.031 -3.223 -13.586 1 86.38 50 ARG B CA 1
ATOM 3512 C C . ARG B 1 50 ? 12.312 -4.566 -13.617 1 86.38 50 ARG B C 1
ATOM 3514 O O . ARG B 1 50 ? 11.398 -4.805 -12.82 1 86.38 50 ARG B O 1
ATOM 3521 N N . THR B 1 51 ? 12.75 -5.438 -14.406 1 81.12 51 THR B N 1
ATOM 3522 C CA . THR B 1 51 ? 12.102 -6.723 -14.633 1 81.12 51 THR B CA 1
ATOM 3523 C C . THR B 1 51 ? 12.312 -7.652 -13.438 1 81.12 51 THR B C 1
ATOM 3525 O O . THR B 1 51 ? 11.406 -8.406 -13.062 1 81.12 51 THR B O 1
ATOM 3528 N N . THR B 1 52 ? 13.492 -7.547 -12.828 1 89.62 52 THR B N 1
ATOM 3529 C CA . THR B 1 52 ? 13.836 -8.508 -11.789 1 89.62 52 THR B CA 1
ATOM 3530 C C . THR B 1 52 ? 13.758 -7.859 -10.406 1 89.62 52 THR B C 1
ATOM 3532 O O . THR B 1 52 ? 13.945 -6.648 -10.273 1 89.62 52 THR B O 1
ATOM 3535 N N . PHE B 1 53 ? 13.586 -8.695 -9.453 1 93.62 53 PHE B N 1
ATOM 3536 C CA . PHE B 1 53 ? 13.516 -8.227 -8.07 1 93.62 53 PHE B CA 1
ATOM 3537 C C . PHE B 1 53 ? 14.875 -7.723 -7.605 1 93.62 53 PHE B C 1
ATOM 3539 O O . PHE B 1 53 ? 14.984 -6.633 -7.039 1 93.62 53 PHE B O 1
ATOM 3546 N N . LYS B 1 54 ? 15.922 -8.508 -7.758 1 92.31 54 LYS B N 1
ATOM 3547 C CA . LYS B 1 54 ? 17.312 -8.148 -7.449 1 92.31 54 LYS B CA 1
ATOM 3548 C C . LYS B 1 54 ? 18.172 -8.188 -8.695 1 92.31 54 LYS B C 1
ATOM 3550 O O . LYS B 1 54 ? 17.828 -8.828 -9.695 1 92.31 54 LYS B O 1
ATOM 3555 N N . PRO B 1 55 ? 19.281 -7.395 -8.672 1 93.44 55 PRO B N 1
ATOM 3556 C CA . PRO B 1 55 ? 19.859 -6.617 -7.574 1 93.44 55 PRO B CA 1
ATOM 3557 C C . PRO B 1 55 ? 19.141 -5.289 -7.348 1 93.44 55 PRO B C 1
ATOM 3559 O O . PRO B 1 55 ? 18.609 -4.703 -8.289 1 93.44 55 PRO B O 1
ATOM 3562 N N . PHE B 1 56 ? 19.281 -4.824 -6.082 1 95 56 PHE B N 1
ATOM 3563 C CA . PHE B 1 56 ? 18.672 -3.549 -5.73 1 95 56 PHE B CA 1
ATOM 3564 C C . PHE B 1 56 ? 19.531 -2.383 -6.207 1 95 56 PHE B C 1
ATOM 3566 O O . PHE B 1 56 ? 20.75 -2.389 -6.023 1 95 56 PHE B O 1
ATOM 3573 N N . GLU B 1 57 ? 18.922 -1.403 -6.777 1 95.38 57 GLU B N 1
ATOM 3574 C CA . GLU B 1 57 ? 19.578 -0.147 -7.113 1 95.38 57 GLU B CA 1
ATOM 3575 C C . GLU B 1 57 ? 19.469 0.86 -5.973 1 95.38 57 GLU B C 1
ATOM 3577 O O . GLU B 1 57 ? 20.312 1.745 -5.832 1 95.38 57 GLU B O 1
ATOM 3582 N N . TYR B 1 58 ? 18.5 0.733 -5.156 1 97.62 58 TYR B N 1
ATOM 3583 C CA . TYR B 1 58 ? 18.25 1.594 -4.008 1 97.62 58 TYR B CA 1
ATOM 3584 C C . TYR B 1 58 ? 18.047 0.769 -2.742 1 97.62 58 TYR B C 1
ATOM 3586 O O . TYR B 1 58 ? 16.984 0.84 -2.105 1 97.62 58 TYR B O 1
ATOM 3594 N N . PRO B 1 59 ? 19.094 0.088 -2.316 1 97.56 59 PRO B N 1
ATOM 3595 C CA . PRO B 1 59 ? 18.969 -0.848 -1.195 1 97.56 59 PRO B CA 1
ATOM 3596 C C . PRO B 1 59 ? 18.516 -0.169 0.097 1 97.56 59 PRO B C 1
ATOM 3598 O O . PRO B 1 59 ? 17.922 -0.813 0.962 1 97.56 59 PRO B O 1
ATOM 3601 N N . GLY B 1 60 ? 18.812 1.147 0.228 1 98.06 60 GLY B N 1
ATOM 3602 C CA . GLY B 1 60 ? 18.344 1.872 1.398 1 98.06 60 GLY B CA 1
ATOM 3603 C C . GLY B 1 60 ? 16.828 1.832 1.562 1 98.06 60 GLY B C 1
ATOM 3604 O O . GLY B 1 60 ? 16.328 1.858 2.684 1 98.06 60 GLY B O 1
ATOM 3605 N N . CYS B 1 61 ? 16.094 1.794 0.436 1 98.5 61 CYS B N 1
ATOM 3606 C CA . CYS B 1 61 ? 14.641 1.75 0.491 1 98.5 61 CYS B CA 1
ATOM 3607 C C . CYS B 1 61 ? 14.156 0.415 1.045 1 98.5 61 CYS B C 1
ATOM 3609 O O . CYS B 1 61 ? 13.133 0.357 1.728 1 98.5 61 CYS B O 1
ATOM 3611 N N . TYR B 1 62 ? 14.852 -0.678 0.754 1 98.12 62 TYR B N 1
ATOM 3612 C CA . TYR B 1 62 ? 14.516 -1.966 1.354 1 98.12 62 TYR B CA 1
ATOM 3613 C C . TYR B 1 62 ? 14.719 -1.931 2.865 1 98.12 62 TYR B C 1
ATOM 3615 O O . TYR B 1 62 ? 13.891 -2.451 3.619 1 98.12 62 TYR B O 1
ATOM 3623 N N . ASP B 1 63 ? 15.836 -1.344 3.289 1 98.19 63 ASP B N 1
ATOM 3624 C CA . ASP B 1 63 ? 16.109 -1.234 4.719 1 98.19 63 ASP B CA 1
ATOM 3625 C C . ASP B 1 63 ? 15.023 -0.442 5.434 1 98.19 63 ASP B C 1
ATOM 3627 O O . ASP B 1 63 ? 14.617 -0.794 6.543 1 98.19 63 ASP B O 1
ATOM 3631 N N . LYS B 1 64 ? 14.602 0.623 4.809 1 98.25 64 LYS B N 1
ATOM 3632 C CA . LYS B 1 64 ? 13.531 1.443 5.379 1 98.25 64 LYS B CA 1
ATOM 3633 C C . LYS B 1 64 ? 12.219 0.669 5.445 1 98.25 64 LYS B C 1
ATOM 3635 O O . LYS B 1 64 ? 11.477 0.788 6.418 1 98.25 64 LYS B O 1
ATOM 3640 N N . TRP B 1 65 ? 11.945 -0.06 4.352 1 98.56 65 TRP B N 1
ATOM 3641 C CA . TRP B 1 65 ? 10.781 -0.94 4.367 1 98.56 65 TRP B CA 1
ATOM 3642 C C . TRP B 1 65 ? 10.852 -1.917 5.535 1 98.56 65 TRP B C 1
ATOM 3644 O O . TRP B 1 65 ? 9.883 -2.078 6.277 1 98.56 65 TRP B O 1
ATOM 3654 N N . ASP B 1 66 ? 11.992 -2.572 5.656 1 97.56 66 ASP B N 1
ATOM 3655 C CA . ASP B 1 66 ? 12.203 -3.598 6.672 1 97.56 66 ASP B CA 1
ATOM 3656 C C . ASP B 1 66 ? 11.984 -3.033 8.078 1 97.56 66 ASP B C 1
ATOM 3658 O O . ASP B 1 66 ? 11.266 -3.629 8.883 1 97.56 66 ASP B O 1
ATOM 3662 N N . THR B 1 67 ? 12.555 -1.869 8.359 1 97 67 THR B N 1
ATOM 3663 C CA . THR B 1 67 ? 12.398 -1.2 9.648 1 97 67 THR B CA 1
ATOM 3664 C C . THR B 1 67 ? 10.93 -0.856 9.906 1 97 67 THR B C 1
ATOM 3666 O O . THR B 1 67 ? 10.414 -1.097 11 1 97 67 THR B O 1
ATOM 3669 N N . HIS B 1 68 ? 10.32 -0.336 8.914 1 97.31 68 HIS B N 1
ATOM 3670 C CA . HIS B 1 68 ? 8.938 0.133 9.016 1 97.31 68 HIS B CA 1
ATOM 3671 C C . HIS B 1 68 ? 7.984 -1.021 9.289 1 97.31 68 HIS B C 1
ATOM 3673 O O . HIS B 1 68 ? 7.117 -0.921 10.156 1 97.31 68 HIS B O 1
ATOM 3679 N N . GLU B 1 69 ? 8.133 -2.129 8.523 1 96.19 69 GLU B N 1
ATOM 3680 C CA . GLU B 1 69 ? 7.23 -3.268 8.641 1 96.19 69 GLU B CA 1
ATOM 3681 C C . GLU B 1 69 ? 7.363 -3.941 10 1 96.19 69 GLU B C 1
ATOM 3683 O O . GLU B 1 69 ? 6.398 -4.504 10.516 1 96.19 69 GLU B O 1
ATOM 3688 N N . HIS B 1 70 ? 8.445 -3.848 10.609 1 93.62 70 HIS B N 1
ATOM 3689 C CA . HIS B 1 70 ? 8.664 -4.539 11.875 1 93.62 70 HIS B CA 1
ATOM 3690 C C . HIS B 1 70 ? 8.391 -3.623 13.062 1 93.62 70 HIS B C 1
ATOM 3692 O O . HIS B 1 70 ? 8.625 -3.998 14.211 1 93.62 70 HIS B O 1
ATOM 3698 N N . ALA B 1 71 ? 7.898 -2.436 12.766 1 93.31 71 ALA B N 1
ATOM 3699 C CA . ALA B 1 71 ? 7.375 -1.523 13.773 1 93.31 71 ALA B CA 1
ATOM 3700 C C . ALA B 1 71 ? 5.855 -1.425 13.688 1 93.31 71 ALA B C 1
ATOM 3702 O O . ALA B 1 71 ? 5.27 -0.403 14.055 1 93.31 71 ALA B O 1
ATOM 3703 N N . HIS B 1 72 ? 5.242 -2.469 13.234 1 93 72 HIS B N 1
ATOM 3704 C CA . HIS B 1 72 ? 3.795 -2.512 13.055 1 93 72 HIS B CA 1
ATOM 3705 C C . HIS B 1 72 ? 3.066 -2.408 14.391 1 93 72 HIS B C 1
ATOM 3707 O O . HIS B 1 72 ? 3.5 -2.994 15.383 1 93 72 HIS B O 1
ATOM 3713 N N . TRP B 1 73 ? 2.018 -1.638 14.453 1 94.5 73 TRP B N 1
ATOM 3714 C CA . TRP B 1 73 ? 1.174 -1.482 15.633 1 94.5 73 TRP B CA 1
ATOM 3715 C C . TRP B 1 73 ? -0.293 -1.348 15.242 1 94.5 73 TRP B C 1
ATOM 3717 O O . TRP B 1 73 ? -0.613 -1.161 14.062 1 94.5 73 TRP B O 1
ATOM 3727 N N . SER B 1 74 ? -1.21 -1.559 16.203 1 94.62 74 SER B N 1
ATOM 3728 C CA . SER B 1 74 ? -2.646 -1.393 16.016 1 94.62 74 SER B CA 1
ATOM 3729 C C . SER B 1 74 ? -3.293 -0.715 17.219 1 94.62 74 SER B C 1
ATOM 3731 O O . SER B 1 74 ? -2.908 -0.966 18.359 1 94.62 74 SER B O 1
ATOM 3733 N N . PHE B 1 75 ? -4.281 0.086 16.922 1 94.75 75 PHE B N 1
ATOM 3734 C CA . PHE B 1 75 ? -5.039 0.739 17.984 1 94.75 75 PHE B CA 1
ATOM 3735 C C . PHE B 1 75 ? -5.781 -0.288 18.828 1 94.75 75 PHE B C 1
ATOM 3737 O O . PHE B 1 75 ? -6.152 -0.006 19.969 1 94.75 75 PHE B O 1
ATOM 3744 N N . LYS B 1 76 ? -5.949 -1.484 18.344 1 93.44 76 LYS B N 1
ATOM 3745 C CA . LYS B 1 76 ? -6.691 -2.527 19.047 1 93.44 76 LYS B CA 1
ATOM 3746 C C . LYS B 1 76 ? -5.898 -3.061 20.234 1 93.44 76 LYS B C 1
ATOM 3748 O O . LYS B 1 76 ? -6.445 -3.752 21.094 1 93.44 76 LYS B O 1
ATOM 3753 N N . GLU B 1 77 ? -4.695 -2.73 20.25 1 90.69 77 GLU B N 1
ATOM 3754 C CA . GLU B 1 77 ? -3.84 -3.15 21.359 1 90.69 77 GLU B CA 1
ATOM 3755 C C . GLU B 1 77 ? -4.113 -2.322 22.609 1 90.69 77 GLU B C 1
ATOM 3757 O O . GLU B 1 77 ? -3.641 -2.658 23.688 1 90.69 77 GLU B O 1
ATOM 3762 N N . LEU B 1 78 ? -4.898 -1.268 22.5 1 94.19 78 LEU B N 1
ATOM 3763 C CA . LEU B 1 78 ? -5.07 -0.31 23.594 1 94.19 78 LEU B CA 1
ATOM 3764 C C . LEU B 1 78 ? -6.488 -0.376 24.156 1 94.19 78 LEU B C 1
ATOM 3766 O O . LEU B 1 78 ? -7.453 -0.527 23.406 1 94.19 78 LEU B O 1
ATOM 3770 N N . ASN B 1 79 ? -6.555 -0.305 25.484 1 94.81 79 ASN B N 1
ATOM 3771 C CA . ASN B 1 79 ? -7.828 -0.113 26.156 1 94.81 79 ASN B CA 1
ATOM 3772 C C . ASN B 1 79 ? -8.109 1.365 26.422 1 94.81 79 ASN B C 1
ATOM 3774 O O . ASN B 1 79 ? -7.434 2 27.234 1 94.81 79 ASN B O 1
ATOM 3778 N N . MET B 1 80 ? -9.18 1.892 25.875 1 96.44 80 MET B N 1
ATOM 3779 C CA . MET B 1 80 ? -9.414 3.332 25.844 1 96.44 80 MET B CA 1
ATOM 3780 C C . MET B 1 80 ? -10.297 3.766 27.016 1 96.44 80 MET B C 1
ATOM 3782 O O . MET B 1 80 ? -10.742 4.914 27.062 1 96.44 80 MET B O 1
ATOM 3786 N N . GLN B 1 81 ? -10.555 2.912 27.938 1 96.06 81 GLN B N 1
ATOM 3787 C CA . GLN B 1 81 ? -11.508 3.186 29 1 96.06 81 GLN B CA 1
ATOM 3788 C C . GLN B 1 81 ? -11.094 4.41 29.812 1 96.06 81 GLN B C 1
ATOM 3790 O O . GLN B 1 81 ? -11.93 5.242 30.172 1 96.06 81 GLN B O 1
ATOM 3795 N N . ASP B 1 82 ? -9.891 4.52 30.172 1 96.56 82 ASP B N 1
ATOM 3796 C CA . ASP B 1 82 ? -9.398 5.656 30.953 1 96.56 82 ASP B CA 1
ATOM 3797 C C . ASP B 1 82 ? -9.562 6.961 30.172 1 96.56 82 ASP B C 1
ATOM 3799 O O . ASP B 1 82 ? -9.844 8.008 30.766 1 96.56 82 ASP B O 1
ATOM 3803 N N . ASP B 1 83 ? -9.359 6.953 28.875 1 97.44 83 ASP B N 1
ATOM 3804 C CA . ASP B 1 83 ? -9.539 8.141 28.047 1 97.44 83 ASP B CA 1
ATOM 3805 C C . ASP B 1 83 ? -11 8.57 28.016 1 97.44 83 ASP B C 1
ATOM 3807 O O . ASP B 1 83 ? -11.297 9.766 28.031 1 97.44 83 ASP B O 1
ATOM 3811 N N . VAL B 1 84 ? -11.883 7.609 27.969 1 97.5 84 VAL B N 1
ATOM 3812 C CA . VAL B 1 84 ? -13.312 7.906 28.016 1 97.5 84 VAL B CA 1
ATOM 3813 C C . VAL B 1 84 ? -13.656 8.57 29.344 1 97.5 84 VAL B C 1
ATOM 3815 O O . VAL B 1 84 ? -14.43 9.531 29.375 1 97.5 84 VAL B O 1
ATOM 3818 N N . HIS B 1 85 ? -13.102 8.039 30.359 1 97.88 85 HIS B N 1
ATOM 3819 C CA . HIS B 1 85 ? -13.305 8.633 31.688 1 97.88 85 HIS B CA 1
ATOM 3820 C C . HIS B 1 85 ? -12.781 10.07 31.719 1 97.88 85 HIS B C 1
ATOM 3822 O O . HIS B 1 85 ? -13.453 10.961 32.219 1 97.88 85 HIS B O 1
ATOM 3828 N N . ASP B 1 86 ? -11.578 10.297 31.203 1 98 86 ASP B N 1
ATOM 3829 C CA . ASP B 1 86 ? -11.016 11.641 31.156 1 98 86 ASP B CA 1
ATOM 3830 C C . ASP B 1 86 ? -11.922 12.586 30.375 1 98 86 ASP B C 1
ATOM 3832 O O . ASP B 1 86 ? -12.195 13.703 30.828 1 98 86 ASP B O 1
ATOM 3836 N N . TRP B 1 87 ? -12.43 12.133 29.25 1 97.62 87 TRP B N 1
ATOM 3837 C CA . TRP B 1 87 ? -13.281 12.914 28.375 1 97.62 87 TRP B CA 1
ATOM 3838 C C . TRP B 1 87 ? -14.539 13.383 29.109 1 97.62 87 TRP B C 1
ATOM 3840 O O . TRP B 1 87 ? -14.93 14.547 29 1 97.62 87 TRP B O 1
ATOM 3850 N N . HIS B 1 88 ? -15.086 12.547 29.953 1 97.25 88 HIS B N 1
ATOM 3851 C CA . HIS B 1 88 ? -16.359 12.852 30.578 1 97.25 88 HIS B CA 1
ATOM 3852 C C . HIS B 1 88 ? -16.172 13.602 31.891 1 97.25 88 HIS B C 1
ATOM 3854 O O . HIS B 1 88 ? -17 14.43 32.281 1 97.25 88 HIS B O 1
ATOM 3860 N N . ASN B 1 89 ? -14.992 13.391 32.531 1 97.62 89 ASN B N 1
ATOM 3861 C CA . ASN B 1 89 ? -14.969 13.812 33.906 1 97.62 89 ASN B CA 1
ATOM 3862 C C . ASN B 1 89 ? -13.82 14.773 34.188 1 97.62 89 ASN B C 1
ATOM 3864 O O . ASN B 1 89 ? -13.805 15.453 35.219 1 97.62 89 ASN B O 1
ATOM 3868 N N . ARG B 1 90 ? -12.906 14.836 33.281 1 97.5 90 ARG B N 1
ATOM 3869 C CA . ARG B 1 90 ? -11.711 15.586 33.688 1 97.5 90 ARG B CA 1
ATOM 3870 C C . ARG B 1 90 ? -11.438 16.719 32.688 1 97.5 90 ARG B C 1
ATOM 3872 O O . ARG B 1 90 ? -10.727 17.672 33.031 1 97.5 90 ARG B O 1
ATOM 3879 N N . LEU B 1 91 ? -11.977 16.656 31.516 1 97.31 91 LEU B N 1
ATOM 3880 C CA . LEU B 1 91 ? -11.773 17.719 30.531 1 97.31 91 LEU B CA 1
ATOM 3881 C C . LEU B 1 91 ? -12.852 18.781 30.672 1 97.31 91 LEU B C 1
ATOM 3883 O O . LEU B 1 91 ? -14.023 18.469 30.875 1 97.31 91 LEU B O 1
ATOM 3887 N N . SER B 1 92 ? -12.445 20.031 30.609 1 96.44 92 SER B N 1
ATOM 3888 C CA . SER B 1 92 ? -13.391 21.141 30.531 1 96.44 92 SER B CA 1
ATOM 3889 C C . SER B 1 92 ? -14.055 21.203 29.156 1 96.44 92 SER B C 1
ATOM 3891 O O . SER B 1 92 ? -13.609 20.547 28.219 1 96.44 92 SER B O 1
ATOM 3893 N N . GLU B 1 93 ? -15.094 22.016 29.047 1 95.69 93 GLU B N 1
ATOM 3894 C CA . GLU B 1 93 ? -15.766 22.188 27.766 1 95.69 93 GLU B CA 1
ATOM 3895 C C . GLU B 1 93 ? -14.828 22.797 26.734 1 95.69 93 GLU B C 1
ATOM 3897 O O . GLU B 1 93 ? -14.883 22.453 25.547 1 95.69 93 GLU B O 1
ATOM 3902 N N . ALA B 1 94 ? -14.008 23.703 27.203 1 96.06 94 ALA B N 1
ATOM 3903 C CA . ALA B 1 94 ? -13.047 24.344 26.297 1 96.06 94 ALA B CA 1
ATOM 3904 C C . ALA B 1 94 ? -12.039 23.312 25.766 1 96.06 94 ALA B C 1
ATOM 3906 O O . ALA B 1 94 ? -11.68 23.344 24.594 1 96.06 94 ALA B O 1
ATOM 3907 N N . GLU B 1 95 ? -11.625 22.406 26.625 1 96.94 95 GLU B N 1
ATOM 3908 C CA . GLU B 1 95 ? -10.672 21.375 26.234 1 96.94 95 GLU B CA 1
ATOM 3909 C C . GLU B 1 95 ? -11.305 20.375 25.266 1 96.94 95 GLU B C 1
ATOM 3911 O O . GLU B 1 95 ? -10.648 19.906 24.344 1 96.94 95 GLU B O 1
ATOM 3916 N N . LYS B 1 96 ? -12.547 20.062 25.547 1 96.31 96 LYS B N 1
ATOM 3917 C CA . LYS B 1 96 ? -13.273 19.172 24.641 1 96.31 96 LYS B CA 1
ATOM 3918 C C . LYS B 1 96 ? -13.422 19.781 23.266 1 96.31 96 LYS B C 1
ATOM 3920 O O . LYS B 1 96 ? -13.219 19.109 22.25 1 96.31 96 LYS B O 1
ATOM 3925 N N . THR B 1 97 ? -13.766 21.031 23.25 1 95 97 THR B N 1
ATOM 3926 C CA . THR B 1 97 ? -13.883 21.734 21.969 1 95 97 THR B CA 1
ATOM 3927 C C . THR B 1 97 ? -12.547 21.75 21.234 1 95 97 THR B C 1
ATOM 3929 O O . THR B 1 97 ? -12.492 21.547 20.031 1 95 97 THR B O 1
ATOM 3932 N N . PHE B 1 98 ? -11.492 22.047 21.969 1 96.69 98 PHE B N 1
ATOM 3933 C CA . PHE B 1 98 ? -10.133 22.047 21.438 1 96.69 98 PHE B CA 1
ATOM 3934 C C . PHE B 1 98 ? -9.82 20.703 20.781 1 96.69 98 PHE B C 1
ATOM 3936 O O . PHE B 1 98 ? -9.367 20.672 19.641 1 96.69 98 PHE B O 1
ATOM 3943 N N . LEU B 1 99 ? -10.141 19.641 21.453 1 95.88 99 LEU B N 1
ATOM 3944 C CA . LEU B 1 99 ? -9.859 18.297 20.984 1 95.88 99 LEU B CA 1
ATOM 3945 C C . LEU B 1 99 ? -10.695 17.969 19.734 1 95.88 99 LEU B C 1
ATOM 3947 O O . LEU B 1 99 ? -10.18 17.406 18.766 1 95.88 99 LEU B O 1
ATOM 3951 N N . VAL B 1 100 ? -11.898 18.312 19.734 1 94.38 100 VAL B N 1
ATOM 3952 C CA . VAL B 1 100 ? -12.805 18.031 18.625 1 94.38 100 VAL B CA 1
ATOM 3953 C C . VAL B 1 100 ? -12.359 18.797 17.391 1 94.38 100 VAL B C 1
ATOM 3955 O O . VAL B 1 100 ? -12.422 18.266 16.266 1 94.38 100 VAL B O 1
ATOM 3958 N N . GLN B 1 101 ? -11.945 20.047 17.562 1 93.81 101 GLN B N 1
ATOM 3959 C CA . GLN B 1 101 ? -11.461 20.844 16.438 1 93.81 101 GLN B CA 1
ATOM 3960 C C . GLN B 1 101 ? -10.281 20.156 15.742 1 93.81 101 GLN B C 1
ATOM 3962 O O . GLN B 1 101 ? -10.195 20.141 14.516 1 93.81 101 GLN B O 1
ATOM 3967 N N . ILE B 1 102 ? -9.438 19.578 16.516 1 95.88 102 ILE B N 1
ATOM 3968 C CA . ILE B 1 102 ? -8.266 18.906 15.969 1 95.88 102 ILE B CA 1
ATOM 3969 C C . ILE B 1 102 ? -8.695 17.641 15.242 1 95.88 102 ILE B C 1
ATOM 3971 O O . ILE B 1 102 ? -8.266 17.391 14.109 1 95.88 102 ILE B O 1
ATOM 3975 N N . LEU B 1 103 ? -9.578 16.859 15.852 1 93.31 103 LEU B N 1
ATOM 3976 C CA . LEU B 1 103 ? -9.969 15.547 15.336 1 93.31 103 LEU B CA 1
ATOM 3977 C C . LEU B 1 103 ? -10.781 15.688 14.055 1 93.31 103 LEU B C 1
ATOM 3979 O O . LEU B 1 103 ? -10.773 14.797 13.211 1 93.31 103 LEU B O 1
ATOM 3983 N N . ARG B 1 104 ? -11.422 16.859 13.852 1 89.38 104 ARG B N 1
ATOM 3984 C CA . ARG B 1 104 ? -12.242 17.109 12.672 1 89.38 104 ARG B CA 1
ATOM 3985 C C . ARG B 1 104 ? -11.414 17.031 11.398 1 89.38 104 ARG B C 1
ATOM 3987 O O . ARG B 1 104 ? -11.906 16.594 10.352 1 89.38 104 ARG B O 1
ATOM 3994 N N . PHE B 1 105 ? -10.203 17.422 11.531 1 90.69 105 PHE B N 1
ATOM 3995 C CA . PHE B 1 105 ? -9.375 17.438 10.328 1 90.69 105 PHE B CA 1
ATOM 3996 C C . PHE B 1 105 ? -8.305 16.359 10.383 1 90.69 105 PHE B C 1
ATOM 3998 O O . PHE B 1 105 ? -7.707 16.016 9.367 1 90.69 105 PHE B O 1
ATOM 4005 N N . PHE B 1 106 ? -8.086 15.828 11.438 1 88.06 106 PHE B N 1
ATOM 4006 C CA . PHE B 1 106 ? -6.965 14.93 11.648 1 88.06 106 PHE B CA 1
ATOM 4007 C C . PHE B 1 106 ? -7.098 13.68 10.789 1 88.06 106 PHE B C 1
ATOM 4009 O O . PHE B 1 106 ? -6.152 13.289 10.102 1 88.06 106 PHE B O 1
ATOM 4016 N N . THR B 1 107 ? -8.281 13.102 10.75 1 88.12 107 THR B N 1
ATOM 4017 C CA . THR B 1 107 ? -8.531 11.922 9.922 1 88.12 107 THR B CA 1
ATOM 4018 C C . THR B 1 107 ? -8.406 12.266 8.445 1 88.12 107 THR B C 1
ATOM 4020 O O . THR B 1 107 ? -7.762 11.531 7.688 1 88.12 107 THR B O 1
ATOM 4023 N N . GLN B 1 108 ? -8.93 13.422 8.094 1 87.94 108 GLN B N 1
ATOM 4024 C CA . GLN B 1 108 ? -8.875 13.844 6.699 1 87.94 108 GLN B CA 1
ATOM 4025 C C . GLN B 1 108 ? -7.441 14.133 6.266 1 87.94 108 GLN B C 1
ATOM 4027 O O . GLN B 1 108 ? -7.059 13.828 5.133 1 87.94 108 GLN B O 1
ATOM 4032 N N . GLY B 1 109 ? -6.691 14.734 7.141 1 90.06 109 GLY B N 1
ATOM 4033 C CA . GLY B 1 109 ? -5.297 15 6.84 1 90.06 109 GLY B CA 1
ATOM 4034 C C . GLY B 1 109 ? -4.535 13.766 6.398 1 90.06 109 GLY B C 1
ATOM 4035 O O . GLY B 1 109 ? -3.785 13.805 5.422 1 90.06 109 GLY B O 1
ATOM 4036 N N . ASP B 1 110 ? -4.793 12.68 7.047 1 91.88 110 ASP B N 1
ATOM 4037 C CA . ASP B 1 110 ? -4.094 11.438 6.715 1 91.88 110 ASP B CA 1
ATOM 4038 C C . ASP B 1 110 ? -4.668 10.805 5.449 1 91.88 110 ASP B C 1
ATOM 4040 O O . ASP B 1 110 ? -3.955 10.125 4.711 1 91.88 110 ASP B O 1
ATOM 4044 N N . VAL B 1 111 ? -5.918 11 5.223 1 90.31 111 VAL B N 1
ATOM 4045 C CA . VAL B 1 111 ? -6.496 10.555 3.961 1 90.31 111 VAL B CA 1
ATOM 4046 C C . VAL B 1 111 ? -5.805 11.266 2.797 1 90.31 111 VAL B C 1
ATOM 4048 O O . VAL B 1 111 ? -5.484 10.633 1.783 1 90.31 111 VAL B O 1
ATOM 4051 N N . ASP B 1 112 ? -5.535 12.562 2.986 1 88.69 112 ASP B N 1
ATOM 4052 C CA . ASP B 1 112 ? -4.84 13.344 1.968 1 88.69 112 ASP B CA 1
ATOM 4053 C C . ASP B 1 112 ? -3.434 12.797 1.726 1 88.69 112 ASP B C 1
ATOM 4055 O O . ASP B 1 112 ? -2.975 12.734 0.583 1 88.69 112 ASP B O 1
ATOM 4059 N N . VAL B 1 113 ? -2.809 12.461 2.807 1 92.38 113 VAL B N 1
ATOM 4060 C CA . VAL B 1 113 ? -1.459 11.914 2.709 1 92.38 113 VAL B CA 1
ATOM 4061 C C . VAL B 1 113 ? -1.485 10.609 1.919 1 92.38 113 VAL B C 1
ATOM 4063 O O . VAL B 1 113 ? -0.597 10.344 1.104 1 92.38 113 VAL B O 1
ATOM 4066 N N . ALA B 1 114 ? -2.463 9.758 2.168 1 93.12 114 ALA B N 1
ATOM 4067 C CA . ALA B 1 114 ? -2.58 8.469 1.491 1 93.12 114 ALA B CA 1
ATOM 4068 C C . ALA B 1 114 ? -2.684 8.648 -0.02 1 93.12 114 ALA B C 1
ATOM 4070 O O . ALA B 1 114 ? -2.17 7.832 -0.786 1 93.12 114 ALA B O 1
ATOM 4071 N N . VAL B 1 115 ? -3.301 9.719 -0.451 1 91.69 115 VAL B N 1
ATOM 4072 C CA . VAL B 1 115 ? -3.404 10.016 -1.877 1 91.69 115 VAL B CA 1
ATOM 4073 C C . VAL B 1 115 ? -2.014 10.258 -2.455 1 91.69 115 VAL B C 1
ATOM 4075 O O . VAL B 1 115 ? -1.724 9.859 -3.586 1 91.69 115 VAL B O 1
ATOM 4078 N N . GLY B 1 116 ? -1.178 10.938 -1.701 1 94.12 116 GLY B N 1
ATOM 4079 C CA . GLY B 1 116 ? 0.201 11.125 -2.125 1 94.12 116 GLY B CA 1
ATOM 4080 C C . GLY B 1 116 ? 0.922 9.82 -2.404 1 94.12 116 GLY B C 1
ATOM 4081 O O . GLY B 1 116 ? 1.625 9.695 -3.408 1 94.12 116 GLY B O 1
ATOM 4082 N N . TYR B 1 117 ? 0.702 8.836 -1.606 1 97.5 117 TYR B N 1
ATOM 4083 C CA . TYR B 1 117 ? 1.384 7.555 -1.758 1 97.5 117 TYR B CA 1
ATOM 4084 C C . TYR B 1 117 ? 0.852 6.797 -2.967 1 97.5 117 TYR B C 1
ATOM 4086 O O . TYR B 1 117 ? 1.588 6.039 -3.605 1 97.5 117 TYR B O 1
ATOM 4094 N N . VAL B 1 118 ? -0.451 6.973 -3.311 1 96.06 118 VAL B N 1
ATOM 4095 C CA . VAL B 1 118 ? -0.965 6.395 -4.551 1 96.06 118 VAL B CA 1
ATOM 4096 C C . VAL B 1 118 ? -0.198 6.965 -5.742 1 96.06 118 VAL B C 1
ATOM 4098 O O . VAL B 1 118 ? 0.202 6.223 -6.641 1 96.06 118 VAL B O 1
ATOM 4101 N N . GLN B 1 119 ? 0.053 8.242 -5.684 1 94.19 119 GLN B N 1
ATOM 4102 C CA . GLN B 1 119 ? 0.756 8.898 -6.777 1 94.19 119 GLN B CA 1
ATOM 4103 C C . GLN B 1 119 ? 2.215 8.461 -6.844 1 94.19 119 GLN B C 1
ATOM 4105 O O . GLN B 1 119 ? 2.75 8.227 -7.93 1 94.19 119 GLN B O 1
ATOM 4110 N N . TYR B 1 120 ? 2.838 8.336 -5.668 1 97.5 120 TYR B N 1
ATOM 4111 C CA . TYR B 1 120 ? 4.223 7.883 -5.617 1 97.5 120 TYR B CA 1
ATOM 4112 C C . TYR B 1 120 ? 4.363 6.492 -6.227 1 97.5 120 TYR B C 1
ATOM 4114 O O . TYR B 1 120 ? 5.301 6.23 -6.988 1 97.5 120 TYR B O 1
ATOM 4122 N N . LEU B 1 121 ? 3.424 5.645 -5.883 1 97.38 121 LEU B N 1
ATOM 4123 C CA . LEU B 1 121 ? 3.486 4.262 -6.336 1 97.38 121 LEU B CA 1
ATOM 4124 C C . LEU B 1 121 ? 3.365 4.18 -7.855 1 97.38 121 LEU B C 1
ATOM 4126 O O . LEU B 1 121 ? 3.918 3.27 -8.477 1 97.38 121 LEU B O 1
ATOM 4130 N N . GLN B 1 122 ? 2.703 5.102 -8.445 1 94.25 122 GLN B N 1
ATOM 4131 C CA . GLN B 1 122 ? 2.574 5.145 -9.898 1 94.25 122 GLN B CA 1
ATOM 4132 C C . GLN B 1 122 ? 3.869 5.617 -10.547 1 94.25 122 GLN B C 1
ATOM 4134 O O . GLN B 1 122 ? 4.18 5.227 -11.672 1 94.25 122 GLN B O 1
ATOM 4139 N N . LEU B 1 123 ? 4.574 6.406 -9.836 1 94.75 123 LEU B N 1
ATOM 4140 C CA . LEU B 1 123 ? 5.754 7.051 -10.398 1 94.75 123 LEU B CA 1
ATOM 4141 C C . LEU B 1 123 ? 6.984 6.164 -10.242 1 94.75 123 LEU B C 1
ATOM 4143 O O . LEU B 1 123 ? 7.738 5.961 -11.195 1 94.75 123 LEU B O 1
ATOM 4147 N N . PHE B 1 124 ? 7.207 5.719 -9.039 1 96.75 124 PHE B N 1
ATOM 4148 C CA . PHE B 1 124 ? 8.43 4.996 -8.719 1 96.75 124 PHE B CA 1
ATOM 4149 C C . PHE B 1 124 ? 8.227 3.492 -8.875 1 96.75 124 PHE B C 1
ATOM 4151 O O . PHE B 1 124 ? 7.41 2.896 -8.172 1 96.75 124 PHE B O 1
ATOM 4158 N N . GLN B 1 125 ? 9.086 2.891 -9.719 1 94.69 125 GLN B N 1
ATOM 4159 C CA . GLN B 1 125 ? 8.727 1.543 -10.148 1 94.69 125 GLN B CA 1
ATOM 4160 C C . GLN B 1 125 ? 9.758 0.522 -9.664 1 94.69 125 GLN B C 1
ATOM 4162 O O . GLN B 1 125 ? 9.57 -0.684 -9.844 1 94.69 125 GLN B O 1
ATOM 4167 N N . GLN B 1 126 ? 10.883 0.977 -9.062 1 95.81 126 GLN B N 1
ATOM 4168 C CA . GLN B 1 126 ? 11.852 0.044 -8.5 1 95.81 126 GLN B CA 1
ATOM 4169 C C . GLN B 1 126 ? 11.227 -0.794 -7.387 1 95.81 126 GLN B C 1
ATOM 4171 O O . GLN B 1 126 ? 10.586 -0.255 -6.48 1 95.81 126 GLN B O 1
ATOM 4176 N N . PRO B 1 127 ? 11.414 -2.145 -7.441 1 95.56 127 PRO B N 1
ATOM 4177 C CA . PRO B 1 127 ? 10.711 -3.02 -6.504 1 95.56 127 PRO B CA 1
ATOM 4178 C C . PRO B 1 127 ? 10.938 -2.629 -5.043 1 95.56 127 PRO B C 1
ATOM 4180 O O . PRO B 1 127 ? 9.984 -2.555 -4.262 1 95.56 127 PRO B O 1
ATOM 4183 N N . GLU B 1 128 ? 12.203 -2.393 -4.617 1 97.38 128 GLU B N 1
ATOM 4184 C CA . GLU B 1 128 ? 12.477 -2.062 -3.219 1 97.38 128 GLU B CA 1
ATOM 4185 C C . GLU B 1 128 ? 11.852 -0.724 -2.838 1 97.38 128 GLU B C 1
ATOM 4187 O O . GLU B 1 128 ? 11.469 -0.516 -1.685 1 97.38 128 GLU B O 1
ATOM 4192 N N . VAL B 1 129 ? 11.727 0.224 -3.789 1 98.25 129 VAL B N 1
ATOM 4193 C CA . VAL B 1 129 ? 11.086 1.51 -3.527 1 98.25 129 VAL B CA 1
ATOM 4194 C C . VAL B 1 129 ? 9.578 1.315 -3.375 1 98.25 129 VAL B C 1
ATOM 4196 O O . VAL B 1 129 ? 8.969 1.868 -2.459 1 98.25 129 VAL B O 1
ATOM 4199 N N . ARG B 1 130 ? 9.039 0.479 -4.254 1 97.62 130 ARG B N 1
ATOM 4200 C CA . ARG B 1 130 ? 7.613 0.196 -4.18 1 97.62 130 ARG B CA 1
ATOM 4201 C C . ARG B 1 130 ? 7.258 -0.496 -2.867 1 97.62 130 ARG B C 1
ATOM 4203 O O . ARG B 1 130 ? 6.215 -0.215 -2.271 1 97.62 130 ARG B O 1
ATOM 4210 N N . MET B 1 131 ? 8.109 -1.425 -2.477 1 98.19 131 MET B N 1
ATOM 4211 C CA . MET B 1 131 ? 7.883 -2.094 -1.199 1 98.19 131 MET B CA 1
ATOM 4212 C C . MET B 1 131 ? 7.785 -1.08 -0.064 1 98.19 131 MET B C 1
ATOM 4214 O O . MET B 1 131 ? 6.875 -1.152 0.763 1 98.19 131 MET B O 1
ATOM 4218 N N . MET B 1 132 ? 8.695 -0.121 -0.012 1 98.69 132 MET B N 1
ATOM 4219 C CA . MET B 1 132 ? 8.688 0.926 1.006 1 98.69 132 MET B CA 1
ATOM 4220 C C . MET B 1 132 ? 7.41 1.755 0.929 1 98.69 132 MET B C 1
ATOM 4222 O O . MET B 1 132 ? 6.746 1.975 1.943 1 98.69 132 MET B O 1
ATOM 4226 N N . LEU B 1 133 ? 7.059 2.131 -0.293 1 98.75 133 LEU B N 1
ATOM 4227 C CA . LEU B 1 133 ? 5.918 3.021 -0.488 1 98.75 133 LEU B CA 1
ATOM 4228 C C . LEU B 1 133 ? 4.613 2.314 -0.137 1 98.75 133 LEU B C 1
ATOM 4230 O O . LEU B 1 133 ? 3.711 2.924 0.442 1 98.75 133 LEU B O 1
ATOM 4234 N N . PHE B 1 134 ? 4.477 1.024 -0.484 1 98.62 134 PHE B N 1
ATOM 4235 C CA . PHE B 1 134 ? 3.311 0.25 -0.082 1 98.62 134 PHE B CA 1
ATOM 4236 C C . PHE B 1 134 ? 3.195 0.194 1.437 1 98.62 134 PHE B C 1
ATOM 4238 O O . PHE B 1 134 ? 2.104 0.353 1.987 1 98.62 134 PHE B O 1
ATOM 4245 N N . SER B 1 135 ? 4.305 -0.032 2.07 1 98.62 135 SER B N 1
ATOM 4246 C CA . SER B 1 135 ? 4.328 -0.112 3.527 1 98.62 135 SER B CA 1
ATOM 4247 C C . SER B 1 135 ? 3.869 1.197 4.16 1 98.62 135 SER B C 1
ATOM 4249 O O . SER B 1 135 ? 3.061 1.193 5.09 1 98.62 135 SER B O 1
ATOM 4251 N N . PHE B 1 136 ? 4.395 2.318 3.646 1 98.62 136 PHE B N 1
ATOM 4252 C CA . PHE B 1 136 ? 4.023 3.631 4.164 1 98.62 136 PHE B CA 1
ATOM 4253 C C . PHE B 1 136 ? 2.539 3.9 3.951 1 98.62 136 PHE B C 1
ATOM 4255 O O . PHE B 1 136 ? 1.849 4.359 4.863 1 98.62 136 PHE B O 1
ATOM 4262 N N . GLY B 1 137 ? 2.039 3.576 2.766 1 98.31 137 GLY B N 1
ATOM 4263 C CA . GLY B 1 137 ? 0.625 3.762 2.482 1 98.31 137 GLY B CA 1
ATOM 4264 C C . GLY B 1 137 ? -0.278 2.941 3.385 1 98.31 137 GLY B C 1
ATOM 4265 O O . GLY B 1 137 ? -1.314 3.428 3.842 1 98.31 137 GLY B O 1
ATOM 4266 N N . ALA B 1 138 ? 0.102 1.713 3.609 1 98.5 138 ALA B N 1
ATOM 4267 C CA . ALA B 1 138 ? -0.685 0.855 4.492 1 98.5 138 ALA B CA 1
ATOM 4268 C C . ALA B 1 138 ? -0.717 1.411 5.914 1 98.5 138 ALA B C 1
ATOM 4270 O O . ALA B 1 138 ? -1.728 1.293 6.609 1 98.5 138 ALA B O 1
ATOM 4271 N N . ARG B 1 139 ? 0.405 1.997 6.289 1 98.19 139 ARG B N 1
ATOM 4272 C CA . ARG B 1 139 ? 0.441 2.576 7.629 1 98.19 139 ARG B CA 1
ATOM 4273 C C . ARG B 1 139 ? -0.451 3.811 7.719 1 98.19 139 ARG B C 1
ATOM 4275 O O . ARG B 1 139 ? -1.054 4.074 8.758 1 98.19 139 ARG B O 1
ATOM 4282 N N . GLU B 1 140 ? -0.553 4.574 6.645 1 97.81 140 GLU B N 1
ATOM 4283 C CA . GLU B 1 140 ? -1.507 5.68 6.637 1 97.81 140 GLU B CA 1
ATOM 4284 C C . GLU B 1 140 ? -2.922 5.188 6.926 1 97.81 140 GLU B C 1
ATOM 4286 O O . GLU B 1 140 ? -3.693 5.867 7.605 1 97.81 140 GLU B O 1
ATOM 4291 N N . ALA B 1 141 ? -3.225 4.031 6.391 1 97.75 141 ALA B N 1
ATOM 4292 C CA . ALA B 1 141 ? -4.539 3.453 6.66 1 97.75 141 ALA B CA 1
ATOM 4293 C C . ALA B 1 141 ? -4.715 3.162 8.148 1 97.75 141 ALA B C 1
ATOM 4295 O O . ALA B 1 141 ? -5.793 3.383 8.703 1 97.75 141 ALA B O 1
ATOM 4296 N N . MET B 1 142 ? -3.695 2.678 8.758 1 97.75 142 MET B N 1
ATOM 4297 C CA . MET B 1 142 ? -3.732 2.426 10.195 1 97.75 142 MET B CA 1
ATOM 4298 C C . MET B 1 142 ? -3.914 3.727 10.969 1 97.75 142 MET B C 1
ATOM 4300 O O . MET B 1 142 ? -4.676 3.777 11.938 1 97.75 142 MET B O 1
ATOM 4304 N N . HIS B 1 143 ? -3.188 4.766 10.57 1 97.94 143 HIS B N 1
ATOM 4305 C CA . HIS B 1 143 ? -3.367 6.074 11.195 1 97.94 143 HIS B CA 1
ATOM 4306 C C . HIS B 1 143 ? -4.816 6.535 11.094 1 97.94 143 HIS B C 1
ATOM 4308 O O . HIS B 1 143 ? -5.426 6.898 12.109 1 97.94 143 HIS B O 1
ATOM 4314 N N . ILE B 1 144 ? -5.348 6.473 9.906 1 96.81 144 ILE B N 1
ATOM 4315 C CA . ILE B 1 144 ? -6.711 6.914 9.625 1 96.81 144 ILE B CA 1
ATOM 4316 C C . ILE B 1 144 ? -7.691 6.156 10.516 1 96.81 144 ILE B C 1
ATOM 4318 O O . ILE B 1 144 ? -8.562 6.758 11.148 1 96.81 144 ILE B O 1
ATOM 4322 N N . ALA B 1 145 ? -7.543 4.863 10.562 1 97 145 ALA B N 1
ATOM 4323 C CA . ALA B 1 145 ? -8.422 4.02 11.359 1 97 145 ALA B CA 1
ATOM 4324 C C . ALA B 1 145 ? -8.289 4.34 12.844 1 97 145 ALA B C 1
ATOM 4326 O O . ALA B 1 145 ? -9.273 4.309 13.586 1 97 145 ALA B O 1
ATOM 4327 N N . SER B 1 146 ? -7.09 4.602 13.297 1 97.25 146 SER B N 1
ATOM 4328 C CA . SER B 1 146 ? -6.844 4.914 14.703 1 97.25 146 SER B CA 1
ATOM 4329 C C . SER B 1 146 ? -7.52 6.223 15.102 1 97.25 146 SER B C 1
ATOM 4331 O O . SER B 1 146 ? -8.133 6.312 16.172 1 97.25 146 SER B O 1
ATOM 4333 N N . TYR B 1 147 ? -7.391 7.199 14.234 1 96.56 147 TYR B N 1
ATOM 4334 C CA . TYR B 1 147 ? -8.023 8.484 14.516 1 96.56 147 TYR B CA 1
ATOM 4335 C C . TYR B 1 147 ? -9.539 8.367 14.477 1 96.56 147 TYR B C 1
ATOM 4337 O O . TYR B 1 147 ? -10.234 9 15.273 1 96.56 147 TYR B O 1
ATOM 4345 N N . SER B 1 148 ? -9.977 7.566 13.555 1 95 148 SER B N 1
ATOM 4346 C CA . SER B 1 148 ? -11.406 7.273 13.508 1 95 148 SER B CA 1
ATOM 4347 C C . SER B 1 148 ? -11.867 6.559 14.781 1 95 148 SER B C 1
ATOM 4349 O O . SER B 1 148 ? -12.961 6.812 15.281 1 95 148 SER B O 1
ATOM 4351 N N . HIS B 1 149 ? -11.07 5.641 15.242 1 94.75 149 HIS B N 1
ATOM 4352 C CA . HIS B 1 149 ? -11.344 4.93 16.484 1 94.75 149 HIS B CA 1
ATOM 4353 C C . HIS B 1 149 ? -11.453 5.895 17.656 1 94.75 149 HIS B C 1
ATOM 4355 O O . HIS B 1 149 ? -12.305 5.719 18.531 1 94.75 149 HIS B O 1
ATOM 4361 N N . LEU B 1 150 ? -10.617 6.891 17.688 1 95.44 150 LEU B N 1
ATOM 4362 C CA . LEU B 1 150 ? -10.688 7.914 18.734 1 95.44 150 LEU B CA 1
ATOM 4363 C C . LEU B 1 150 ? -12.023 8.648 18.688 1 95.44 150 LEU B C 1
ATOM 4365 O O . LEU B 1 150 ? -12.664 8.852 19.719 1 95.44 150 LEU B O 1
ATOM 4369 N N . ILE B 1 151 ? -12.453 9.031 17.5 1 94.81 151 ILE B N 1
ATOM 4370 C CA . ILE B 1 151 ? -13.711 9.734 17.297 1 94.81 151 ILE B CA 1
ATOM 4371 C C . ILE B 1 151 ? -14.867 8.875 17.781 1 94.81 151 ILE B C 1
ATOM 4373 O O . ILE B 1 151 ? -15.742 9.352 18.516 1 94.81 151 ILE B O 1
ATOM 4377 N N . SER B 1 152 ? -14.82 7.617 17.438 1 93.38 152 SER B N 1
ATOM 4378 C CA . SER B 1 152 ? -15.883 6.691 17.828 1 93.38 152 SER B CA 1
ATOM 4379 C C . SER B 1 152 ? -15.875 6.441 19.328 1 93.38 152 SER B C 1
ATOM 4381 O O . SER B 1 152 ? -16.938 6.367 19.953 1 93.38 152 SER B O 1
ATOM 4383 N N . THR B 1 153 ? -14.688 6.281 19.859 1 94.56 153 THR B N 1
ATOM 4384 C CA . THR B 1 153 ? -14.531 6.004 21.281 1 94.56 153 THR B CA 1
ATOM 4385 C C . THR B 1 153 ? -15.078 7.152 22.109 1 94.56 153 THR B C 1
ATOM 4387 O O . THR B 1 153 ? -15.664 6.934 23.172 1 94.56 153 THR B O 1
ATOM 4390 N N . LEU B 1 154 ? -14.945 8.336 21.672 1 94.62 154 LEU B N 1
ATOM 4391 C CA . LEU B 1 154 ? -15.414 9.516 22.391 1 94.62 154 LEU B CA 1
ATOM 4392 C C . LEU B 1 154 ? -16.875 9.797 22.062 1 94.62 154 LEU B C 1
ATOM 4394 O O . LEU B 1 154 ? -17.438 10.797 22.516 1 94.62 154 LEU B O 1
ATOM 4398 N N . ASN B 1 155 ? -17.469 8.922 21.25 1 93.62 155 ASN B N 1
ATOM 4399 C CA . ASN B 1 155 ? -18.875 8.977 20.844 1 93.62 155 ASN B CA 1
ATOM 4400 C C . ASN B 1 155 ? -19.203 10.273 20.125 1 93.62 155 ASN B C 1
ATOM 4402 O O . ASN B 1 155 ? -20.25 10.875 20.359 1 93.62 155 ASN B O 1
ATOM 4406 N N . LEU B 1 156 ? -18.266 10.75 19.391 1 92.81 156 LEU B N 1
ATOM 4407 C CA . LEU B 1 156 ? -18.531 11.898 18.531 1 92.81 156 LEU B CA 1
ATOM 4408 C C . LEU B 1 156 ? -19.344 11.492 17.312 1 92.81 156 LEU B C 1
ATOM 4410 O O . LEU B 1 156 ? -19.219 10.375 16.812 1 92.81 156 LEU B O 1
ATOM 4414 N N . PRO B 1 157 ? -20.219 12.336 16.828 1 90.81 157 PRO B N 1
ATOM 4415 C CA . PRO B 1 157 ? -21.109 11.953 15.734 1 90.81 157 PRO B CA 1
ATOM 4416 C C . PRO B 1 157 ? -20.359 11.797 14.406 1 90.81 157 PRO B C 1
ATOM 4418 O O . PRO B 1 157 ? -19.312 12.414 14.211 1 90.81 157 PRO B O 1
ATOM 4421 N N . ASP B 1 158 ? -20.922 11.109 13.43 1 86.88 158 ASP B N 1
ATOM 4422 C CA . ASP B 1 158 ? -20.297 10.82 12.141 1 86.88 158 ASP B CA 1
ATOM 4423 C C . ASP B 1 158 ? -20.109 12.094 11.328 1 86.88 158 ASP B C 1
ATOM 4425 O O . ASP B 1 158 ? -19.219 12.156 10.469 1 86.88 158 ASP B O 1
ATOM 4429 N N . VAL B 1 159 ? -20.891 13.055 11.602 1 88.44 159 VAL B N 1
ATOM 4430 C CA . VAL B 1 159 ? -20.781 14.32 10.875 1 88.44 159 VAL B CA 1
ATOM 4431 C C . VAL B 1 159 ? -19.422 14.953 11.133 1 88.44 159 VAL B C 1
ATOM 4433 O O . VAL B 1 159 ? -18.969 15.812 10.367 1 88.44 159 VAL B O 1
ATOM 4436 N N . THR B 1 160 ? -18.734 14.516 12.195 1 88 160 THR B N 1
ATOM 4437 C CA . THR B 1 160 ? -17.406 15.008 12.547 1 88 160 THR B CA 1
ATOM 4438 C C . THR B 1 160 ? -16.438 14.82 11.383 1 88 160 THR B C 1
ATOM 4440 O O . THR B 1 160 ? -15.562 15.648 11.148 1 88 160 THR B O 1
ATOM 4443 N N . TYR B 1 161 ? -16.672 13.805 10.562 1 87.94 161 TYR B N 1
ATOM 4444 C CA . TYR B 1 161 ? -15.789 13.484 9.445 1 87.94 161 TYR B CA 1
ATOM 4445 C C . TYR B 1 161 ? -15.945 14.508 8.32 1 87.94 161 TYR B C 1
ATOM 4447 O O . TYR B 1 161 ? -15.078 14.625 7.457 1 87.94 161 TYR B O 1
ATOM 4455 N N . GLN B 1 162 ? -16.984 15.266 8.352 1 89.69 162 GLN B N 1
ATOM 4456 C CA . GLN B 1 162 ? -17.297 16.156 7.238 1 89.69 162 GLN B CA 1
ATOM 4457 C C . GLN B 1 162 ? -17.188 17.625 7.664 1 89.69 162 GLN B C 1
ATOM 4459 O O . GLN B 1 162 ? -17.188 18.516 6.82 1 89.69 162 GLN B O 1
ATOM 4464 N N . GLU B 1 163 ? -17.031 17.828 8.883 1 90.44 163 GLU B N 1
ATOM 4465 C CA . GLU B 1 163 ? -17.172 19.156 9.453 1 90.44 163 GLU B CA 1
ATOM 4466 C C . GLU B 1 163 ? -16.016 20.062 9.047 1 90.44 163 GLU B C 1
ATOM 4468 O O . GLU B 1 163 ? -16.109 21.281 9.109 1 90.44 163 GLU B O 1
ATOM 4473 N N . PHE B 1 164 ? -14.891 19.422 8.664 1 89.19 164 PHE B N 1
ATOM 4474 C CA . PHE B 1 164 ? -13.75 20.25 8.281 1 89.19 164 PHE B CA 1
ATOM 4475 C C . PHE B 1 164 ? -14.109 21.141 7.098 1 89.19 164 PHE B C 1
ATOM 4477 O O . PHE B 1 164 ? -13.531 22.219 6.934 1 89.19 164 PHE B O 1
ATOM 4484 N N . LEU B 1 165 ? -15.102 20.797 6.316 1 89.75 165 LEU B N 1
ATOM 4485 C CA . LEU B 1 165 ? -15.523 21.562 5.145 1 89.75 165 LEU B CA 1
ATOM 4486 C C . LEU B 1 165 ? -16.234 22.844 5.551 1 89.75 165 LEU B C 1
ATOM 4488 O O . LEU B 1 165 ? -16.359 23.781 4.746 1 89.75 165 LEU B O 1
ATOM 4492 N N . LYS B 1 166 ? -16.688 22.906 6.766 1 91.88 166 LYS B N 1
ATOM 4493 C CA . LYS B 1 166 ? -17.453 24.047 7.25 1 91.88 166 LYS B CA 1
ATOM 4494 C C . LYS B 1 166 ? -16.531 25.141 7.797 1 91.88 166 LYS B C 1
ATOM 4496 O O . LYS B 1 166 ? -16.953 26.266 8.023 1 91.88 166 LYS B O 1
ATOM 4501 N N . TYR B 1 167 ? -15.281 24.797 7.973 1 92.69 167 TYR B N 1
ATOM 4502 C CA . TYR B 1 167 ? -14.312 25.75 8.523 1 92.69 167 TYR B CA 1
ATOM 4503 C C . TYR B 1 167 ? -13.289 26.141 7.473 1 92.69 167 TYR B C 1
ATOM 4505 O O . TYR B 1 167 ? -12.547 25.297 6.965 1 92.69 167 TYR B O 1
ATOM 4513 N N . LYS B 1 168 ? -13.188 27.375 7.234 1 93.12 168 LYS B N 1
ATOM 4514 C CA . LYS B 1 168 ? -12.336 27.906 6.176 1 93.12 168 LYS B CA 1
ATOM 4515 C C . LYS B 1 168 ? -10.891 27.438 6.359 1 93.12 168 LYS B C 1
ATOM 4517 O O . LYS B 1 168 ? -10.234 27.031 5.398 1 93.12 168 LYS B O 1
ATOM 4522 N N . ALA B 1 169 ? -10.414 27.516 7.566 1 92.31 169 ALA B N 1
ATOM 4523 C CA . ALA B 1 169 ? -9.023 27.188 7.844 1 92.31 169 ALA B CA 1
ATOM 4524 C C . ALA B 1 169 ? -8.734 25.719 7.488 1 92.31 169 ALA B C 1
ATOM 4526 O O . ALA B 1 169 ? -7.637 25.391 7.035 1 92.31 169 ALA B O 1
ATOM 4527 N N . MET B 1 170 ? -9.672 24.875 7.652 1 92.38 170 MET B N 1
ATOM 4528 C CA . MET B 1 170 ? -9.5 23.453 7.352 1 92.38 170 MET B CA 1
ATOM 4529 C C . MET B 1 170 ? -9.75 23.172 5.875 1 92.38 170 MET B C 1
ATOM 4531 O O . MET B 1 170 ? -9.016 22.406 5.254 1 92.38 170 MET B O 1
ATOM 4535 N N . LYS B 1 171 ? -10.742 23.812 5.387 1 91.38 171 LYS B N 1
ATOM 4536 C CA . LYS B 1 171 ? -11.055 23.672 3.969 1 91.38 171 LYS B CA 1
ATOM 4537 C C . LYS B 1 171 ? -9.898 24.141 3.096 1 91.38 171 LYS B C 1
ATOM 4539 O O . LYS B 1 171 ? -9.57 23.5 2.096 1 91.38 171 LYS B O 1
ATOM 4544 N N . ASP B 1 172 ? -9.328 25.25 3.438 1 92.38 172 ASP B N 1
ATOM 4545 C CA . ASP B 1 172 ? -8.203 25.812 2.691 1 92.38 172 ASP B CA 1
ATOM 4546 C C . ASP B 1 172 ? -7.027 24.828 2.664 1 92.38 172 ASP B C 1
ATOM 4548 O O . ASP B 1 172 ? -6.34 24.703 1.647 1 92.38 172 ASP B O 1
ATOM 4552 N N . LYS B 1 173 ? -6.777 24.188 3.77 1 92.06 173 LYS B N 1
ATOM 4553 C CA . LYS B 1 173 ? -5.711 23.188 3.844 1 92.06 173 LYS B CA 1
ATOM 4554 C C . LYS B 1 173 ? -5.957 22.047 2.871 1 92.06 173 LYS B C 1
ATOM 4556 O O . LYS B 1 173 ? -5.066 21.656 2.109 1 92.06 173 LYS B O 1
ATOM 4561 N N . HIS B 1 174 ? -7.164 21.547 2.898 1 90.06 174 HIS B N 1
ATOM 4562 C CA . HIS B 1 174 ? -7.547 20.438 2.037 1 90.06 174 HIS B CA 1
ATOM 4563 C C . HIS B 1 174 ? -7.441 20.828 0.564 1 90.06 174 HIS B C 1
ATOM 4565 O O . HIS B 1 174 ? -6.91 20.062 -0.244 1 90.06 174 HIS B O 1
ATOM 4571 N N . GLU B 1 175 ? -7.891 21.984 0.224 1 88.19 175 GLU B N 1
ATOM 4572 C CA . GLU B 1 175 ? -7.922 22.438 -1.165 1 88.19 175 GLU B CA 1
ATOM 4573 C C . GLU B 1 175 ? -6.512 22.688 -1.694 1 88.19 175 GLU B C 1
ATOM 4575 O O . GLU B 1 175 ? -6.242 22.484 -2.879 1 88.19 175 GLU B O 1
ATOM 4580 N N . PHE B 1 176 ? -5.715 23.125 -0.845 1 89.69 176 PHE B N 1
ATOM 4581 C CA . PHE B 1 176 ? -4.348 23.422 -1.27 1 89.69 176 PHE B CA 1
ATOM 4582 C C . PHE B 1 176 ? -3.639 22.141 -1.709 1 89.69 176 PHE B C 1
ATOM 4584 O O . PHE B 1 176 ? -2.838 22.172 -2.646 1 89.69 176 PHE B O 1
ATOM 4591 N N . VAL B 1 177 ? -3.93 21.062 -1.052 1 83.56 177 VAL B N 1
ATOM 4592 C CA . VAL B 1 177 ? -3.27 19.781 -1.32 1 83.56 177 VAL B CA 1
ATOM 4593 C C . VAL B 1 177 ? -3.607 19.312 -2.734 1 83.56 177 VAL B C 1
ATOM 4595 O O . VAL B 1 177 ? -2.756 18.75 -3.43 1 83.56 177 VAL B O 1
ATOM 4598 N N . PHE B 1 178 ? -4.777 19.594 -3.256 1 76.88 178 PHE B N 1
ATOM 4599 C CA . PHE B 1 178 ? -5.215 19.047 -4.527 1 76.88 178 PHE B CA 1
ATOM 4600 C C . PHE B 1 178 ? -5.242 20.109 -5.613 1 76.88 178 PHE B C 1
ATOM 4602 O O . PHE B 1 178 ? -5.645 19.844 -6.746 1 76.88 178 PHE B O 1
ATOM 4609 N N . ASN B 1 179 ? -4.754 21.219 -5.227 1 72.44 179 ASN B N 1
ATOM 4610 C CA . ASN B 1 179 ? -4.738 22.266 -6.238 1 72.44 179 ASN B CA 1
ATOM 4611 C C . ASN B 1 179 ? -3.711 21.984 -7.332 1 72.44 179 ASN B C 1
ATOM 4613 O O . ASN B 1 179 ? -2.588 21.562 -7.039 1 72.44 179 ASN B O 1
ATOM 4617 N N . SER B 1 180 ? -4.172 21.906 -8.562 1 59.62 180 SER B N 1
ATOM 4618 C CA . SER B 1 180 ? -3.51 21.547 -9.812 1 59.62 180 SER B CA 1
ATOM 4619 C C . SER B 1 180 ? -2.342 22.484 -10.109 1 59.62 180 SER B C 1
ATOM 4621 O O . SER B 1 180 ? -1.679 22.359 -11.141 1 59.62 180 SER B O 1
ATOM 4623 N N . ARG B 1 181 ? -1.979 23.406 -9.32 1 56.84 181 ARG B N 1
ATOM 4624 C CA . ARG B 1 181 ? -0.997 24.438 -9.648 1 56.84 181 ARG B CA 1
ATOM 4625 C C . ARG B 1 181 ? 0.374 23.828 -9.906 1 56.84 181 ARG B C 1
ATOM 4627 O O . ARG B 1 181 ? 1.274 24.5 -10.422 1 56.84 181 ARG B O 1
ATOM 4634 N N . PHE B 1 182 ? 0.497 22.594 -9.773 1 61.91 182 PHE B N 1
ATOM 4635 C CA . PHE B 1 182 ? 1.845 22.062 -9.922 1 61.91 182 PHE B CA 1
ATOM 4636 C C . PHE B 1 182 ? 1.992 21.312 -11.242 1 61.91 182 PHE B C 1
ATOM 4638 O O . PHE B 1 182 ? 3.07 20.812 -11.555 1 61.91 182 PHE B O 1
ATOM 4645 N N . LYS B 1 183 ? 0.951 21.484 -12.102 1 68 183 LYS B N 1
ATOM 4646 C CA . LYS B 1 183 ? 1.019 20.609 -13.266 1 68 183 LYS B CA 1
ATOM 4647 C C . LYS B 1 183 ? 1.355 21.406 -14.531 1 68 183 LYS B C 1
ATOM 4649 O O . LYS B 1 183 ? 0.726 22.422 -14.812 1 68 183 LYS B O 1
ATOM 4654 N N . SER B 1 184 ? 2.455 21.016 -15.07 1 70.75 184 SER B N 1
ATOM 4655 C CA . SER B 1 184 ? 2.791 21.531 -16.391 1 70.75 184 SER B CA 1
ATOM 4656 C C . SER B 1 184 ? 1.967 20.875 -17.484 1 70.75 184 SER B C 1
ATOM 4658 O O . SER B 1 184 ? 1.606 19.703 -17.359 1 70.75 184 SER B O 1
ATOM 4660 N N . THR B 1 185 ? 1.688 21.641 -18.516 1 72.31 185 THR B N 1
ATOM 4661 C CA . THR B 1 185 ? 1.01 21.031 -19.672 1 72.31 185 THR B CA 1
ATOM 4662 C C . THR B 1 185 ? 1.958 20.125 -20.438 1 72.31 185 THR B C 1
ATOM 4664 O O . THR B 1 185 ? 3.176 20.312 -20.406 1 72.31 185 THR B O 1
ATOM 4667 N N . THR B 1 186 ? 1.383 19.109 -21.062 1 76.81 186 THR B N 1
ATOM 4668 C CA . THR B 1 186 ? 2.176 18.203 -21.891 1 76.81 186 THR B CA 1
ATOM 4669 C C . THR B 1 186 ? 2.957 18.969 -22.953 1 76.81 186 THR B C 1
ATOM 4671 O O . THR B 1 186 ? 4.141 18.703 -23.172 1 76.81 186 THR B O 1
ATOM 4674 N N . VAL B 1 187 ? 2.363 19.938 -23.531 1 74.06 187 VAL B N 1
ATOM 4675 C CA . VAL B 1 187 ? 2.98 20.734 -24.594 1 74.06 187 VAL B CA 1
ATOM 4676 C C . VAL B 1 187 ? 4.09 21.609 -24.016 1 74.06 187 VAL B C 1
ATOM 4678 O O . VAL B 1 187 ? 5.168 21.719 -24.594 1 74.06 187 VAL B O 1
ATOM 4681 N N . GLY B 1 188 ? 3.797 22.188 -22.922 1 75.06 188 GLY B N 1
ATOM 4682 C CA . GLY B 1 188 ? 4.805 23 -22.25 1 75.06 188 GLY B CA 1
ATOM 4683 C C . GLY B 1 188 ? 6.027 22.203 -21.828 1 75.06 188 GLY B C 1
ATOM 4684 O O . GLY B 1 188 ? 7.16 22.641 -22.031 1 75.06 188 GLY B O 1
ATOM 4685 N N . ARG B 1 189 ? 5.77 21.078 -21.297 1 83.56 189 ARG B N 1
ATOM 4686 C CA . ARG B 1 189 ? 6.859 20.172 -20.922 1 83.56 189 ARG B CA 1
ATOM 4687 C C . ARG B 1 189 ? 7.707 19.812 -22.125 1 83.56 189 ARG B C 1
ATOM 4689 O O . ARG B 1 189 ? 8.938 19.844 -22.062 1 83.56 189 ARG B O 1
ATOM 4696 N N . PHE B 1 190 ? 7.078 19.531 -23.203 1 80.69 190 PHE B N 1
ATOM 4697 C CA . PHE B 1 190 ? 7.73 19.141 -24.438 1 80.69 190 PHE B CA 1
ATOM 4698 C C . PHE B 1 190 ? 8.648 20.25 -24.953 1 80.69 190 PHE B C 1
ATOM 4700 O O . PHE B 1 190 ? 9.836 20.016 -25.172 1 80.69 190 PHE B O 1
ATOM 4707 N N . PHE B 1 191 ? 8.164 21.391 -25 1 79.44 191 PHE B N 1
ATOM 4708 C CA . PHE B 1 191 ? 8.922 22.484 -25.562 1 79.44 191 PHE B CA 1
ATOM 4709 C C . PHE B 1 191 ? 10.062 22.891 -24.625 1 79.44 191 PHE B C 1
ATOM 4711 O O . PHE B 1 191 ? 11.164 23.203 -25.094 1 79.44 191 PHE B O 1
ATOM 4718 N N . ASN B 1 192 ? 9.789 22.891 -23.375 1 83.38 192 ASN B N 1
ATOM 4719 C CA . ASN B 1 192 ? 10.828 23.234 -22.422 1 83.38 192 ASN B CA 1
ATOM 4720 C C . ASN B 1 192 ? 11.992 22.266 -22.484 1 83.38 192 ASN B C 1
ATOM 4722 O O . ASN B 1 192 ? 13.156 22.656 -22.422 1 83.38 192 ASN B O 1
ATOM 4726 N N . TYR B 1 193 ? 11.633 21.094 -22.594 1 84.56 193 TYR B N 1
ATOM 4727 C CA . TYR B 1 193 ? 12.68 20.078 -22.672 1 84.56 193 TYR B CA 1
ATOM 4728 C C . TYR B 1 193 ? 13.469 20.203 -23.984 1 84.56 193 TYR B C 1
ATOM 4730 O O . TYR B 1 193 ? 14.695 20.156 -23.969 1 84.56 193 TYR B O 1
ATOM 4738 N N . LEU B 1 194 ? 12.766 20.391 -25.016 1 82.06 194 LEU B N 1
ATOM 4739 C CA . LEU B 1 194 ? 13.391 20.469 -26.328 1 82.06 194 LEU B CA 1
ATOM 4740 C C . LEU B 1 194 ? 14.281 21.703 -26.438 1 82.06 194 LEU B C 1
ATOM 4742 O O . LEU B 1 194 ? 15.391 21.641 -26.969 1 82.06 194 LEU B O 1
ATOM 4746 N N . LEU B 1 195 ? 13.797 22.75 -25.969 1 85.19 195 LEU B N 1
ATOM 4747 C CA . LEU B 1 195 ? 14.477 24.031 -26.188 1 85.19 195 LEU B CA 1
ATOM 4748 C C . LEU B 1 195 ? 15.539 24.266 -25.125 1 85.19 195 LEU B C 1
ATOM 4750 O O . LEU B 1 195 ? 16.594 24.844 -25.406 1 85.19 195 LEU B O 1
ATOM 4754 N N . PHE B 1 196 ? 15.227 23.797 -23.906 1 87.69 196 PHE B N 1
ATOM 4755 C CA . PHE B 1 196 ? 16.078 24.266 -22.812 1 87.69 196 PHE B CA 1
ATOM 4756 C C . PHE B 1 196 ? 16.703 23.078 -22.094 1 87.69 196 PHE B C 1
ATOM 4758 O O . PHE B 1 196 ? 17.578 23.25 -21.234 1 87.69 196 PHE B O 1
ATOM 4765 N N . GLY B 1 197 ? 16.188 21.859 -22.25 1 87.06 197 GLY B N 1
ATOM 4766 C CA . GLY B 1 197 ? 16.828 20.656 -21.734 1 87.06 197 GLY B CA 1
ATOM 4767 C C . GLY B 1 197 ? 16.328 20.281 -20.344 1 87.06 197 GLY B C 1
ATOM 4768 O O . GLY B 1 197 ? 16.812 19.297 -19.766 1 87.06 197 GLY B O 1
ATOM 4769 N N . TYR B 1 198 ? 15.492 21.125 -19.828 1 89 198 TYR B N 1
ATOM 4770 C CA . TYR B 1 198 ? 14.977 20.75 -18.516 1 89 198 TYR B CA 1
ATOM 4771 C C . TYR B 1 198 ? 13.602 20.109 -18.625 1 89 198 TYR B C 1
ATOM 4773 O O . TYR B 1 198 ? 12.844 20.422 -19.562 1 89 198 TYR B O 1
ATOM 4781 N N . ASP B 1 199 ? 13.273 19.219 -17.672 1 91.12 199 ASP B N 1
ATOM 4782 C CA . ASP B 1 199 ? 12 18.516 -17.609 1 91.12 199 ASP B CA 1
ATOM 4783 C C . ASP B 1 199 ? 11.156 19.016 -16.438 1 91.12 199 ASP B C 1
ATOM 4785 O O . ASP B 1 199 ? 11.391 18.641 -15.289 1 91.12 199 ASP B O 1
ATOM 4789 N N . THR B 1 200 ? 10.156 19.703 -16.719 1 90.75 200 THR B N 1
ATOM 4790 C CA . THR B 1 200 ? 9.312 20.312 -15.703 1 90.75 200 THR B CA 1
ATOM 4791 C C . THR B 1 200 ? 8.594 19.234 -14.891 1 90.75 200 THR B C 1
ATOM 4793 O O . THR B 1 200 ? 8.227 19.469 -13.734 1 90.75 200 THR B O 1
ATOM 4796 N N . HIS B 1 201 ? 8.445 18.094 -15.492 1 91.25 201 HIS B N 1
ATOM 4797 C CA . HIS B 1 201 ? 7.797 16.984 -14.789 1 91.25 201 HIS B CA 1
ATOM 4798 C C . HIS B 1 201 ? 8.633 16.516 -13.594 1 91.25 201 HIS B C 1
ATOM 4800 O O . HIS B 1 201 ? 8.086 16.156 -12.555 1 91.25 201 HIS B O 1
ATOM 4806 N N . LEU B 1 202 ? 9.922 16.547 -13.758 1 93.62 202 LEU B N 1
ATOM 4807 C CA . LEU B 1 202 ? 10.812 16.172 -12.664 1 93.62 202 LEU B CA 1
ATOM 4808 C C . LEU B 1 202 ? 10.703 17.172 -11.516 1 93.62 202 LEU B C 1
ATOM 4810 O O . LEU B 1 202 ? 10.672 16.766 -10.344 1 93.62 202 LEU B O 1
ATOM 4814 N N . GLU B 1 203 ? 10.648 18.406 -11.867 1 93.94 203 GLU B N 1
ATOM 4815 C CA . GLU B 1 203 ? 10.484 19.453 -10.859 1 93.94 203 GLU B CA 1
ATOM 4816 C C . GLU B 1 203 ? 9.156 19.297 -10.125 1 93.94 203 GLU B C 1
ATOM 4818 O O . GLU B 1 203 ? 9.094 19.453 -8.898 1 93.94 203 GLU B O 1
ATOM 4823 N N . GLU B 1 204 ? 8.148 18.953 -10.883 1 93.5 204 GLU B N 1
ATOM 4824 C CA . GLU B 1 204 ? 6.824 18.75 -10.305 1 93.5 204 GLU B CA 1
ATOM 4825 C C . GLU B 1 204 ? 6.812 17.57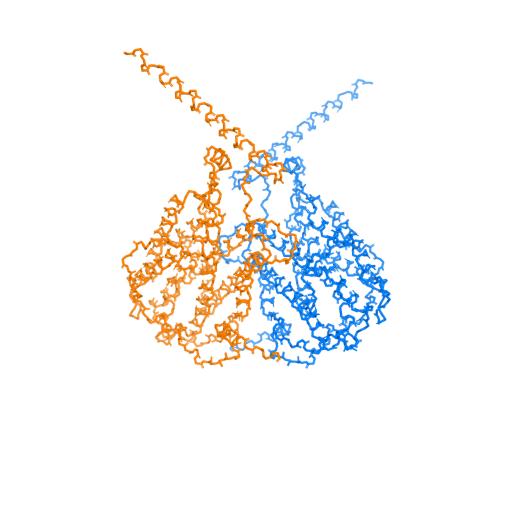8 -9.32 1 93.5 204 GLU B C 1
ATOM 4827 O O . GLU B 1 204 ? 6.195 17.672 -8.258 1 93.5 204 GLU B O 1
ATOM 4832 N N . ILE B 1 205 ? 7.453 16.516 -9.703 1 95.06 205 ILE B N 1
ATOM 4833 C CA . ILE B 1 205 ? 7.535 15.352 -8.828 1 95.06 205 ILE B CA 1
ATOM 4834 C C . ILE B 1 205 ? 8.258 15.719 -7.539 1 95.06 205 ILE B C 1
ATOM 4836 O O . ILE B 1 205 ? 7.812 15.367 -6.445 1 95.06 205 ILE B O 1
ATOM 4840 N N . ALA B 1 206 ? 9.344 16.422 -7.672 1 96.88 206 ALA B N 1
ATOM 4841 C CA . ALA B 1 206 ? 10.125 16.828 -6.508 1 96.88 206 ALA B CA 1
ATOM 4842 C C . ALA B 1 206 ? 9.305 17.719 -5.582 1 96.88 206 ALA B C 1
ATOM 4844 O O . ALA B 1 206 ? 9.305 17.531 -4.363 1 96.88 206 ALA B O 1
ATOM 4845 N N . VAL B 1 207 ? 8.625 18.688 -6.133 1 96.06 207 VAL B N 1
ATOM 4846 C CA . VAL B 1 207 ? 7.801 19.594 -5.336 1 96.06 207 VAL B CA 1
ATOM 4847 C C . VAL B 1 207 ? 6.691 18.812 -4.645 1 96.06 207 VAL B C 1
ATOM 4849 O O . VAL B 1 207 ? 6.328 19.109 -3.504 1 96.06 207 VAL B O 1
ATOM 4852 N N . LYS B 1 208 ? 6.168 17.844 -5.344 1 94.69 208 LYS B N 1
ATOM 4853 C CA . LYS B 1 208 ? 5.125 17 -4.762 1 94.69 208 LYS B CA 1
ATOM 4854 C C . LYS B 1 208 ? 5.645 16.25 -3.541 1 94.69 208 LYS B C 1
ATOM 4856 O O . LYS B 1 208 ? 4.941 16.141 -2.533 1 94.69 208 LYS B O 1
ATOM 4861 N N . ILE B 1 209 ? 6.812 15.688 -3.629 1 97.44 209 ILE B N 1
ATOM 4862 C CA . ILE B 1 209 ? 7.41 15 -2.49 1 97.44 209 ILE B CA 1
ATOM 4863 C C . ILE B 1 209 ? 7.598 15.977 -1.334 1 97.44 209 ILE B C 1
ATOM 4865 O O . ILE B 1 209 ? 7.277 15.664 -0.186 1 97.44 209 ILE B O 1
ATOM 4869 N N . ALA B 1 210 ? 8.062 17.141 -1.637 1 97.44 210 ALA B N 1
ATOM 4870 C CA . ALA B 1 210 ? 8.219 18.156 -0.596 1 97.44 210 ALA B CA 1
ATOM 4871 C C . ALA B 1 210 ? 6.879 18.484 0.055 1 97.44 210 ALA B C 1
ATOM 4873 O O . ALA B 1 210 ? 6.773 18.531 1.282 1 97.44 210 ALA B O 1
ATOM 4874 N N . LEU B 1 211 ? 5.871 18.656 -0.74 1 95.75 211 LEU B N 1
ATOM 4875 C CA . LEU B 1 211 ? 4.551 19.047 -0.252 1 95.75 211 LEU B CA 1
ATOM 4876 C C . LEU B 1 211 ? 3.977 17.969 0.661 1 95.75 211 LEU B C 1
ATOM 4878 O O . LEU B 1 211 ? 3.682 18.219 1.829 1 95.75 211 LEU B O 1
ATOM 4882 N N . PHE B 1 212 ? 3.896 16.734 0.131 1 95.19 212 PHE B N 1
ATOM 4883 C CA . PHE B 1 212 ? 3.182 15.688 0.85 1 95.19 212 PHE B CA 1
ATOM 4884 C C . PHE B 1 212 ? 4.031 15.133 1.986 1 95.19 212 PHE B C 1
ATOM 4886 O O . PHE B 1 212 ? 3.553 14.984 3.113 1 95.19 212 PHE B O 1
ATOM 4893 N N . SER B 1 213 ? 5.277 14.891 1.74 1 96.81 213 SER B N 1
ATOM 4894 C CA . SER B 1 213 ? 6.059 14.094 2.686 1 96.81 213 SER B CA 1
ATOM 4895 C C . SER B 1 213 ? 6.844 14.992 3.639 1 96.81 213 SER B C 1
ATOM 4897 O O . SER B 1 213 ? 6.93 14.703 4.836 1 96.81 213 SER B O 1
ATOM 4899 N N . ALA B 1 214 ? 7.375 16.062 3.158 1 97.69 214 ALA B N 1
ATOM 4900 C CA . ALA B 1 214 ? 8.148 16.922 4.043 1 97.69 214 ALA B CA 1
ATOM 4901 C C . ALA B 1 214 ? 7.242 17.859 4.836 1 97.69 214 ALA B C 1
ATOM 4903 O O . ALA B 1 214 ? 7.449 18.062 6.035 1 97.69 214 ALA B O 1
ATOM 4904 N N . PHE B 1 215 ? 6.203 18.375 4.18 1 97.62 215 PHE B N 1
ATOM 4905 C CA . PHE B 1 215 ? 5.523 19.484 4.844 1 97.62 215 PHE B CA 1
ATOM 4906 C C . PHE B 1 215 ? 4.172 19.031 5.391 1 97.62 215 PHE B C 1
ATOM 4908 O O . PHE B 1 215 ? 3.801 19.406 6.508 1 97.62 215 PHE B O 1
ATOM 4915 N N . ILE B 1 216 ? 3.43 18.234 4.664 1 96.19 216 ILE B N 1
ATOM 4916 C CA . ILE B 1 216 ? 2.158 17.781 5.215 1 96.19 216 ILE B CA 1
ATOM 4917 C C . ILE B 1 216 ? 2.416 16.75 6.312 1 96.19 216 ILE B C 1
ATOM 4919 O O . ILE B 1 216 ? 1.979 16.922 7.449 1 96.19 216 ILE B O 1
ATOM 4923 N N . GLU B 1 217 ? 3.217 15.703 6.008 1 96.5 217 GLU B N 1
ATOM 4924 C CA . GLU B 1 217 ? 3.514 14.664 6.992 1 96.5 217 GLU B CA 1
ATOM 4925 C C . GLU B 1 217 ? 4.465 15.18 8.07 1 96.5 217 GLU B C 1
ATOM 4927 O O . GLU B 1 217 ? 4.359 14.797 9.234 1 96.5 217 GLU B O 1
ATOM 4932 N N . GLY B 1 218 ? 5.293 16.062 7.625 1 97.25 218 GLY B N 1
ATOM 4933 C CA . GLY B 1 218 ? 6.395 16.406 8.508 1 97.25 218 GLY B CA 1
ATOM 4934 C C . GLY B 1 218 ? 6.16 17.703 9.266 1 97.25 218 GLY B C 1
ATOM 4935 O O . GLY B 1 218 ? 6.895 18.031 10.203 1 97.25 218 GLY B O 1
ATOM 4936 N N . VAL B 1 219 ? 5.145 18.5 8.859 1 97.44 219 VAL B N 1
ATOM 4937 C CA . VAL B 1 219 ? 4.922 19.781 9.531 1 97.44 219 VAL B CA 1
ATOM 4938 C C . VAL B 1 219 ? 3.455 19.891 9.938 1 97.44 219 VAL B C 1
ATOM 4940 O O . VAL B 1 219 ? 3.139 20.031 11.117 1 97.44 219 VAL B O 1
ATOM 4943 N N . GLN B 1 220 ? 2.566 19.781 9.031 1 96.81 220 GLN B N 1
ATOM 4944 C CA . GLN B 1 220 ? 1.149 19.984 9.305 1 96.81 220 GLN B CA 1
ATOM 4945 C C . GLN B 1 220 ? 0.642 19 10.352 1 96.81 220 GLN B C 1
ATOM 4947 O O . GLN B 1 220 ? -0.016 19.391 11.312 1 96.81 220 GLN B O 1
ATOM 4952 N N . LEU B 1 221 ? 0.961 17.734 10.188 1 96.81 221 LEU B N 1
ATOM 4953 C CA . LEU B 1 221 ? 0.496 16.734 11.133 1 96.81 221 LEU B CA 1
ATOM 4954 C C . LEU B 1 221 ? 1.119 16.938 12.508 1 96.81 221 LEU B C 1
ATOM 4956 O O . LEU B 1 221 ? 0.488 16.672 13.531 1 96.81 221 LEU B O 1
ATOM 4960 N N . PHE B 1 222 ? 2.301 17.469 12.555 1 96.56 222 PHE B N 1
ATOM 4961 C CA . PHE B 1 222 ? 3.016 17.625 13.82 1 96.56 222 PHE B CA 1
ATOM 4962 C C . PHE B 1 222 ? 2.375 18.719 14.664 1 96.56 222 PHE B C 1
ATOM 4964 O O . PHE B 1 222 ? 2.447 18.672 15.898 1 96.56 222 PHE B O 1
ATOM 4971 N N . SER B 1 223 ? 1.731 19.703 14.039 1 96.62 223 SER B N 1
ATOM 4972 C CA . SER B 1 223 ? 0.968 20.672 14.82 1 96.62 223 SER B CA 1
ATOM 4973 C C . SER B 1 223 ? -0.129 20 15.633 1 96.62 223 SER B C 1
ATOM 4975 O O . SER B 1 223 ? -0.281 20.266 16.828 1 96.62 223 SER B O 1
ATOM 4977 N N . SER B 1 224 ? -0.826 19.094 14.945 1 96.88 224 SER B N 1
ATOM 4978 C CA . SER B 1 224 ? -1.89 18.344 15.609 1 96.88 224 SER B CA 1
ATOM 4979 C C . SER B 1 224 ? -1.326 17.406 16.672 1 96.88 224 SER B C 1
ATOM 4981 O O . SER B 1 224 ? -1.881 17.297 17.766 1 96.88 224 SER B O 1
ATOM 4983 N N . PHE B 1 225 ? -0.21 16.781 16.375 1 97.62 225 PHE B N 1
ATOM 4984 C CA . PHE B 1 225 ? 0.423 15.852 17.312 1 97.62 225 PHE B CA 1
ATOM 4985 C C . PHE B 1 225 ? 0.784 16.547 18.609 1 97.62 225 PHE B C 1
ATOM 4987 O O . PHE B 1 225 ? 0.48 16.062 19.703 1 97.62 225 PHE B O 1
ATOM 4994 N N . ILE B 1 226 ? 1.356 17.703 18.5 1 96.94 226 ILE B N 1
ATOM 4995 C CA . ILE B 1 226 ? 1.82 18.453 19.656 1 96.94 226 ILE B CA 1
ATOM 4996 C C . ILE B 1 226 ? 0.625 18.875 20.516 1 96.94 226 ILE B C 1
ATOM 4998 O O . ILE B 1 226 ? 0.66 18.75 21.734 1 96.94 226 ILE B O 1
ATOM 5002 N N . MET B 1 227 ? -0.374 19.359 19.891 1 97.69 227 MET B N 1
ATOM 5003 C CA . MET B 1 227 ? -1.566 19.812 20.594 1 97.69 227 MET B CA 1
ATOM 5004 C C . MET B 1 227 ? -2.232 18.641 21.328 1 97.69 227 MET B C 1
ATOM 5006 O O . MET B 1 227 ? -2.645 18.797 22.484 1 97.69 227 MET B O 1
ATOM 5010 N N . LEU B 1 228 ? -2.254 17.5 20.703 1 97.56 228 LEU B N 1
ATOM 5011 C CA . LEU B 1 228 ? -2.869 16.328 21.328 1 97.56 228 LEU B CA 1
ATOM 5012 C C . LEU B 1 228 ? -1.993 15.789 22.453 1 97.56 228 LEU B C 1
ATOM 5014 O O . LEU B 1 228 ? -2.502 15.375 23.5 1 97.56 228 LEU B O 1
ATOM 5018 N N . LEU B 1 229 ? -0.691 15.852 22.312 1 97.19 229 LEU B N 1
ATOM 5019 C CA . LEU B 1 229 ? 0.237 15.336 23.312 1 97.19 229 LEU B CA 1
ATOM 5020 C C . LEU B 1 229 ? 0.226 16.203 24.562 1 97.19 229 LEU B C 1
ATOM 5022 O O . LEU B 1 229 ? 0.661 15.773 25.641 1 97.19 229 LEU B O 1
ATOM 5026 N N . ASN B 1 230 ? -0.222 17.438 24.391 1 97.25 230 ASN B N 1
ATOM 5027 C CA . ASN B 1 230 ? -0.306 18.312 25.562 1 97.25 230 ASN B CA 1
ATOM 5028 C C . ASN B 1 230 ? -1.234 17.734 26.625 1 97.25 230 ASN B C 1
ATOM 5030 O O . ASN B 1 230 ? -1.007 17.938 27.828 1 97.25 230 ASN B O 1
ATOM 5034 N N . PHE B 1 231 ? -2.305 17.047 26.188 1 97.38 231 PHE B N 1
ATOM 5035 C CA . PHE B 1 231 ? -3.156 16.375 27.156 1 97.38 231 PHE B CA 1
ATOM 5036 C C . PHE B 1 231 ? -2.375 15.305 27.922 1 97.38 231 PHE B C 1
ATOM 5038 O O . PHE B 1 231 ? -2.451 15.227 29.141 1 97.38 231 PHE B O 1
ATOM 5045 N N . THR B 1 232 ? -1.606 14.531 27.203 1 96 232 THR B N 1
ATOM 5046 C CA . THR B 1 232 ? -0.85 13.414 27.766 1 96 232 THR B CA 1
ATOM 5047 C C . THR B 1 232 ? 0.224 13.922 28.719 1 96 232 THR B C 1
ATOM 5049 O O . THR B 1 232 ? 0.474 13.305 29.766 1 96 232 THR B O 1
ATOM 5052 N N . ARG B 1 233 ? 0.879 15.023 28.391 1 94.62 233 ARG B N 1
ATOM 5053 C CA . ARG B 1 233 ? 1.915 15.609 29.234 1 94.62 233 ARG B CA 1
ATOM 5054 C C . ARG B 1 233 ? 1.356 15.984 30.609 1 94.62 233 ARG B C 1
ATOM 5056 O O . ARG B 1 233 ? 2.088 16 31.594 1 94.62 233 ARG B O 1
ATOM 5063 N N . HIS B 1 234 ? 0.042 16.156 30.688 1 96.31 234 HIS B N 1
ATOM 5064 C CA . HIS B 1 234 ? -0.609 16.547 31.938 1 96.31 234 HIS B CA 1
ATOM 5065 C C . HIS B 1 234 ? -1.401 15.383 32.531 1 96.31 234 HIS B C 1
ATOM 5067 O O . HIS B 1 234 ? -2.328 15.594 33.312 1 96.31 234 HIS B O 1
ATOM 5073 N N . GLY B 1 235 ? -1.138 14.211 32.062 1 96.31 235 GLY B N 1
ATOM 5074 C CA . GLY B 1 235 ? -1.683 13 32.656 1 96.31 235 GLY B CA 1
ATOM 5075 C C . GLY B 1 235 ? -3.092 12.688 32.188 1 96.31 235 GLY B C 1
ATOM 5076 O O . GLY B 1 235 ? -3.816 11.938 32.844 1 96.31 235 GLY B O 1
ATOM 5077 N N . LEU B 1 236 ? -3.514 13.32 31.094 1 97.75 236 LEU B N 1
ATOM 5078 C CA . LEU B 1 236 ? -4.852 13.109 30.562 1 97.75 236 LEU B CA 1
ATOM 5079 C C . LEU B 1 236 ? -4.785 12.406 29.203 1 97.75 236 LEU B C 1
ATOM 5081 O O . LEU B 1 236 ? -3.789 12.523 28.484 1 97.75 236 LEU B O 1
ATOM 5085 N N . MET B 1 237 ? -5.805 11.617 28.844 1 97.81 237 MET B N 1
ATOM 5086 C CA . MET B 1 237 ? -5.938 10.984 27.531 1 97.81 237 MET B CA 1
ATOM 5087 C C . MET B 1 237 ? -4.672 10.219 27.172 1 97.81 237 MET B C 1
ATOM 5089 O O . MET B 1 237 ? -4.105 10.422 26.094 1 97.81 237 MET B O 1
ATOM 5093 N N . LYS B 1 238 ? -4.277 9.32 27.969 1 97.12 238 LYS B N 1
ATOM 5094 C CA . LYS B 1 238 ? -2.971 8.672 27.891 1 97.12 238 LYS B CA 1
ATOM 5095 C C . LYS B 1 238 ? -2.912 7.699 26.719 1 97.12 238 LYS B C 1
ATOM 5097 O O . LYS B 1 238 ? -1.867 7.551 26.078 1 97.12 238 LYS B O 1
ATOM 5102 N N . LYS B 1 239 ? -3.979 6.926 26.422 1 97.44 239 LYS B N 1
ATOM 5103 C CA . LYS B 1 239 ? -3.969 5.977 25.312 1 97.44 239 LYS B CA 1
ATOM 5104 C C . LYS B 1 239 ? -4.023 6.699 23.969 1 97.44 239 LYS B C 1
ATOM 5106 O O . LYS B 1 239 ? -3.443 6.234 22.984 1 97.44 239 LYS B O 1
ATOM 5111 N N . MET B 1 240 ? -4.734 7.875 23.953 1 97.38 240 MET B N 1
ATOM 5112 C CA . MET B 1 240 ? -4.602 8.742 22.781 1 97.38 240 MET B CA 1
ATOM 5113 C C . MET B 1 240 ? -3.15 9.156 22.578 1 97.38 240 MET B C 1
ATOM 5115 O O . MET B 1 240 ? -2.645 9.117 21.453 1 97.38 240 MET B O 1
ATOM 5119 N N . GLY B 1 241 ? -2.539 9.523 23.688 1 96.88 241 GLY B N 1
ATOM 5120 C CA . GLY B 1 241 ? -1.135 9.891 23.609 1 96.88 241 GLY B CA 1
ATOM 5121 C C . GLY B 1 241 ? -0.257 8.797 23.047 1 96.88 241 GLY B C 1
ATOM 5122 O O . GLY B 1 241 ? 0.663 9.07 22.266 1 96.88 241 GLY B O 1
ATOM 5123 N N . GLN B 1 242 ? -0.564 7.574 23.391 1 95.44 242 GLN B N 1
ATOM 5124 C CA . GLN B 1 242 ? 0.194 6.441 22.875 1 95.44 242 GLN B CA 1
ATOM 5125 C C . GLN B 1 242 ? 0.002 6.297 21.359 1 95.44 242 GLN B C 1
ATOM 5127 O O . GLN B 1 242 ? 0.964 6.062 20.625 1 95.44 242 GLN B O 1
ATOM 5132 N N . ILE B 1 243 ? -1.199 6.398 20.875 1 96.69 243 ILE B N 1
ATOM 5133 C CA . ILE B 1 243 ? -1.49 6.359 19.453 1 96.69 243 ILE B CA 1
ATOM 5134 C C . ILE B 1 243 ? -0.71 7.461 18.734 1 96.69 243 ILE B C 1
ATOM 5136 O O . ILE B 1 243 ? -0.115 7.223 17.688 1 96.69 243 ILE B O 1
ATOM 5140 N N . ILE B 1 244 ? -0.677 8.648 19.344 1 97.38 244 ILE B N 1
ATOM 5141 C CA . ILE B 1 244 ? -0.011 9.797 18.734 1 97.38 244 ILE B CA 1
ATOM 5142 C C . ILE B 1 244 ? 1.498 9.562 18.719 1 97.38 244 ILE B C 1
ATOM 5144 O O . ILE B 1 244 ? 2.164 9.867 17.719 1 97.38 244 ILE B O 1
ATOM 5148 N N . GLN B 1 245 ? 2.012 9.023 19.781 1 96 245 GLN B N 1
ATOM 5149 C CA . GLN B 1 245 ? 3.439 8.727 19.828 1 96 245 GLN B CA 1
ATOM 5150 C C . GLN B 1 245 ? 3.83 7.711 18.75 1 96 245 GLN B C 1
ATOM 5152 O O . GLN B 1 245 ? 4.852 7.871 18.078 1 96 245 GLN B O 1
ATOM 5157 N N . TRP B 1 246 ? 3.004 6.672 18.594 1 95.88 246 TRP B N 1
ATOM 5158 C CA . TRP B 1 246 ? 3.256 5.695 17.547 1 95.88 246 TRP B CA 1
ATOM 5159 C C . TRP B 1 246 ? 3.158 6.344 16.172 1 95.88 246 TRP B C 1
ATOM 5161 O O . TRP B 1 246 ? 3.967 6.059 15.281 1 95.88 246 TRP B O 1
ATOM 5171 N N . SER B 1 247 ? 2.193 7.227 15.961 1 96.81 247 SER B N 1
ATOM 5172 C CA . SER B 1 247 ? 2.021 7.934 14.695 1 96.81 247 SER B CA 1
ATOM 5173 C C . SER B 1 247 ? 3.217 8.828 14.398 1 96.81 247 SER B C 1
ATOM 5175 O O . SER B 1 247 ? 3.672 8.906 13.258 1 96.81 247 SER B O 1
ATOM 5177 N N . ILE B 1 248 ? 3.707 9.5 15.438 1 96.12 248 ILE B N 1
ATOM 5178 C CA . ILE B 1 248 ? 4.852 10.383 15.281 1 96.12 248 ILE B CA 1
ATOM 5179 C C . ILE B 1 248 ? 6.07 9.578 14.828 1 96.12 248 ILE B C 1
ATOM 5181 O O . ILE B 1 248 ? 6.82 10.016 13.953 1 96.12 248 ILE B O 1
ATOM 5185 N N . ALA B 1 249 ? 6.281 8.422 15.406 1 95.38 249 ALA B N 1
ATOM 5186 C CA . ALA B 1 249 ? 7.391 7.559 15.008 1 95.38 249 ALA B CA 1
ATOM 5187 C C . ALA B 1 249 ? 7.285 7.188 13.531 1 95.38 249 ALA B C 1
ATOM 5189 O O . ALA B 1 249 ? 8.273 7.258 12.789 1 95.38 249 ALA B O 1
ATOM 5190 N N . ASP B 1 250 ? 6.109 6.797 13.094 1 97.06 250 ASP B N 1
ATOM 5191 C CA . ASP B 1 250 ? 5.871 6.453 11.695 1 97.06 250 ASP B CA 1
ATOM 5192 C C . ASP B 1 250 ? 6.141 7.645 10.781 1 97.06 250 ASP B C 1
ATOM 5194 O O . ASP B 1 250 ? 6.859 7.523 9.781 1 97.06 250 ASP B O 1
ATOM 5198 N N . GLU B 1 251 ? 5.543 8.789 11.156 1 96.5 251 GLU B N 1
ATOM 5199 C CA . GLU B 1 251 ? 5.633 9.969 10.305 1 96.5 251 GLU B CA 1
ATOM 5200 C C . GLU B 1 251 ? 7.074 10.461 10.188 1 96.5 251 GLU B C 1
ATOM 5202 O O . GLU B 1 251 ? 7.484 10.953 9.141 1 96.5 251 GLU B O 1
ATOM 5207 N N . THR B 1 252 ? 7.742 10.383 11.297 1 95.75 252 THR B N 1
ATOM 5208 C CA . THR B 1 252 ? 9.156 10.742 11.266 1 95.75 252 THR B CA 1
ATOM 5209 C C . THR B 1 252 ? 9.914 9.859 10.281 1 95.75 252 THR B C 1
ATOM 5211 O O . THR B 1 252 ? 10.711 10.359 9.477 1 95.75 252 THR B O 1
ATOM 5214 N N . HIS B 1 253 ? 9.68 8.578 10.336 1 96.88 253 HIS B N 1
ATOM 5215 C CA . HIS B 1 253 ? 10.305 7.637 9.414 1 96.88 253 HIS B CA 1
ATOM 5216 C C . HIS B 1 253 ? 9.891 7.91 7.973 1 96.88 253 HIS B C 1
ATOM 5218 O O . HIS B 1 253 ? 10.734 7.891 7.066 1 96.88 253 HIS B O 1
ATOM 5224 N N . HIS B 1 254 ? 8.57 8.156 7.723 1 98.5 254 HIS B N 1
ATOM 5225 C CA . HIS B 1 254 ? 8.07 8.5 6.395 1 98.5 254 HIS B CA 1
ATOM 5226 C C . HIS B 1 254 ? 8.766 9.734 5.844 1 98.5 254 HIS B C 1
ATOM 5228 O O . HIS B 1 254 ? 9.289 9.719 4.73 1 98.5 254 HIS B O 1
ATOM 5234 N N . THR B 1 255 ? 8.766 10.758 6.645 1 98.12 255 THR B N 1
ATOM 5235 C CA . THR B 1 255 ? 9.297 12.055 6.23 1 98.12 255 THR B CA 1
ATOM 5236 C C . THR B 1 255 ? 10.781 11.945 5.895 1 98.12 255 THR B C 1
ATOM 5238 O O . THR B 1 255 ? 11.219 12.391 4.832 1 98.12 255 THR B O 1
ATOM 5241 N N . ASN B 1 256 ? 11.547 11.328 6.762 1 97.81 256 ASN B N 1
ATOM 5242 C CA . ASN B 1 256 ? 12.984 11.188 6.527 1 97.81 256 ASN B CA 1
ATOM 5243 C C . ASN B 1 256 ? 13.266 10.352 5.277 1 97.81 256 ASN B C 1
ATOM 5245 O O . ASN B 1 256 ? 14.133 10.711 4.477 1 97.81 256 ASN B O 1
ATOM 5249 N N . SER B 1 257 ? 12.578 9.273 5.148 1 98.62 257 SER B N 1
ATOM 5250 C CA . SER B 1 257 ? 12.781 8.383 4.012 1 98.62 257 SER B CA 1
ATOM 5251 C C . SER B 1 257 ? 12.438 9.078 2.697 1 98.62 257 SER B C 1
ATOM 5253 O O . SER B 1 257 ? 13.188 8.969 1.72 1 98.62 257 SER B O 1
ATOM 5255 N N . MET B 1 258 ? 11.367 9.805 2.693 1 98.62 258 MET B N 1
ATOM 5256 C CA . MET B 1 258 ? 10.906 10.438 1.457 1 98.62 258 MET B CA 1
ATOM 5257 C C . MET B 1 258 ? 11.766 11.656 1.117 1 98.62 258 MET B C 1
ATOM 5259 O O . MET B 1 258 ? 11.984 11.953 -0.057 1 98.62 258 MET B O 1
ATOM 5263 N N . MET B 1 259 ? 12.258 12.391 2.121 1 98.56 259 MET B N 1
ATOM 5264 C CA . MET B 1 259 ? 13.18 13.484 1.834 1 98.56 259 MET B CA 1
ATOM 5265 C C . MET B 1 259 ? 14.484 12.961 1.246 1 98.56 259 MET B C 1
ATOM 5267 O O . MET B 1 259 ? 15.094 13.609 0.396 1 98.56 259 MET B O 1
ATOM 5271 N N . GLU B 1 260 ? 14.93 11.805 1.736 1 98.06 260 GLU B N 1
ATOM 5272 C CA . GLU B 1 260 ? 16.078 11.172 1.099 1 98.06 260 GLU B CA 1
ATOM 5273 C C . GLU B 1 260 ? 15.781 10.82 -0.357 1 98.06 260 GLU B C 1
ATOM 5275 O O . GLU B 1 260 ? 16.641 10.984 -1.229 1 98.06 260 GLU B O 1
ATOM 5280 N N . LEU B 1 261 ? 14.594 10.297 -0.607 1 98.38 261 LEU B N 1
ATOM 5281 C CA . LEU B 1 261 ? 14.188 9.992 -1.976 1 98.38 261 LEU B CA 1
ATOM 5282 C C . LEU B 1 261 ? 14.148 11.258 -2.824 1 98.38 261 LEU B C 1
ATOM 5284 O O . LEU B 1 261 ? 14.5 11.227 -4.004 1 98.38 261 LEU B O 1
ATOM 5288 N N . PHE B 1 262 ? 13.633 12.383 -2.23 1 98.38 262 PHE B N 1
ATOM 5289 C CA . PHE B 1 262 ? 13.656 13.695 -2.867 1 98.38 262 PHE B CA 1
ATOM 5290 C C . PHE B 1 262 ? 15.078 14.062 -3.297 1 98.38 262 PHE B C 1
ATOM 5292 O O . PHE B 1 262 ? 15.305 14.422 -4.453 1 98.38 262 PHE B O 1
ATOM 5299 N N . SER B 1 263 ? 16 13.945 -2.383 1 98.19 263 SER B N 1
ATOM 5300 C CA . SER B 1 263 ? 17.391 14.281 -2.662 1 98.19 263 SER B CA 1
ATOM 5301 C C . SER B 1 263 ? 17.969 13.383 -3.754 1 98.19 263 SER B C 1
ATOM 5303 O O . SER B 1 263 ? 18.672 13.859 -4.645 1 98.19 263 SER B O 1
ATOM 5305 N N . THR B 1 264 ? 17.656 12.086 -3.678 1 97.94 264 THR B N 1
ATOM 5306 C CA . THR B 1 264 ? 18.125 11.125 -4.676 1 97.94 264 THR B CA 1
ATOM 5307 C C . THR B 1 264 ? 17.609 11.5 -6.062 1 97.94 264 THR B C 1
ATOM 5309 O O . THR B 1 264 ? 18.359 11.516 -7.031 1 97.94 264 THR B O 1
ATOM 5312 N N . LEU B 1 265 ? 16.297 11.812 -6.152 1 97.81 265 LEU B N 1
ATOM 5313 C CA . LEU B 1 265 ? 15.68 12.203 -7.418 1 97.81 265 LEU B CA 1
ATOM 5314 C C . LEU B 1 265 ? 16.359 13.438 -7.996 1 97.81 265 LEU B C 1
ATOM 5316 O O . LEU B 1 265 ? 16.672 13.469 -9.188 1 97.81 265 LEU B O 1
ATOM 5320 N N . VAL B 1 266 ? 16.625 14.43 -7.148 1 97.62 266 VAL B N 1
ATOM 5321 C CA . VAL B 1 266 ? 17.188 15.703 -7.586 1 97.62 266 VAL B CA 1
ATOM 5322 C C . VAL B 1 266 ? 18.641 15.523 -8.008 1 97.62 266 VAL B C 1
ATOM 5324 O O . VAL B 1 266 ? 19.047 15.984 -9.078 1 97.62 266 VAL B O 1
ATOM 5327 N N . VAL B 1 267 ? 19.422 14.781 -7.23 1 97.38 267 VAL B N 1
ATOM 5328 C CA . VAL B 1 267 ? 20.859 14.609 -7.488 1 97.38 267 VAL B CA 1
ATOM 5329 C C . VAL B 1 267 ? 21.047 13.805 -8.766 1 97.38 267 VAL B C 1
ATOM 5331 O O . VAL B 1 267 ? 21.875 14.156 -9.609 1 97.38 267 VAL B O 1
ATOM 5334 N N . GLU B 1 268 ? 20.266 12.75 -8.953 1 96.81 268 GLU B N 1
ATOM 5335 C CA . GLU B 1 268 ? 20.438 11.867 -10.102 1 96.81 268 GLU B CA 1
ATOM 5336 C C . GLU B 1 268 ? 20 12.547 -11.398 1 96.81 268 GLU B C 1
ATOM 5338 O O . GLU B 1 268 ? 20.375 12.117 -12.492 1 96.81 268 GLU B O 1
ATOM 5343 N N . ASN B 1 269 ? 19.203 13.617 -11.258 1 96.5 269 ASN B N 1
ATOM 5344 C CA . ASN B 1 269 ? 18.656 14.258 -12.453 1 96.5 269 ASN B CA 1
ATOM 5345 C C . ASN B 1 269 ? 18.969 15.75 -12.484 1 96.5 269 ASN B C 1
ATOM 5347 O O . ASN B 1 269 ? 18.234 16.531 -13.078 1 96.5 269 ASN B O 1
ATOM 5351 N N . LYS B 1 270 ? 20.016 16.188 -11.852 1 95.44 270 LYS B N 1
ATOM 5352 C CA . LYS B 1 270 ? 20.359 17.594 -11.641 1 95.44 270 LYS B CA 1
ATOM 5353 C C . LYS B 1 270 ? 20.531 18.328 -12.969 1 95.44 270 LYS B C 1
ATOM 5355 O O . LYS B 1 270 ? 20.234 19.516 -13.062 1 95.44 270 LYS B O 1
ATOM 5360 N N . SER B 1 271 ? 20.938 17.641 -14.031 1 94.38 271 SER B N 1
ATOM 5361 C CA . SER B 1 271 ? 21.188 18.25 -15.328 1 94.38 271 SER B CA 1
ATOM 5362 C C . SER B 1 271 ? 19.891 18.594 -16.047 1 94.38 271 SER B C 1
ATOM 5364 O O . SER B 1 271 ? 19.891 19.391 -17 1 94.38 271 SER B O 1
ATOM 5366 N N . HIS B 1 272 ? 18.75 18.062 -15.5 1 94.75 272 HIS B N 1
ATOM 5367 C CA . HIS B 1 272 ? 17.469 18.281 -16.156 1 94.75 272 HIS B CA 1
ATOM 5368 C C . HIS B 1 272 ? 16.484 19.016 -15.258 1 94.75 272 HIS B C 1
ATOM 5370 O O . HIS B 1 272 ? 15.289 19.062 -15.531 1 94.75 272 HIS B O 1
ATOM 5376 N N . ILE B 1 273 ? 17.016 19.562 -14.188 1 95.94 273 ILE B N 1
ATOM 5377 C CA . ILE B 1 273 ? 16.203 20.297 -13.227 1 95.94 273 ILE B CA 1
ATOM 5378 C C . ILE B 1 273 ? 16.766 21.703 -13.055 1 95.94 273 ILE B C 1
ATOM 5380 O O . ILE B 1 273 ? 17.984 21.891 -12.914 1 95.94 273 ILE B O 1
ATOM 5384 N N . ARG B 1 274 ? 15.898 22.703 -13.25 1 95.81 274 ARG B N 1
ATOM 5385 C CA . ARG B 1 274 ? 16.297 24.062 -12.859 1 95.81 274 ARG B CA 1
ATOM 5386 C C . ARG B 1 274 ? 16.312 24.219 -11.344 1 95.81 274 ARG B C 1
ATOM 5388 O O . ARG B 1 274 ? 15.289 24.562 -10.742 1 95.81 274 ARG B O 1
ATOM 5395 N N . LEU B 1 275 ? 17.453 24.016 -10.719 1 97 275 LEU B N 1
ATOM 5396 C CA . LEU B 1 275 ? 17.609 23.859 -9.281 1 97 275 LEU B CA 1
ATOM 5397 C C . LEU B 1 275 ? 17.125 25.109 -8.547 1 97 275 LEU B C 1
ATOM 5399 O O . LEU B 1 275 ? 16.516 25 -7.473 1 97 275 LEU B O 1
ATOM 5403 N N . GLY B 1 276 ? 17.406 26.25 -9.039 1 96.75 276 GLY B N 1
ATOM 5404 C CA . GLY B 1 276 ? 16.938 27.484 -8.43 1 96.75 276 GLY B CA 1
ATOM 5405 C C . GLY B 1 276 ? 15.422 27.594 -8.406 1 96.75 276 GLY B C 1
ATOM 5406 O O . GLY B 1 276 ? 14.844 28.031 -7.406 1 96.75 276 GLY B O 1
ATOM 5407 N N . VAL B 1 277 ? 14.82 27.281 -9.516 1 96 277 VAL B N 1
ATOM 5408 C CA . VAL B 1 277 ? 13.367 27.328 -9.617 1 96 277 VAL B CA 1
ATOM 5409 C C . VAL B 1 277 ? 12.75 26.312 -8.648 1 96 277 VAL B C 1
ATOM 5411 O O . VAL B 1 277 ? 11.766 26.625 -7.961 1 96 277 VAL B O 1
ATOM 5414 N N . LEU B 1 278 ? 13.336 25.094 -8.594 1 97.12 278 LEU B N 1
ATOM 5415 C CA . LEU B 1 278 ? 12.852 24.078 -7.672 1 97.12 278 LEU B CA 1
ATOM 5416 C C . LEU B 1 278 ? 12.93 24.562 -6.227 1 97.12 278 LEU B C 1
ATOM 5418 O O . LEU B 1 278 ? 11.969 24.422 -5.473 1 97.12 278 LEU B O 1
ATOM 5422 N N . GLU B 1 279 ? 14.055 25.109 -5.891 1 98 279 GLU B N 1
ATOM 5423 C CA . GLU B 1 279 ? 14.219 25.625 -4.535 1 98 279 GLU B CA 1
ATOM 5424 C C . GLU B 1 279 ? 13.148 26.656 -4.211 1 98 279 GLU B C 1
ATOM 5426 O O . GLU B 1 279 ? 12.57 26.641 -3.125 1 98 279 GLU B O 1
ATOM 5431 N N . ALA B 1 280 ? 12.945 27.562 -5.09 1 97.81 280 ALA B N 1
ATOM 5432 C CA . ALA B 1 280 ? 11.945 28.609 -4.887 1 97.81 280 ALA B CA 1
ATOM 5433 C C . ALA B 1 280 ? 10.555 28.016 -4.676 1 97.81 280 ALA B C 1
ATOM 5435 O O . ALA B 1 280 ? 9.812 28.453 -3.801 1 97.81 280 ALA B O 1
ATOM 5436 N N . ARG B 1 281 ? 10.234 27.031 -5.492 1 96.19 281 ARG B N 1
ATOM 5437 C CA . ARG B 1 281 ? 8.922 26.391 -5.387 1 96.19 281 ARG B CA 1
ATOM 5438 C C . ARG B 1 281 ? 8.781 25.641 -4.066 1 96.19 281 ARG B C 1
ATOM 5440 O O . ARG B 1 281 ? 7.715 25.672 -3.443 1 96.19 281 ARG B O 1
ATOM 5447 N N . VAL B 1 282 ? 9.828 24.969 -3.662 1 98 282 VAL B N 1
ATOM 5448 C CA . VAL B 1 282 ? 9.82 24.25 -2.393 1 98 282 VAL B CA 1
ATOM 5449 C C . VAL B 1 282 ? 9.633 25.234 -1.24 1 98 282 VAL B C 1
ATOM 5451 O O . VAL B 1 282 ? 8.805 25.016 -0.353 1 98 282 VAL B O 1
ATOM 5454 N N . ARG B 1 283 ? 10.336 26.312 -1.266 1 98.06 283 ARG B N 1
ATOM 5455 C CA . ARG B 1 283 ? 10.266 27.328 -0.217 1 98.06 283 ARG B CA 1
ATOM 5456 C C . ARG B 1 283 ? 8.883 27.984 -0.185 1 98.06 283 ARG B C 1
ATOM 5458 O O . ARG B 1 283 ? 8.336 28.234 0.889 1 98.06 283 ARG B O 1
ATOM 5465 N N . ASP B 1 284 ? 8.344 28.25 -1.347 1 97.12 284 ASP B N 1
ATOM 5466 C CA . ASP B 1 284 ? 7 28.812 -1.43 1 97.12 284 ASP B CA 1
ATOM 5467 C C . ASP B 1 284 ? 5.969 27.844 -0.857 1 97.12 284 ASP B C 1
ATOM 5469 O O . ASP B 1 284 ? 5.023 28.25 -0.185 1 97.12 284 ASP B O 1
ATOM 5473 N N . THR B 1 285 ? 6.148 26.578 -1.179 1 96.5 285 THR B N 1
ATOM 5474 C CA . THR B 1 285 ? 5.258 25.562 -0.643 1 96.5 285 THR B CA 1
ATOM 5475 C C . THR B 1 285 ? 5.34 25.516 0.88 1 96.5 285 THR B C 1
ATOM 5477 O O . THR B 1 285 ? 4.316 25.438 1.562 1 96.5 285 THR B O 1
ATOM 5480 N N . ALA B 1 286 ? 6.523 25.578 1.405 1 98.06 286 ALA B N 1
ATOM 5481 C CA . ALA B 1 286 ? 6.727 25.594 2.852 1 98.06 286 ALA B CA 1
ATOM 5482 C C . ALA B 1 286 ? 6.016 26.781 3.496 1 98.06 286 ALA B C 1
ATOM 5484 O O . ALA B 1 286 ? 5.312 26.625 4.496 1 98.06 286 ALA B O 1
ATOM 5485 N N . ARG B 1 287 ? 6.164 27.953 2.932 1 98 287 ARG B N 1
ATOM 5486 C CA . ARG B 1 287 ? 5.543 29.156 3.457 1 98 287 ARG B CA 1
ATOM 5487 C C . ARG B 1 287 ? 4.023 29.031 3.469 1 98 287 ARG B C 1
ATOM 5489 O O . ARG B 1 287 ? 3.371 29.438 4.438 1 98 287 ARG B O 1
ATOM 5496 N N . LYS B 1 288 ? 3.533 28.484 2.404 1 96.94 288 LYS B N 1
ATOM 5497 C CA . LYS B 1 288 ? 2.084 28.344 2.299 1 96.94 288 LYS B CA 1
ATOM 5498 C C . LYS B 1 288 ? 1.552 27.359 3.336 1 96.94 288 LYS B C 1
ATOM 5500 O O . LYS B 1 288 ? 0.516 27.594 3.957 1 96.94 288 LYS B O 1
ATOM 5505 N N . ILE B 1 289 ? 2.215 26.25 3.502 1 97.25 289 ILE B N 1
ATOM 5506 C CA . ILE B 1 289 ? 1.806 25.234 4.477 1 97.25 289 ILE B CA 1
ATOM 5507 C C . ILE B 1 289 ? 1.799 25.859 5.879 1 97.25 289 ILE B C 1
ATOM 5509 O O . ILE B 1 289 ? 0.868 25.625 6.652 1 97.25 289 ILE B O 1
ATOM 5513 N N . VAL B 1 290 ? 2.809 26.625 6.191 1 98.19 290 VAL B N 1
ATOM 5514 C CA . VAL B 1 290 ? 2.904 27.25 7.504 1 98.19 290 VAL B CA 1
ATOM 5515 C C . VAL B 1 290 ? 1.759 28.234 7.691 1 98.19 290 VAL B C 1
ATOM 5517 O O . VAL B 1 290 ? 1.143 28.297 8.758 1 98.19 290 VAL B O 1
ATOM 5520 N N . GLN B 1 291 ? 1.465 29 6.676 1 98 291 GLN B N 1
ATOM 5521 C CA . GLN B 1 291 ? 0.373 29.969 6.727 1 98 291 GLN B CA 1
ATOM 5522 C C . GLN B 1 291 ? -0.966 29.281 6.957 1 98 291 GLN B C 1
ATOM 5524 O O . GLN B 1 291 ? -1.768 29.719 7.781 1 98 291 GLN B O 1
ATOM 5529 N N . LEU B 1 292 ? -1.192 28.234 6.203 1 96.88 292 LEU B N 1
ATOM 5530 C CA . LEU B 1 292 ? -2.43 27.469 6.352 1 96.88 292 LEU B CA 1
ATOM 5531 C C . LEU B 1 292 ? -2.523 26.859 7.746 1 96.88 292 LEU B C 1
ATOM 5533 O O . LEU B 1 292 ? -3.596 26.859 8.359 1 96.88 292 LEU B O 1
ATOM 5537 N N . GLU B 1 293 ? -1.383 26.375 8.258 1 97.31 293 GLU B N 1
ATOM 5538 C CA . GLU B 1 293 ? -1.366 25.781 9.586 1 97.31 293 GLU B CA 1
ATOM 5539 C C . GLU B 1 293 ? -1.626 26.828 10.664 1 97.31 293 GLU B C 1
ATOM 5541 O O . GLU B 1 293 ? -2.24 26.531 11.695 1 97.31 293 GLU B O 1
ATOM 5546 N N . ASP B 1 294 ? -1.143 28.047 10.453 1 98.19 294 ASP B N 1
ATOM 5547 C CA . ASP B 1 294 ? -1.437 29.125 11.391 1 98.19 294 ASP B CA 1
ATOM 5548 C C . ASP B 1 294 ? -2.943 29.312 11.555 1 98.19 294 ASP B C 1
ATOM 5550 O O . ASP B 1 294 ? -3.432 29.484 12.672 1 98.19 294 ASP B O 1
ATOM 5554 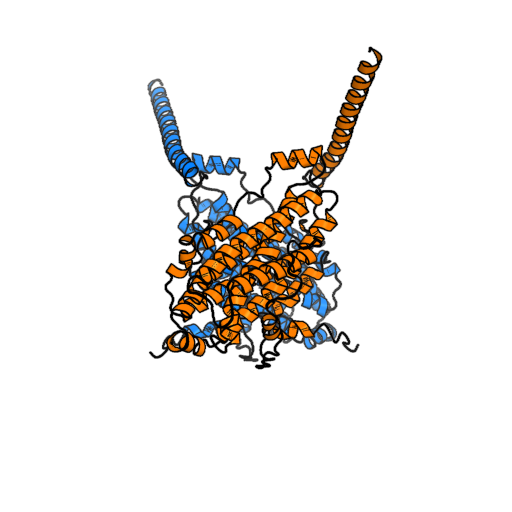N N . GLY B 1 295 ? -3.621 29.328 10.438 1 97.19 295 GLY B N 1
ATOM 5555 C CA . GLY B 1 295 ? -5.07 29.438 10.5 1 97.19 295 GLY B CA 1
ATOM 5556 C C . GLY B 1 295 ? -5.73 28.297 11.258 1 97.19 295 GLY B C 1
ATOM 5557 O O . GLY B 1 295 ? -6.652 28.531 12.039 1 97.19 295 GLY B O 1
ATOM 5558 N N . PHE B 1 296 ? -5.297 27.109 11.07 1 97.25 296 PHE B N 1
ATOM 5559 C CA . PHE B 1 296 ? -5.832 25.938 11.75 1 97.25 296 PHE B CA 1
ATOM 5560 C C . PHE B 1 296 ? -5.562 26.016 13.25 1 97.25 296 PHE B C 1
ATOM 5562 O O . PHE B 1 296 ? -6.441 25.703 14.055 1 97.25 296 PHE B O 1
ATOM 5569 N N . ILE B 1 297 ? -4.309 26.391 13.641 1 97.94 297 ILE B N 1
ATOM 5570 C CA . ILE B 1 297 ? -3.924 26.5 15.039 1 97.94 297 ILE B CA 1
ATOM 5571 C C . ILE B 1 297 ? -4.797 27.547 15.727 1 97.94 297 ILE B C 1
ATOM 5573 O O . ILE B 1 297 ? -5.297 27.328 16.828 1 97.94 297 ILE B O 1
ATOM 5577 N N . ASP B 1 298 ? -5.012 28.656 15.055 1 97.62 298 ASP B N 1
ATOM 5578 C CA . ASP B 1 298 ? -5.875 29.688 15.617 1 97.62 298 ASP B CA 1
ATOM 5579 C C . ASP B 1 298 ? -7.285 29.156 15.852 1 97.62 298 ASP B C 1
ATOM 5581 O O . ASP B 1 298 ? -7.906 29.453 16.875 1 97.62 298 ASP B O 1
ATOM 5585 N N . LEU B 1 299 ? -7.754 28.422 14.906 1 96.12 299 LEU B N 1
ATOM 5586 C CA . LEU B 1 299 ? -9.078 27.828 15.039 1 96.12 299 LEU B CA 1
ATOM 5587 C C . LEU B 1 299 ? -9.125 26.844 16.219 1 96.12 299 LEU B C 1
ATOM 5589 O O . LEU B 1 299 ? -10.078 26.859 16.984 1 96.12 299 LEU B O 1
ATOM 5593 N N . ALA B 1 300 ? -8.117 26 16.359 1 96.38 300 ALA B N 1
ATOM 5594 C CA . ALA B 1 300 ? -8.055 25.031 17.453 1 96.38 300 ALA B CA 1
ATOM 5595 C C . ALA B 1 300 ? -8.062 25.719 18.812 1 96.38 300 ALA B C 1
ATOM 5597 O O . ALA B 1 300 ? -8.734 25.266 19.75 1 96.38 300 ALA B O 1
ATOM 5598 N N . PHE B 1 301 ? -7.402 26.875 18.906 1 96.88 301 PHE B N 1
ATOM 5599 C CA . PHE B 1 301 ? -7.254 27.578 20.172 1 96.88 301 PHE B CA 1
ATOM 5600 C C . PHE B 1 301 ? -8.32 28.656 20.328 1 96.88 301 PHE B C 1
ATOM 5602 O O . PHE B 1 301 ? -8.148 29.594 21.109 1 96.88 301 PHE B O 1
ATOM 5609 N N . SER B 1 302 ? -9.383 28.531 19.562 1 93.62 302 SER B N 1
ATOM 5610 C CA . SER B 1 302 ? -10.406 29.578 19.547 1 93.62 302 SER B CA 1
ATOM 5611 C C . SER B 1 302 ? -11.008 29.766 20.938 1 93.62 302 SER B C 1
ATOM 5613 O O . SER B 1 302 ? -11.508 30.859 21.25 1 93.62 302 SER B O 1
ATOM 5615 N N . MET B 1 303 ? -10.953 28.719 21.766 1 89.94 303 MET B N 1
ATOM 5616 C CA . MET B 1 303 ? -11.539 28.812 23.109 1 89.94 303 MET B CA 1
ATOM 5617 C C . MET B 1 303 ? -10.484 29.203 24.141 1 89.94 303 MET B C 1
ATOM 5619 O O . MET B 1 303 ? -10.734 29.141 25.344 1 89.94 303 MET B O 1
ATOM 5623 N N . GLY B 1 304 ? -9.266 29.5 23.703 1 87.81 304 GLY B N 1
ATOM 5624 C CA . GLY B 1 304 ? -8.227 29.984 24.609 1 87.81 304 GLY B CA 1
ATOM 5625 C C . GLY B 1 304 ? -7.082 29 24.781 1 87.81 304 GLY B C 1
ATOM 5626 O O . GLY B 1 304 ? -6.965 28.031 24.031 1 87.81 304 GLY B O 1
ATOM 5627 N N . GLU B 1 305 ? -6.23 29.406 25.75 1 87.94 305 GLU B N 1
ATOM 5628 C CA . GLU B 1 305 ? -5.039 28.609 26.016 1 87.94 305 GLU B CA 1
ATOM 5629 C C . GLU B 1 305 ? -5.406 27.266 26.641 1 87.94 305 GLU B C 1
ATOM 5631 O O . GLU B 1 305 ? -6.453 27.141 27.266 1 87.94 305 GLU B O 1
ATOM 5636 N N . MET B 1 306 ? -4.461 26.297 26.375 1 89.94 306 MET B N 1
ATOM 5637 C CA . MET B 1 306 ? -4.723 24.922 26.828 1 89.94 306 MET B CA 1
ATOM 5638 C C . MET B 1 306 ? -3.59 24.422 27.719 1 89.94 306 MET B C 1
ATOM 5640 O O . MET B 1 306 ? -2.611 23.859 27.219 1 89.94 306 MET B O 1
ATOM 5644 N N . ARG B 1 307 ? -3.738 24.422 29.047 1 89 307 ARG B N 1
ATOM 5645 C CA . ARG B 1 307 ? -2.828 23.859 30.031 1 89 307 ARG B CA 1
ATOM 5646 C C . ARG B 1 307 ? -1.38 24.219 29.719 1 89 307 ARG B C 1
ATOM 5648 O O . ARG B 1 307 ? -0.549 23.344 29.5 1 89 307 ARG B O 1
ATOM 5655 N N . GLN B 1 308 ? -0.996 25.438 29.625 1 92.19 308 GLN B N 1
ATOM 5656 C CA . GLN B 1 308 ? 0.362 25.953 29.453 1 92.19 308 GLN B CA 1
ATOM 5657 C C . GLN B 1 308 ? 0.83 25.812 28.016 1 92.19 308 GLN B C 1
ATOM 5659 O O . GLN B 1 308 ? 2.006 25.531 27.766 1 92.19 308 GLN B O 1
ATOM 5664 N N . LEU B 1 309 ? -0.053 25.672 27.125 1 97.12 309 LEU B N 1
ATOM 5665 C CA . LEU B 1 309 ? 0.233 25.703 25.688 1 97.12 309 LEU B CA 1
ATOM 5666 C C . LEU B 1 309 ? -0.574 26.781 24.984 1 97.12 309 LEU B C 1
ATOM 5668 O O . LEU B 1 309 ? -1.797 26.844 25.141 1 97.12 309 LEU B O 1
ATOM 5672 N N . THR B 1 310 ? 0.124 27.641 24.328 1 97.12 310 THR B N 1
ATOM 5673 C CA . THR B 1 310 ? -0.547 28.719 23.594 1 97.12 310 THR B CA 1
ATOM 5674 C C . THR B 1 310 ? -0.458 28.484 22.094 1 97.12 310 THR B C 1
ATOM 5676 O O . THR B 1 310 ? 0.351 27.672 21.625 1 97.12 310 THR B O 1
ATOM 5679 N N . ALA B 1 311 ? -1.342 29.125 21.391 1 97.75 311 ALA B N 1
ATOM 5680 C CA . ALA B 1 311 ? -1.278 29.078 19.938 1 97.75 311 ALA B CA 1
ATOM 5681 C C . ALA B 1 311 ? 0.105 29.484 19.422 1 97.75 311 ALA B C 1
ATOM 5683 O O . ALA B 1 311 ? 0.635 28.875 18.5 1 97.75 311 ALA B O 1
ATOM 5684 N N . ASP B 1 312 ? 0.687 30.516 20.078 1 97.56 312 ASP B N 1
ATOM 5685 C CA . ASP B 1 312 ? 1.989 31.016 19.656 1 97.56 312 ASP B CA 1
ATOM 5686 C C . ASP B 1 312 ? 3.082 29.969 19.875 1 97.56 312 ASP B C 1
ATOM 5688 O O . ASP B 1 312 ? 4.039 29.906 19.094 1 97.56 312 ASP B O 1
ATOM 5692 N N . ASP B 1 313 ? 2.965 29.188 20.922 1 97.56 313 ASP B N 1
ATOM 5693 C CA . ASP B 1 313 ? 3.906 28.094 21.141 1 97.56 313 ASP B CA 1
ATOM 5694 C C . ASP B 1 313 ? 3.902 27.109 19.969 1 97.56 313 ASP B C 1
ATOM 5696 O O . ASP B 1 313 ? 4.961 26.719 19.469 1 97.56 313 ASP B O 1
ATOM 5700 N N . VAL B 1 314 ? 2.721 26.703 19.562 1 98.19 314 VAL B N 1
ATOM 5701 C CA . VAL B 1 314 ? 2.574 25.719 18.5 1 98.19 314 VAL B CA 1
ATOM 5702 C C . VAL B 1 314 ? 3.041 26.312 17.172 1 98.19 314 VAL B C 1
ATOM 5704 O O . VAL B 1 314 ? 3.732 25.656 16.406 1 98.19 314 VAL B O 1
ATOM 5707 N N . LYS B 1 315 ? 2.715 27.609 16.922 1 98.31 315 LYS B N 1
ATOM 5708 C CA . LYS B 1 315 ? 3.148 28.281 15.703 1 98.31 315 LYS B CA 1
ATOM 5709 C C . LYS B 1 315 ? 4.668 28.375 15.633 1 98.31 315 LYS B C 1
ATOM 5711 O O . LYS B 1 315 ? 5.258 28.188 14.562 1 98.31 315 LYS B O 1
ATOM 5716 N N . SER B 1 316 ? 5.258 28.641 16.734 1 98.31 316 SER B N 1
ATOM 5717 C CA . SER B 1 316 ? 6.715 28.672 16.797 1 98.31 316 SER B CA 1
ATOM 5718 C C . SER B 1 316 ? 7.309 27.297 16.516 1 98.31 316 SER B C 1
ATOM 5720 O O . SER B 1 316 ? 8.328 27.188 15.828 1 98.31 316 SER B O 1
ATOM 5722 N N . TYR B 1 317 ? 6.73 26.297 17.031 1 97.94 317 TYR B N 1
ATOM 5723 C CA . TYR B 1 317 ? 7.207 24.938 16.812 1 97.94 317 TYR B CA 1
ATOM 5724 C C . TYR B 1 317 ? 7.113 24.562 15.336 1 97.94 317 TYR B C 1
ATOM 5726 O O . TYR B 1 317 ? 8.016 23.938 14.789 1 97.94 317 TYR B O 1
ATOM 5734 N N . ILE B 1 318 ? 6.035 24.906 14.656 1 98.12 318 ILE B N 1
ATOM 5735 C CA . ILE B 1 318 ? 5.832 24.578 13.25 1 98.12 318 ILE B CA 1
ATOM 5736 C C . ILE B 1 318 ? 6.891 25.266 12.398 1 98.12 318 ILE B C 1
ATOM 5738 O O . ILE B 1 318 ? 7.367 24.703 11.414 1 98.12 318 ILE B O 1
ATOM 5742 N N . ARG B 1 319 ? 7.281 26.516 12.766 1 98.56 319 ARG B N 1
ATOM 5743 C CA . ARG B 1 319 ? 8.367 27.203 12.078 1 98.56 319 ARG B CA 1
ATOM 5744 C C . ARG B 1 319 ? 9.703 26.516 12.32 1 98.56 319 ARG B C 1
ATOM 5746 O O . ARG B 1 319 ? 10.516 26.375 11.406 1 98.56 319 ARG B O 1
ATOM 5753 N N . TYR B 1 320 ? 9.898 26.016 13.492 1 98.06 320 TYR B N 1
ATOM 5754 C CA . TYR B 1 320 ? 11.109 25.281 13.852 1 98.06 320 TYR B CA 1
ATOM 5755 C C . TYR B 1 320 ? 11.242 24 13.023 1 98.06 320 TYR B C 1
ATOM 5757 O O . TYR B 1 320 ? 12.281 23.766 12.406 1 98.06 320 TYR B O 1
ATOM 5765 N N . ILE B 1 321 ? 10.227 23.234 13.008 1 97.94 321 ILE B N 1
ATOM 5766 C CA . ILE B 1 321 ? 10.312 21.938 12.344 1 97.94 321 ILE B CA 1
ATOM 5767 C C . ILE B 1 321 ? 10.352 22.156 10.828 1 97.94 321 ILE B C 1
ATOM 5769 O O . ILE B 1 321 ? 10.977 21.375 10.109 1 97.94 321 ILE B O 1
ATOM 5773 N N . THR B 1 322 ? 9.68 23.203 10.305 1 98.69 322 THR B N 1
ATOM 5774 C CA . THR B 1 322 ? 9.773 23.531 8.883 1 98.69 322 THR B CA 1
ATOM 5775 C C . THR B 1 322 ? 11.227 23.781 8.484 1 98.69 322 THR B C 1
ATOM 5777 O O . THR B 1 322 ? 11.688 23.297 7.457 1 98.69 322 THR B O 1
ATOM 5780 N N . ASN B 1 323 ? 11.922 24.609 9.32 1 98.44 323 ASN B N 1
ATOM 5781 C CA . ASN B 1 323 ? 13.344 24.844 9.078 1 98.44 323 ASN B CA 1
ATOM 5782 C C . ASN B 1 323 ? 14.133 23.531 9.023 1 98.44 323 ASN B C 1
ATOM 5784 O O . ASN B 1 323 ? 14.992 23.359 8.164 1 98.44 323 ASN B O 1
ATOM 5788 N N . ARG B 1 324 ? 13.812 22.625 9.883 1 97.44 324 ARG B N 1
ATOM 5789 C CA . ARG B 1 324 ? 14.516 21.344 9.93 1 97.44 324 ARG B CA 1
ATOM 5790 C C . ARG B 1 324 ? 14.281 20.547 8.648 1 97.44 324 ARG B C 1
ATOM 5792 O O . ARG B 1 324 ? 15.211 19.938 8.117 1 97.44 324 ARG B O 1
ATOM 5799 N N . ARG B 1 325 ? 13.008 20.531 8.133 1 98.5 325 ARG B N 1
ATOM 5800 C CA . ARG B 1 325 ? 12.711 19.828 6.887 1 98.5 325 ARG B CA 1
ATOM 5801 C C . ARG B 1 325 ? 13.484 20.438 5.719 1 98.5 325 ARG B C 1
ATOM 5803 O O . ARG B 1 325 ? 14.055 19.719 4.898 1 98.5 325 ARG B O 1
ATOM 5810 N N . LEU B 1 326 ? 13.508 21.812 5.676 1 98.44 326 LEU B N 1
ATOM 5811 C CA . LEU B 1 326 ? 14.227 22.5 4.613 1 98.44 326 LEU B CA 1
ATOM 5812 C C . LEU B 1 326 ? 15.719 22.172 4.652 1 98.44 326 LEU B C 1
ATOM 5814 O O . LEU B 1 326 ? 16.312 21.859 3.621 1 98.44 326 LEU B O 1
ATOM 5818 N N . GLN B 1 327 ? 16.266 22.125 5.801 1 97.56 327 GLN B N 1
ATOM 5819 C CA . GLN B 1 327 ? 17.688 21.844 5.957 1 97.56 327 GLN B CA 1
ATOM 5820 C C . GLN B 1 327 ? 18.016 20.406 5.562 1 97.56 327 GLN B C 1
ATOM 5822 O O . GLN B 1 327 ? 19.047 20.141 4.941 1 97.56 327 GLN B O 1
ATOM 5827 N N . THR B 1 328 ? 17.141 19.516 5.938 1 97 328 THR B N 1
ATOM 5828 C CA . THR B 1 328 ? 17.328 18.109 5.578 1 97 328 THR B CA 1
ATOM 5829 C C . THR B 1 328 ? 17.344 17.938 4.062 1 97 328 THR B C 1
ATOM 5831 O O . THR B 1 328 ? 18.062 17.078 3.535 1 97 328 THR B O 1
ATOM 5834 N N . MET B 1 329 ? 16.594 18.766 3.322 1 97.75 329 MET B N 1
ATOM 5835 C CA . MET B 1 329 ? 16.547 18.703 1.864 1 97.75 329 MET B CA 1
ATOM 5836 C C . MET B 1 329 ? 17.656 19.547 1.246 1 97.75 329 MET B C 1
ATOM 5838 O O . MET B 1 329 ? 17.75 19.672 0.023 1 97.75 329 MET B O 1
ATOM 5842 N N . GLY B 1 330 ? 18.5 20.219 2.082 1 96.81 330 GLY B N 1
ATOM 5843 C CA . GLY B 1 330 ? 19.672 20.938 1.61 1 96.81 330 GLY B CA 1
ATOM 5844 C C . GLY B 1 330 ? 19.406 22.422 1.396 1 96.81 330 GLY B C 1
ATOM 5845 O O . GLY B 1 330 ? 20.188 23.094 0.708 1 96.81 330 GLY B O 1
ATOM 5846 N N . TYR B 1 331 ? 18.344 22.984 1.937 1 98 331 TYR B N 1
ATOM 5847 C CA . TYR B 1 331 ? 18 24.391 1.729 1 98 331 TYR B CA 1
ATOM 5848 C C . TYR B 1 331 ? 18.219 25.203 3 1 98 331 TYR B C 1
ATOM 5850 O O . TYR B 1 331 ? 18.344 24.641 4.09 1 98 331 TYR B O 1
ATOM 5858 N N . LEU B 1 332 ? 18.266 26.438 2.873 1 97.31 332 LEU B N 1
ATOM 5859 C CA . LEU B 1 332 ? 18.422 27.344 4.012 1 97.31 332 LEU B CA 1
ATOM 5860 C C . LEU B 1 332 ? 17.094 27.5 4.754 1 97.31 332 LEU B C 1
ATOM 5862 O O . LEU B 1 332 ? 16.031 27.422 4.148 1 97.31 332 LEU B O 1
ATOM 5866 N N . PRO B 1 333 ? 17.172 27.781 6.066 1 97.5 333 PRO B N 1
ATOM 5867 C CA . PRO B 1 333 ? 15.953 28 6.836 1 97.5 333 PRO B CA 1
ATOM 5868 C C . PRO B 1 333 ? 15.172 29.219 6.371 1 97.5 333 PRO B C 1
ATOM 5870 O O . PRO B 1 333 ? 15.758 30.156 5.832 1 97.5 333 PRO B O 1
ATOM 5873 N N . LEU B 1 334 ? 13.875 29.188 6.617 1 97.81 334 LEU B N 1
ATOM 5874 C CA . LEU B 1 334 ? 12.992 30.297 6.266 1 97.81 334 LEU B CA 1
ATOM 5875 C C . LEU B 1 334 ? 12.75 31.203 7.465 1 97.81 334 LEU B C 1
ATOM 5877 O O . LEU B 1 334 ? 12.477 32.406 7.301 1 97.81 334 LEU B O 1
ATOM 5881 N N . TYR B 1 335 ? 12.859 30.609 8.617 1 98.12 335 TYR B N 1
ATOM 5882 C CA . TYR B 1 335 ? 12.43 31.328 9.805 1 98.12 335 TYR B CA 1
ATOM 5883 C C . TYR B 1 335 ? 13.57 31.453 10.812 1 98.12 335 TYR B C 1
ATOM 5885 O O . TYR B 1 335 ? 14.562 30.719 10.727 1 98.12 335 TYR B O 1
ATOM 5893 N N . SER B 1 336 ? 13.414 32.344 11.82 1 95.62 336 SER B N 1
ATOM 5894 C CA . SER B 1 336 ? 14.484 32.688 12.742 1 95.62 336 SER B CA 1
ATOM 5895 C C . SER B 1 336 ? 14.523 31.719 13.93 1 95.62 336 SER B C 1
ATOM 5897 O O . SER B 1 336 ? 15.492 31.703 14.688 1 95.62 336 SER B O 1
ATOM 5899 N N . VAL B 1 337 ? 13.547 30.844 14.031 1 94.94 337 VAL B N 1
ATOM 5900 C CA . VAL B 1 337 ? 13.5 29.906 15.148 1 94.94 337 VAL B CA 1
ATOM 5901 C C . VAL B 1 337 ? 14.562 28.828 14.961 1 94.94 337 VAL B C 1
ATOM 5903 O O . VAL B 1 337 ? 14.5 28.047 14 1 94.94 337 VAL B O 1
ATOM 5906 N N . VAL B 1 338 ? 15.523 28.703 15.914 1 90.62 338 VAL B N 1
ATOM 5907 C CA . VAL B 1 338 ? 16.656 27.797 15.719 1 90.62 338 VAL B CA 1
ATOM 5908 C C . VAL B 1 338 ? 16.578 26.656 16.719 1 90.62 338 VAL B C 1
ATOM 5910 O O . VAL B 1 338 ? 17.016 25.531 16.422 1 90.62 338 VAL B O 1
ATOM 5913 N N . GLU B 1 339 ? 15.977 26.984 17.844 1 94.5 339 GLU B N 1
ATOM 5914 C CA . GLU B 1 339 ? 15.875 25.953 18.875 1 94.5 339 GLU B CA 1
ATOM 5915 C C . GLU B 1 339 ? 14.438 25.469 19.031 1 94.5 339 GLU B C 1
ATOM 5917 O O . GLU B 1 339 ? 13.492 26.219 18.75 1 94.5 339 GLU B O 1
ATOM 5922 N N . ASN B 1 340 ? 14.305 24.281 19.516 1 95.56 340 ASN B N 1
ATOM 5923 C CA . ASN B 1 340 ? 12.984 23.719 19.797 1 95.56 340 ASN B CA 1
ATOM 5924 C C . ASN B 1 340 ? 12.266 24.516 20.875 1 95.56 340 ASN B C 1
ATOM 5926 O O . ASN B 1 340 ? 12.68 24.516 22.031 1 95.56 340 ASN B O 1
ATOM 5930 N N . PRO B 1 341 ? 11.203 25.156 20.5 1 96.5 341 PRO B N 1
ATOM 5931 C CA . PRO B 1 341 ? 10.492 25.984 21.5 1 96.5 341 PRO B CA 1
ATOM 5932 C C . PRO B 1 341 ? 9.695 25.141 22.484 1 96.5 341 PRO B C 1
ATOM 5934 O O . PRO B 1 341 ? 9.219 25.656 23.5 1 96.5 341 PRO B O 1
ATOM 5937 N N . LEU B 1 342 ? 9.5 23.875 22.188 1 96.56 342 LEU B N 1
ATOM 5938 C CA . LEU B 1 342 ? 8.742 22.969 23.047 1 96.56 342 LEU B CA 1
ATOM 5939 C C . LEU B 1 342 ? 9.57 21.734 23.406 1 96.56 342 LEU B C 1
ATOM 5941 O O . LEU B 1 342 ? 9.258 20.625 22.969 1 96.56 342 LEU B O 1
ATOM 5945 N N . PRO B 1 343 ? 10.562 21.859 24.328 1 94.38 343 PRO B N 1
ATOM 5946 C CA . PRO B 1 343 ? 11.484 20.766 24.641 1 94.38 343 PRO B CA 1
ATOM 5947 C C . PRO B 1 343 ? 10.773 19.547 25.234 1 94.38 343 PRO B C 1
ATOM 5949 O O . PRO B 1 343 ? 11.258 18.422 25.109 1 94.38 343 PRO B O 1
ATOM 5952 N N . TRP B 1 344 ? 9.586 19.781 25.812 1 94.38 344 TRP B N 1
ATOM 5953 C CA . TRP B 1 344 ? 8.859 18.688 26.453 1 94.38 344 TRP B CA 1
ATOM 5954 C C . TRP B 1 344 ? 8.414 17.656 25.422 1 94.38 344 TRP B C 1
ATOM 5956 O O . TRP B 1 344 ? 8.156 16.5 25.75 1 94.38 344 TRP B O 1
ATOM 5966 N N . VAL B 1 345 ? 8.219 18.062 24.156 1 93.5 345 VAL B N 1
ATOM 5967 C CA . VAL B 1 345 ? 7.82 17.125 23.109 1 93.5 345 VAL B CA 1
ATOM 5968 C C . VAL B 1 345 ? 8.875 16.031 22.969 1 93.5 345 VAL B C 1
ATOM 5970 O O . VAL B 1 345 ? 8.539 14.836 22.938 1 93.5 345 VAL B O 1
ATOM 5973 N N . GLU B 1 346 ? 10.141 16.422 22.906 1 89.81 346 GLU B N 1
ATOM 5974 C CA . GLU B 1 346 ? 11.234 15.461 22.797 1 89.81 346 GLU B CA 1
ATOM 5975 C C . GLU B 1 346 ? 11.312 14.578 24.047 1 89.81 346 GLU B C 1
ATOM 5977 O O . GLU B 1 346 ? 11.617 13.391 23.953 1 89.81 346 GLU B O 1
ATOM 5982 N N . ASP B 1 347 ? 11.062 15.172 25.156 1 88.88 347 ASP B N 1
ATOM 5983 C CA . ASP B 1 347 ? 11.086 14.422 26.422 1 88.88 347 ASP B CA 1
ATOM 5984 C C . ASP B 1 347 ? 10.039 13.312 26.406 1 88.88 347 ASP B C 1
ATOM 5986 O O . ASP B 1 347 ? 10.305 12.195 26.859 1 88.88 347 ASP B O 1
ATOM 5990 N N . LEU B 1 348 ? 8.922 13.633 25.906 1 88.38 348 LEU B N 1
ATOM 5991 C CA . LEU B 1 348 ? 7.82 12.672 25.859 1 88.38 348 LEU B CA 1
ATOM 5992 C C . LEU B 1 348 ? 8.109 11.555 24.875 1 88.38 348 LEU B C 1
ATOM 5994 O O . LEU B 1 348 ? 7.742 10.398 25.094 1 88.38 348 LEU B O 1
ATOM 5998 N N . LEU B 1 349 ? 8.742 11.875 23.781 1 85.94 349 LEU B N 1
ATOM 5999 C CA . LEU B 1 349 ? 8.992 10.898 22.719 1 85.94 349 LEU B CA 1
ATOM 6000 C C . LEU B 1 349 ? 10.156 9.992 23.094 1 85.94 349 LEU B C 1
ATOM 6002 O O . LEU B 1 349 ? 10.227 8.844 22.625 1 85.94 349 LEU B O 1
ATOM 6006 N N . ASN B 1 350 ? 11.141 10.531 23.891 1 77.38 350 ASN B N 1
ATOM 6007 C CA . ASN B 1 350 ? 12.32 9.766 24.281 1 77.38 350 ASN B CA 1
ATOM 6008 C C . ASN B 1 350 ? 12.094 8.992 25.578 1 77.38 350 ASN B C 1
ATOM 6010 O O . ASN B 1 350 ? 12.93 8.188 25.984 1 77.38 350 ASN B O 1
ATOM 6014 N N . ALA B 1 351 ? 11.094 9.344 26.312 1 62.59 351 ALA B N 1
ATOM 6015 C CA . ALA B 1 351 ? 10.828 8.641 27.562 1 62.59 351 ALA B CA 1
ATOM 6016 C C . ALA B 1 351 ? 10.641 7.145 27.328 1 62.59 351 ALA B C 1
ATOM 6018 O O . ALA B 1 351 ? 9.969 6.738 26.375 1 62.59 351 ALA B O 1
ATOM 6019 N N . PRO B 1 352 ? 11.672 6.344 28.062 1 49.59 352 PRO B N 1
ATOM 6020 C CA . PRO B 1 352 ? 11.508 4.898 27.922 1 49.59 352 PRO B CA 1
ATOM 6021 C C . PRO B 1 352 ? 10.062 4.449 28.141 1 49.59 352 PRO B C 1
ATOM 6023 O O . PRO B 1 352 ? 9.328 5.062 28.922 1 49.59 352 PRO B O 1
ATOM 6026 N N . SER B 1 353 ? 9.398 4.176 27.203 1 47.34 353 SER B N 1
ATOM 6027 C CA . SER B 1 353 ? 8.062 3.639 27.438 1 47.34 353 SER B CA 1
ATOM 6028 C C . SER B 1 353 ? 8.023 2.77 28.688 1 47.34 353 SER B C 1
ATOM 6030 O O . SER B 1 353 ? 8.883 1.904 28.875 1 47.34 353 SER B O 1
ATOM 6032 N N . HIS B 1 354 ? 7.824 3.273 29.938 1 37.66 354 HIS B N 1
ATOM 6033 C CA . HIS B 1 354 ? 7.707 2.369 31.078 1 37.66 354 HIS B CA 1
ATOM 6034 C C . HIS B 1 354 ? 7.277 0.975 30.641 1 37.66 354 HIS B C 1
ATOM 6036 O O . HIS B 1 354 ? 7.352 0.022 31.422 1 37.66 354 HIS B O 1
ATOM 6042 N N . THR B 1 355 ? 6.098 0.877 30.047 1 34.25 355 THR B N 1
ATOM 6043 C CA . THR B 1 355 ? 5.699 -0.484 29.719 1 34.25 355 THR B CA 1
ATOM 6044 C C . THR B 1 355 ? 6.719 -1.13 28.781 1 34.25 355 THR B C 1
ATOM 6046 O O . THR B 1 355 ? 6.883 -0.694 27.641 1 34.25 355 THR B O 1
ATOM 6049 N N . ASN B 1 356 ? 7.984 -1.356 29.219 1 34.22 356 ASN B N 1
ATOM 6050 C CA . ASN B 1 356 ? 8.859 -2.299 28.531 1 34.22 356 ASN B CA 1
ATOM 6051 C C . ASN B 1 356 ? 8.062 -3.367 27.797 1 34.22 356 ASN B C 1
ATOM 6053 O O . ASN B 1 356 ? 7.879 -4.477 28.297 1 34.22 356 ASN B O 1
ATOM 6057 N N . PHE B 1 357 ? 6.973 -3.17 27.531 1 31.42 357 PHE B N 1
ATOM 6058 C CA . PHE B 1 357 ? 6.457 -4.25 26.688 1 31.42 357 PHE B CA 1
ATOM 6059 C C . PHE B 1 357 ? 7.445 -4.605 25.594 1 31.42 357 PHE B C 1
ATOM 6061 O O . PHE B 1 357 ? 7.625 -3.846 24.641 1 31.42 357 PHE B O 1
ATOM 6068 N N . PHE B 1 358 ? 8.766 -4.836 25.688 1 34.59 358 PHE B N 1
ATOM 6069 C CA . PHE B 1 358 ? 9.352 -5.867 24.828 1 34.59 358 PHE B CA 1
ATOM 6070 C C . PHE B 1 358 ? 8.258 -6.656 24.109 1 34.59 358 PHE B C 1
ATOM 6072 O O . PHE B 1 358 ? 8.555 -7.457 23.219 1 34.59 358 PHE B O 1
ATOM 6079 N N . GLU B 1 359 ? 7.34 -7 24.828 1 33.25 359 GLU B N 1
ATOM 6080 C CA . GLU B 1 359 ? 6.25 -7.605 24.062 1 33.25 359 GLU B CA 1
ATOM 6081 C C . GLU B 1 359 ? 5.73 -6.652 22.984 1 33.25 359 GLU B C 1
ATOM 6083 O O . GLU B 1 359 ? 4.883 -7.027 22.172 1 33.25 359 GLU B O 1
ATOM 6088 N N . ASN B 1 360 ? 5.828 -5.328 23.188 1 32.59 360 ASN B N 1
ATOM 6089 C CA . ASN B 1 360 ? 5.328 -4.359 22.219 1 32.59 360 ASN B CA 1
ATOM 6090 C C . ASN B 1 360 ? 6.27 -4.227 21.016 1 32.59 360 ASN B C 1
ATOM 6092 O O . ASN B 1 360 ? 7.473 -4.012 21.203 1 32.59 360 ASN B O 1
ATOM 6096 N N . LYS B 1 361 ? 6.047 -4.52 19.828 1 36.31 361 LYS B N 1
ATOM 6097 C CA . LYS B 1 361 ? 6.668 -4.746 18.516 1 36.31 361 LYS B CA 1
ATOM 6098 C C . LYS B 1 361 ? 7.543 -3.564 18.125 1 36.31 361 LYS B C 1
ATOM 6100 O O . LYS B 1 361 ? 8.688 -3.748 17.688 1 36.31 361 LYS B O 1
ATOM 6105 N N . PRO B 1 362 ? 7.098 -2.246 18.016 1 35.16 362 PRO B N 1
ATOM 6106 C CA . PRO B 1 362 ? 7.781 -1.28 17.141 1 35.16 362 PRO B CA 1
ATOM 6107 C C . PRO B 1 362 ? 9.008 -0.661 17.812 1 35.16 362 PRO B C 1
ATOM 6109 O O . PRO B 1 362 ? 9.867 -0.101 17.125 1 35.16 362 PRO B O 1
ATOM 6112 N N . THR B 1 363 ? 9.266 -0.568 19.141 1 33.72 363 THR B N 1
ATOM 6113 C CA . THR B 1 363 ? 10.289 0.321 19.688 1 33.72 363 THR B CA 1
ATOM 6114 C C . THR B 1 363 ? 11.68 -0.25 19.453 1 33.72 363 THR B C 1
ATOM 6116 O O . THR B 1 363 ? 12.656 0.498 19.375 1 33.72 363 THR B O 1
ATOM 6119 N N . GLU B 1 364 ? 11.898 -1.528 19.469 1 34.06 364 GLU B N 1
ATOM 6120 C CA . GLU B 1 364 ? 13.258 -2.033 19.359 1 34.06 364 GLU B CA 1
ATOM 6121 C C . GLU B 1 364 ? 13.828 -1.802 17.953 1 34.06 364 GLU B C 1
ATOM 6123 O O . GLU B 1 364 ? 15.031 -1.97 17.734 1 34.06 364 GLU B O 1
ATOM 6128 N N . TYR B 1 365 ? 13.094 -1.542 16.984 1 30.75 365 TYR B N 1
ATOM 6129 C CA . TYR B 1 365 ? 13.664 -1.329 15.664 1 30.75 365 TYR B CA 1
ATOM 6130 C C . TYR B 1 365 ? 14.703 -0.216 15.688 1 30.75 365 TYR B C 1
ATOM 6132 O O . TYR B 1 365 ? 15.539 -0.116 14.781 1 30.75 365 TYR B O 1
ATOM 6140 N N . ALA B 1 366 ? 14.812 0.605 16.703 1 28.23 366 ALA B N 1
ATOM 6141 C CA . ALA B 1 366 ? 15.898 1.577 16.766 1 28.23 366 ALA B CA 1
ATOM 6142 C C . ALA B 1 366 ? 17.188 0.932 17.281 1 28.23 366 ALA B C 1
ATOM 6144 O O . ALA B 1 366 ? 18.281 1.354 16.938 1 28.23 366 ALA B O 1
ATOM 6145 N N . LYS B 1 367 ? 17.203 -0.086 18.141 1 26.11 367 LYS B N 1
ATOM 6146 C CA . LYS B 1 367 ? 18.438 -0.488 18.797 1 26.11 367 LYS B CA 1
ATOM 6147 C C . LYS B 1 367 ? 19.266 -1.42 17.906 1 26.11 367 LYS B C 1
ATOM 6149 O O . LYS B 1 367 ? 20.469 -1.553 18.078 1 26.11 367 LYS B O 1
ATOM 6154 N N . ALA B 1 368 ? 18.641 -2.271 17.094 1 28.47 368 ALA B N 1
ATOM 6155 C CA . ALA B 1 368 ? 19.438 -3.291 16.422 1 28.47 368 ALA B CA 1
ATOM 6156 C C . ALA B 1 368 ? 20.469 -2.654 15.484 1 28.47 368 ALA B C 1
ATOM 6158 O O . ALA B 1 368 ? 21.188 -3.357 14.781 1 28.47 368 ALA B O 1
ATOM 6159 N N . SER B 1 369 ? 20.609 -1.39 15.219 1 27.59 369 SER B N 1
ATOM 6160 C CA . SER B 1 369 ? 21.797 -0.979 14.5 1 27.59 369 SER B CA 1
ATOM 6161 C C . SER B 1 369 ? 23.062 -1.478 15.195 1 27.59 369 SER B C 1
ATOM 6163 O O . SER B 1 369 ? 24.172 -1.328 14.672 1 27.59 369 SER B O 1
ATOM 6165 N N . LEU B 1 370 ? 22.906 -1.847 16.5 1 24 370 LEU B N 1
ATOM 6166 C CA . LEU B 1 370 ? 24.234 -1.932 17.125 1 24 370 LEU B CA 1
ATOM 6167 C C . LEU B 1 370 ? 24.938 -3.23 16.734 1 24 370 LEU B C 1
ATOM 6169 O O . LEU B 1 370 ? 26.141 -3.24 16.5 1 24 370 LEU B O 1
ATOM 6173 N N . THR B 1 371 ? 24.531 -4.465 17.172 1 25.05 371 THR B N 1
ATOM 6174 C CA . THR B 1 371 ? 25.562 -5.445 17.531 1 25.05 371 THR B CA 1
ATOM 6175 C C . THR B 1 371 ? 25.828 -6.395 16.359 1 25.05 371 THR B C 1
ATOM 6177 O O . THR B 1 371 ? 24.938 -7.172 15.977 1 25.05 371 THR B O 1
ATOM 6180 N N . GLY B 1 372 ? 26.234 -5.922 15.047 1 23.39 372 GLY B N 1
ATOM 6181 C CA . GLY B 1 372 ? 26.797 -6.613 13.898 1 23.39 372 GLY B CA 1
ATOM 6182 C C . GLY B 1 372 ? 27.109 -8.07 14.164 1 23.39 372 GLY B C 1
ATOM 6183 O O . GLY B 1 372 ? 27.594 -8.781 13.281 1 23.39 372 GLY B O 1
ATOM 6184 N N . ASP B 1 373 ? 27.688 -8.539 15.398 1 27.22 373 ASP B N 1
ATOM 6185 C CA . ASP B 1 373 ? 28.719 -9.57 15.523 1 27.22 373 ASP B CA 1
ATOM 6186 C C . ASP B 1 373 ? 28.109 -10.969 15.43 1 27.22 373 ASP B C 1
ATOM 6188 O O . ASP B 1 373 ? 27.516 -11.453 16.391 1 27.22 373 ASP B O 1
ATOM 6192 N N . TRP B 1 374 ? 27.359 -11.344 14.414 1 19.86 374 TRP B N 1
ATOM 6193 C CA . TRP B 1 374 ? 27.016 -12.758 14.43 1 19.86 374 TRP B CA 1
ATOM 6194 C C . TRP B 1 374 ? 28.266 -13.625 14.367 1 19.86 374 TRP B C 1
ATOM 6196 O O . TRP B 1 374 ? 29.203 -13.336 13.617 1 19.86 374 TRP B O 1
ATOM 6206 N N . PRO B 1 375 ? 28.609 -14.273 15.422 1 25.59 375 PRO B N 1
ATOM 6207 C CA . PRO B 1 375 ? 29.75 -15.188 15.43 1 25.59 375 PRO B CA 1
ATOM 6208 C C . PRO B 1 375 ? 29.688 -16.219 14.305 1 25.59 375 PRO B C 1
ATOM 6210 O O . PRO B 1 375 ? 28.609 -16.734 13.984 1 25.59 375 PRO B O 1
ATOM 6213 N N . TRP B 1 376 ? 30.484 -16.172 13.211 1 19.59 376 TRP B N 1
ATOM 6214 C CA . TRP B 1 376 ? 30.875 -17.328 12.406 1 19.59 376 TRP B CA 1
ATOM 6215 C C . TRP B 1 376 ? 31.531 -18.406 13.266 1 19.59 376 TRP B C 1
ATOM 6217 O O . TRP B 1 376 ? 32.281 -18.078 14.203 1 19.59 376 TRP B O 1
#

InterPro domains:
  IPR000358 Ribonucleotide reductase small subunit family [PF00268] (51-341)
  IPR000358 Ribonucleotide reductase small subunit family [PIRSF000355] (46-373)
  IPR000358 Ribonucleotide reductase small subunit family [PTHR23409] (55-369)
  IPR009078 Ferritin-like superfamily [SSF47240] (49-374)
  IPR012348 Ribonucleotide reductase-like [G3DSA:1.10.620.20] (42-355)
  IPR033909 Ribonucleotide reductase small subunit [cd01049] (52-346)

Radius of gyration: 29.31 Å; Cα contacts (8 Å, |Δi|>4): 837; chains: 2; bounding box: 73×92×92 Å

Solvent-accessible surface area (backbone atoms only — not comparable to full-atom values): 40465 Å² total; per-residue (Å²): 125,71,72,65,55,55,55,55,50,51,54,47,48,48,49,46,48,48,49,46,46,47,46,47,50,43,40,48,52,27,48,47,24,31,71,72,66,70,34,63,60,82,86,49,75,63,47,37,80,58,94,46,70,50,81,69,90,51,55,68,33,39,53,50,28,53,55,53,65,53,38,55,83,61,67,82,79,57,78,57,62,65,32,46,49,30,61,74,70,66,50,51,72,55,53,49,50,31,50,49,52,48,54,26,40,49,37,50,53,36,52,56,47,36,52,49,40,47,53,47,46,71,49,34,44,32,59,41,50,33,35,25,47,26,43,53,32,26,47,34,39,50,51,31,51,40,48,48,47,52,42,53,66,67,65,52,63,72,62,44,47,52,47,30,69,78,33,67,42,47,35,51,48,57,50,58,74,70,50,67,85,63,65,74,50,72,66,57,35,50,49,39,28,62,75,69,50,29,37,57,65,60,46,34,52,45,44,47,44,45,47,45,32,39,39,41,47,45,28,55,48,46,52,54,46,52,61,54,36,52,41,30,76,71,75,32,40,55,57,59,30,48,55,45,52,54,47,49,54,51,34,51,52,50,19,55,54,44,41,51,49,42,48,50,57,46,65,78,40,47,88,30,41,62,62,69,60,45,50,51,52,44,52,50,51,51,53,49,52,52,54,40,45,49,44,38,44,50,59,36,36,66,75,46,74,54,94,94,41,45,58,66,55,52,51,49,36,46,46,26,46,44,25,50,46,34,42,73,66,72,42,75,61,85,53,89,55,83,61,76,76,55,62,65,59,57,52,64,71,64,46,73,61,81,74,65,40,77,85,48,62,37,70,61,74,68,62,73,78,60,84,81,75,71,82,128,126,71,73,64,57,55,55,56,49,51,55,46,47,49,49,47,49,48,48,44,47,48,45,47,51,40,40,48,52,27,48,47,24,31,71,73,64,70,34,61,60,82,85,50,74,61,49,36,82,58,93,45,70,52,80,69,90,52,57,67,33,38,51,51,27,54,49,53,64,56,36,55,82,62,67,82,80,58,77,56,61,66,33,45,49,32,61,74,71,67,49,50,71,54,52,48,50,31,51,50,53,46,55,26,40,50,37,51,53,36,51,55,46,36,53,49,40,46,53,47,47,70,47,34,42,33,59,41,50,35,37,26,45,26,42,52,32,26,47,32,38,51,52,30,51,39,48,48,46,51,41,53,68,66,64,51,64,73,62,44,45,49,47,28,71,78,34,67,42,47,34,52,49,58,49,57,74,68,50,66,86,63,65,75,51,73,66,55,36,51,50,40,28,61,74,71,51,30,39,58,64,59,44,34,52,46,43,46,44,44,47,44,32,39,38,40,47,44,27,56,49,47,54,53,46,52,61,54,38,52,41,29,78,70,78,31,42,54,58,59,29,50,54,45,53,54,48,48,55,50,34,52,51,50,19,54,54,43,42,51,49,40,48,49,56,46,65,78,40,47,88,30,39,62,62,70,60,46,50,51,52,44,51,52,51,52,53,49,52,50,53,39,44,48,44,38,42,50,59,35,37,67,75,46,75,55,94,94,40,45,58,66,56,51,52,49,35,44,45,26,46,45,26,50,48,35,42,74,67,72,43,77,62,86,56,87,54,84,61,76,78,57,62,63,59,58,50,62,70,64,45,73,61,80,74,67,42,78,83,50,56,38,72,58,66,71,59,71,80,60,80,81,75,71,83,127

Nearest PDB structures (foldseek):
  8dq3-assembly2_C  TM=9.035E-01  e=1.555E-13  Aggregatibacter actinomycetemcomitans
  5olk-assembly1_D  TM=8.987E-01  e=1.378E-13  Leeuwenhoekiella blandensis MED217
  6cwp-assembly1_A  TM=9.085E-01  e=2.963E-13  Flavobacterium johnsoniae UW101
  8dq4-assembly1_A  TM=9.016E-01  e=2.422E-13  Flavobacterium johnsoniae
  8dq4-assembly1_B  TM=9.146E-01  e=9.878E-12  Flavobacterium johnsoniae

Organism: Invertebrate iridescent virus 3 (NCBI:txid345201)

pLDDT: mean 84.35, std 21.82, range [19.45, 98.75]

Secondary structure (DSSP, 8-state):
--HHHHHHHHHHHHHHHHHHHHHHHHHHHHHHHHHHHS-SSPP-GGGSPPSSS-S-S-HHHHHHHHHHHTT---GGG---HHHHHHHHHT--HHHHHHHHHHHHHHHHHHHHHHHHHHHHHHH---HHHHHHHHHHHHHHHHHHHHHHHHHHHTT--GGGGTGGGGSHHHHHHHHHHH-GGG---HHHHHHHHHHH---HHHHHHHHHHIIIIIIIIIIIHHHHHHHHHHHHHTT-SHHHHHHHHHHHHHHHHHHHHHHHHHHHHHHHTGGGS-HHHHHHHHHHHHHHHHHHHHHHHHHHGGG---SS--HHHHHHHHHHHHHHHHHHTT---SSS--S-S-HHHHHHHHS--SS--TTSSSGGGGGGGS------/--HHHHHHHHHHHHHHHHHHHHHHHHHHHHHHHHHHHS-SSPP-GGGSPPSSS-S-S-HHHHHHHHHHHTT---GGG---HHHHHHHHHT--HHHHHHHHHHHHHHHHHHHHHHHHHHHHHHH---HHHHHHHHHHHHHHHHHHHHHHHHHHHTT--GGGGTGGGGSHHHHHHHHHHH-GGG---HHHHHHHHHHH---HHHHHHHHHHIIIIIIIIIIIHHHHHHHHHHHHHTT-SHHHHHHHHHHHHHHHHHHHHHHHHHHHHHHHTGGGS-HHHHHHHHHHHHHHHHHHHHHHHHHHGGG---SS--HHHHHHHHHHHHHHHHHHTT---SSS--S-S-HHHHHHHHS--SS--TTSSSGGGGGGGS------

Foldseek 3Di:
DPVVVVVVVVVVVVVVVVVVVLLVVLVVCQVVCCVVVVGSADDQPQQDADPDQDDAPCVVLLVLLVLLVQQDDALVVDDQVQQLVCLVPPDDPLRNLLLLLLLLQLLVLLVLLLVLLVVVLNRGRRNSNNSSSVSLSVVSVRLNVNSVVVCVSNPHDPCSNVCLCVDPLSVVLSCVSPPCVLDDDPVRQVCCCSRPNAGSVLLSNLLSLLQSQLQSLQFLSVLSLVSQCLQVVVVHSVSVNVSSLSSNVSSVSSNLVSLVVSLVSCVVCVSRDPVVVSLVSSVVSLVVSLVSSLSSLCVSCVSHADNPHGSVLSSLQSLQRSQVSQVSNPHHRDDPRPDRSCVVVVVSSPPPPVCPCCCNGNPPSPPVVDDPPPDD/DVVVVVVVVVVVVVVVVVQVVLLVVLVVCQVVCCVVVVGSADDQPQQDADPDQDDAPCVVLLVLLVLLVQQDDALVVDDQVQQLVCLVPPDDPLRNLLLLLLLLQLLVLLVLLLVLLVVVLNRGRRNSNNSSSVSLSVVSVRLNVNSVVVCVSNPHDPCSNVCLCVDPLSVVLSCVSPDCVLDDDPVRQVCCCSRPNAGSVLLSNLLSLLQNQLQSLQFLSVLSLVSQCLQVLVVHSVSVNVSSLSSNVSSVSSNLVSLVVSLVSCVVCVSRDPVVVSLVSSVVSLVVSLVSSLSSLCVSQVSHADNPHGSVLSSLQSLQRSQVSQVSNPHHRDDPRPDRSCVVVVVSSPPPPVCPCCCNRNPCSVPVVPDPCPDD

Sequence (752 aa):
MEYEHLWLTAYGCLAVVGAVVVYCAIKQSLVTNWWFYGSIYPQVKLMADRTTFKPFEYPGCYDKWDTHEHAHWSFKELNMQDDVHDWHNRLSEAEKTFLVQILRFFTQGDVDVAVGYVQYLQLFQQPEVRMMLFSFGAREAMHIASYSHLISTLNLPDVTYQEFLKYKAMKDKHEFVFNSRFKSTTVGRFFNYLLFGYDTHLEEIAVKIALFSAFIEGVQLFSSFIMLLNFTRHGLMKKMGQIIQWSIADETHHTNSMMELFSTLVVENKSHIRLGVLEARVRDTARKIVQLEDGFIDLAFSMGEMRQLTADDVKSYIRYITNRRLQTMGYLPLYSVVENPLPWVEDLLNAPSHTNFFENKPTEYAKASLTGDWPWMEYEHLWLTA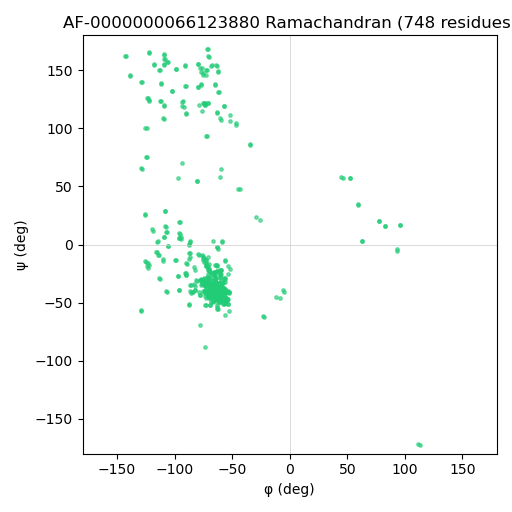YGCLAVVGAVVVYCAIKQSLVTNWWFYGSIYPQVKLMADRTTFKPFEYPGCYDKWDTHEHAHWSFKELNMQDDVHDWHNRLSEAEKTFLVQILRFFTQGDVDVAVGYVQYLQLFQQPEVRMMLFSFGAREAMHIASYSHLISTLNLPDVTYQEFLKYKAMKDKHEFVFNSRFKSTTVGRFFNYLLFGYDTHLEEIAVKIALFSAFIEGVQLFSSFIMLLNFTRHGLMKKMGQIIQWSIADETHHTNSMMELFSTLVVENKSHIRLGVLEARVRDTARKIVQLEDGFIDLAFSMGEMRQLTADDVKSYIRYITNRRLQTMGYLPLYSVVENPLPWVEDLLNAPSHTNFFENKPTEYAKASLTGDWPW